Protein AF-A0A3C0QB95-F1 (afdb_monomer)

pLDDT: mean 88.05, std 13.38, range [35.41, 98.81]

Radius of gyration: 25.63 Å; Cα contacts (8 Å, |Δi|>4): 565; chains: 1; bounding box: 64×53×78 Å

Structure (mmCIF, N/CA/C/O backbone):
data_AF-A0A3C0QB95-F1
#
_entry.id   AF-A0A3C0QB95-F1
#
loop_
_atom_site.group_PDB
_atom_site.id
_atom_site.type_symbol
_atom_site.label_atom_id
_atom_site.label_alt_id
_atom_site.label_comp_id
_atom_site.label_asym_id
_atom_site.label_entity_id
_atom_site.label_seq_id
_atom_site.pdbx_PDB_ins_code
_atom_site.Cartn_x
_atom_site.Cartn_y
_atom_site.Cartn_z
_atom_site.occupancy
_atom_site.B_iso_or_equiv
_atom_site.auth_seq_id
_atom_site.auth_comp_id
_atom_site.auth_asym_id
_atom_site.auth_atom_id
_atom_site.pdbx_PDB_model_num
ATOM 1 N N . MET A 1 1 ? -36.293 4.441 -44.245 1.00 37.25 1 MET A N 1
ATOM 2 C CA . MET A 1 1 ? -36.005 4.898 -42.870 1.00 37.25 1 MET A CA 1
ATOM 3 C C . MET A 1 1 ? -34.840 4.049 -42.373 1.00 37.25 1 MET A C 1
ATOM 5 O O . MET A 1 1 ? -35.043 2.875 -42.108 1.00 37.25 1 MET A O 1
ATOM 9 N N . ILE A 1 2 ? -33.609 4.566 -42.420 1.00 35.78 2 ILE A N 1
ATOM 10 C CA . ILE A 1 2 ? -32.405 3.834 -41.989 1.00 35.78 2 ILE A CA 1
ATOM 11 C C . ILE A 1 2 ? -32.135 4.264 -40.549 1.00 35.78 2 ILE A C 1
ATOM 13 O O . ILE A 1 2 ? -31.883 5.440 -40.299 1.00 35.78 2 ILE A O 1
ATOM 17 N N . ALA A 1 3 ? -32.267 3.336 -39.604 1.00 35.78 3 ALA A N 1
ATOM 18 C CA . ALA A 1 3 ? -31.944 3.579 -38.206 1.00 35.78 3 ALA A CA 1
ATOM 19 C 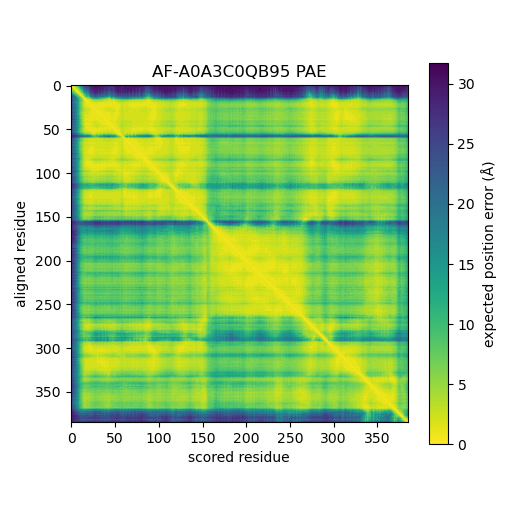C . ALA A 1 3 ? -30.422 3.502 -38.030 1.00 35.78 3 ALA A C 1
ATOM 21 O O . ALA A 1 3 ? -29.835 2.423 -38.089 1.00 35.78 3 ALA A O 1
ATOM 22 N N . SER A 1 4 ? -29.782 4.654 -37.836 1.00 35.41 4 SER A N 1
ATOM 23 C CA . SER A 1 4 ? -28.379 4.727 -37.435 1.00 35.41 4 SER A CA 1
ATOM 24 C C . SER A 1 4 ? -28.249 4.268 -35.984 1.00 35.41 4 SER A C 1
ATOM 26 O O . SER A 1 4 ? -28.658 4.972 -35.062 1.00 35.41 4 SER A O 1
ATOM 28 N N . VAL A 1 5 ? -27.681 3.081 -35.775 1.00 44.28 5 VAL A N 1
ATOM 29 C CA . VAL A 1 5 ? -27.242 2.627 -34.452 1.00 44.28 5 VAL A CA 1
ATOM 30 C C . VAL A 1 5 ? -25.997 3.433 -34.084 1.00 44.28 5 VAL A C 1
ATOM 32 O O . VAL A 1 5 ? -24.921 3.221 -34.638 1.00 44.28 5 VAL A O 1
ATOM 35 N N . ALA A 1 6 ? -26.147 4.390 -33.170 1.00 40.56 6 ALA A N 1
ATOM 36 C CA . ALA A 1 6 ? -25.020 5.084 -32.566 1.00 40.56 6 ALA A CA 1
ATOM 37 C C . ALA A 1 6 ? -24.286 4.111 -31.629 1.00 40.56 6 ALA A C 1
ATOM 39 O O . ALA A 1 6 ? -24.692 3.893 -30.488 1.00 40.56 6 ALA A O 1
ATOM 40 N N . LEU A 1 7 ? -23.211 3.499 -32.125 1.00 39.62 7 LEU A N 1
ATOM 41 C CA . LEU A 1 7 ? -22.226 2.824 -31.286 1.00 39.62 7 LEU A CA 1
ATOM 42 C C . LEU A 1 7 ? -21.495 3.904 -30.483 1.00 39.62 7 LEU A C 1
ATOM 44 O O . LEU A 1 7 ? -20.595 4.568 -30.993 1.00 39.62 7 LEU A O 1
ATOM 48 N N . PHE A 1 8 ? -21.898 4.113 -29.230 1.00 37.94 8 PHE A N 1
ATOM 49 C CA . PHE A 1 8 ? -21.076 4.872 -28.295 1.00 37.94 8 PHE A CA 1
ATOM 50 C C . PHE A 1 8 ? -19.758 4.107 -28.110 1.00 37.94 8 PHE A C 1
ATOM 52 O O . PHE A 1 8 ? -19.807 2.932 -27.734 1.00 37.94 8 PHE A O 1
ATOM 59 N N . PRO A 1 9 ? -18.585 4.714 -28.371 1.00 41.44 9 PRO A N 1
ATOM 60 C CA . PRO A 1 9 ? -17.320 4.057 -28.102 1.00 41.44 9 PRO A CA 1
ATOM 61 C C . PRO A 1 9 ? -17.244 3.808 -26.597 1.00 41.44 9 PRO A C 1
ATOM 63 O O . PRO A 1 9 ? -17.138 4.742 -25.798 1.00 41.44 9 PRO A O 1
ATOM 66 N N . GLY A 1 10 ? -17.332 2.540 -26.198 1.00 41.69 10 GLY A N 1
ATOM 67 C CA . GLY A 1 10 ? -16.962 2.147 -24.849 1.00 41.69 10 GLY A CA 1
ATOM 68 C C . GLY A 1 10 ? -15.533 2.622 -24.616 1.00 41.69 10 GLY A C 1
ATOM 69 O O . GLY A 1 10 ? -14.640 2.306 -25.402 1.00 41.69 10 GLY A O 1
ATOM 70 N N . ARG A 1 11 ? -15.306 3.426 -23.574 1.00 44.25 11 ARG A N 1
ATOM 71 C CA . ARG A 1 11 ? -13.943 3.766 -23.163 1.00 44.25 11 ARG A CA 1
ATOM 72 C C . ARG A 1 11 ? -13.271 2.472 -22.720 1.00 44.25 11 ARG A C 1
ATOM 74 O O . ARG A 1 11 ? -13.553 1.968 -21.636 1.00 44.25 11 ARG A O 1
ATOM 81 N N . ILE A 1 12 ? -12.407 1.925 -23.567 1.00 46.06 12 ILE A N 1
ATOM 82 C CA . ILE A 1 12 ? -11.531 0.820 -23.195 1.00 46.06 12 ILE A CA 1
ATOM 83 C C . ILE A 1 12 ? -10.469 1.422 -22.273 1.00 46.06 12 ILE A C 1
ATOM 85 O O . ILE A 1 12 ? -9.507 2.033 -22.723 1.00 46.06 12 ILE A O 1
ATOM 89 N N . LEU A 1 13 ? -10.689 1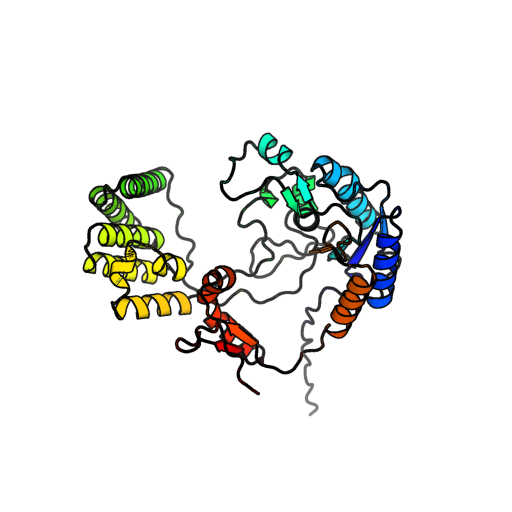.312 -20.965 1.00 51.22 13 LEU A N 1
ATOM 90 C CA . LEU A 1 13 ? -9.733 1.702 -19.925 1.00 51.22 13 LEU A CA 1
ATOM 91 C C . LEU A 1 13 ? -8.779 0.530 -19.640 1.00 51.22 13 LEU A C 1
ATOM 93 O O . LEU A 1 13 ? -8.649 0.090 -18.499 1.00 51.22 13 LEU A O 1
ATOM 97 N N . ALA A 1 14 ? -8.168 -0.020 -20.689 1.00 54.91 14 ALA A N 1
ATOM 98 C CA . ALA A 1 14 ? -7.094 -0.995 -20.550 1.00 54.91 14 ALA A CA 1
ATOM 99 C C . ALA A 1 14 ? -5.769 -0.227 -20.443 1.00 54.91 14 ALA A C 1
ATOM 101 O O . ALA A 1 14 ? -5.415 0.515 -21.354 1.00 54.91 14 ALA A O 1
ATOM 102 N N . GLY A 1 15 ? -5.081 -0.360 -19.310 1.00 64.19 15 GLY A N 1
ATOM 103 C CA . GLY A 1 15 ? -3.724 0.153 -19.102 1.00 64.19 15 GLY A CA 1
ATOM 104 C C . GLY A 1 15 ? -2.732 -1.001 -18.961 1.00 64.19 15 GLY A C 1
ATOM 105 O O . GLY A 1 15 ? -3.141 -2.129 -18.686 1.00 64.19 15 GLY A O 1
ATOM 106 N N . GLY A 1 16 ? -1.438 -0.720 -19.127 1.00 75.44 16 GLY A N 1
ATOM 107 C CA . GLY A 1 16 ? -0.372 -1.708 -18.915 1.00 75.44 16 GLY A CA 1
ATOM 108 C C . GLY A 1 16 ? -0.013 -2.580 -20.124 1.00 75.44 16 GLY A C 1
ATOM 109 O O . GLY A 1 16 ? 0.484 -3.688 -19.932 1.00 75.44 16 GLY A O 1
ATOM 110 N N . GLY A 1 17 ? -0.255 -2.106 -21.352 1.00 87.12 17 GLY A N 1
ATOM 111 C CA . GLY A 1 17 ? 0.304 -2.718 -22.563 1.00 87.12 17 GLY A CA 1
ATOM 112 C C . GLY A 1 17 ? 1.843 -2.672 -22.592 1.00 87.12 17 GLY A C 1
ATOM 113 O O . GLY A 1 17 ? 2.453 -1.993 -21.762 1.00 87.12 17 GLY A O 1
ATOM 114 N N . PRO A 1 18 ? 2.503 -3.388 -23.519 1.00 91.88 18 PRO A N 1
ATOM 115 C CA . PRO A 1 18 ? 3.967 -3.394 -23.628 1.00 91.88 18 PRO A CA 1
ATOM 116 C C . PRO A 1 18 ? 4.591 -2.001 -23.784 1.00 91.88 18 PRO A C 1
ATOM 118 O O . PRO A 1 18 ? 5.660 -1.733 -23.240 1.00 91.88 18 PRO A O 1
ATOM 121 N N . GLU A 1 19 ? 3.902 -1.092 -24.467 1.00 93.69 19 GLU A N 1
ATOM 122 C CA . GLU A 1 19 ? 4.290 0.308 -24.647 1.00 93.69 19 GLU A CA 1
ATOM 123 C C . GLU A 1 19 ? 4.236 1.129 -23.348 1.00 93.69 19 GLU A C 1
ATOM 125 O O . GLU A 1 19 ? 4.727 2.248 -23.291 1.00 93.69 19 GLU A O 1
ATOM 130 N N . LYS A 1 20 ? 3.643 0.582 -22.284 1.00 95.50 20 LYS A N 1
ATOM 131 C CA . LYS A 1 20 ? 3.516 1.234 -20.977 1.00 95.50 20 LYS A CA 1
ATOM 132 C C . LYS A 1 20 ? 4.585 0.808 -19.977 1.00 95.50 20 LYS A C 1
ATOM 134 O O . LYS A 1 20 ? 4.557 1.276 -18.838 1.00 95.50 20 LYS A O 1
ATOM 139 N N . VAL A 1 21 ? 5.497 -0.087 -20.358 1.00 97.50 21 VAL A N 1
ATOM 140 C CA . VAL A 1 21 ? 6.461 -0.707 -19.440 1.00 97.50 21 VAL A CA 1
ATOM 141 C C . VAL A 1 21 ? 7.885 -0.344 -19.830 1.00 97.50 21 VAL A C 1
ATOM 143 O O . VAL A 1 21 ? 8.308 -0.661 -20.933 1.00 97.50 21 VAL A O 1
ATOM 146 N N . LEU A 1 22 ? 8.633 0.234 -18.890 1.00 98.69 22 LEU A N 1
ATOM 147 C CA . LEU A 1 22 ? 10.088 0.358 -18.941 1.00 98.69 22 LEU A CA 1
ATOM 148 C C . LEU A 1 22 ? 10.712 -0.810 -18.176 1.00 98.69 22 LEU A C 1
ATOM 150 O O . LEU A 1 22 ? 10.470 -0.961 -16.975 1.00 98.69 22 LEU A O 1
ATOM 154 N N . VAL A 1 23 ? 11.538 -1.616 -18.838 1.00 98.81 23 VAL A N 1
ATOM 155 C CA . VAL A 1 23 ? 12.308 -2.686 -18.191 1.00 98.81 23 VAL A CA 1
ATOM 156 C C . VAL A 1 23 ? 13.683 -2.153 -17.804 1.00 98.81 23 VAL A C 1
ATOM 158 O O . VAL A 1 23 ? 14.442 -1.692 -18.652 1.00 98.81 23 VAL A O 1
ATOM 161 N N . VAL A 1 24 ? 14.012 -2.232 -16.517 1.00 98.69 24 VAL A N 1
ATOM 162 C CA . VAL A 1 24 ? 15.300 -1.802 -15.964 1.00 98.69 24 VAL A CA 1
ATOM 163 C C . VAL A 1 24 ? 16.130 -3.038 -15.635 1.00 98.69 24 VAL A C 1
ATOM 165 O O . VAL A 1 24 ? 15.727 -3.886 -14.835 1.00 98.69 24 VAL A O 1
ATOM 168 N N . VAL A 1 25 ? 17.290 -3.147 -16.268 1.00 98.69 25 VAL A N 1
ATOM 169 C CA . VAL A 1 25 ? 18.154 -4.329 -16.254 1.00 98.69 25 VAL A CA 1
ATOM 170 C C . VAL A 1 25 ? 19.449 -3.996 -15.531 1.00 98.69 25 VAL A C 1
ATOM 172 O O . VAL A 1 25 ? 20.050 -2.957 -15.791 1.00 98.69 25 VAL A O 1
ATOM 175 N N . ASN A 1 26 ? 19.895 -4.877 -14.637 1.00 97.56 26 ASN A N 1
ATOM 176 C CA . ASN A 1 26 ? 21.243 -4.791 -14.093 1.00 97.56 26 ASN A CA 1
ATOM 177 C C . ASN A 1 26 ? 22.191 -5.382 -15.146 1.00 97.56 26 ASN A C 1
ATOM 179 O O . ASN A 1 26 ? 22.228 -6.597 -15.342 1.00 97.56 26 ASN A O 1
ATOM 183 N N . GLY A 1 27 ? 22.907 -4.514 -15.857 1.00 97.56 27 GLY A N 1
ATOM 184 C CA . GLY A 1 27 ? 23.778 -4.874 -16.974 1.00 97.56 27 GLY A CA 1
ATOM 185 C C . GLY A 1 27 ? 24.978 -5.730 -16.572 1.00 97.56 27 GLY A C 1
ATOM 186 O O . GLY A 1 27 ? 25.537 -6.415 -17.424 1.00 97.56 27 GLY A O 1
ATOM 187 N N . ASP A 1 28 ? 25.325 -5.753 -15.284 1.00 96.44 28 ASP A N 1
ATOM 188 C CA . ASP A 1 28 ? 26.452 -6.529 -14.755 1.00 96.44 28 ASP A CA 1
ATOM 189 C C . ASP A 1 28 ? 26.026 -7.900 -14.210 1.00 96.44 28 ASP A C 1
ATOM 191 O O . ASP A 1 28 ? 26.863 -8.685 -13.765 1.00 96.44 28 ASP A O 1
ATOM 195 N N . SER A 1 29 ? 24.724 -8.211 -14.248 1.00 96.31 29 SER A N 1
ATOM 196 C CA . SER A 1 29 ? 24.182 -9.485 -13.784 1.00 96.31 29 SER A CA 1
ATOM 197 C C . SER A 1 29 ? 23.706 -10.357 -14.954 1.00 96.31 29 SER A C 1
ATOM 199 O O . SER A 1 29 ? 22.691 -10.049 -15.590 1.00 96.31 29 SER A O 1
ATOM 201 N N . PRO A 1 30 ? 24.347 -11.520 -15.191 1.00 96.50 30 PRO A N 1
ATOM 202 C CA . PRO A 1 30 ? 23.859 -12.511 -16.150 1.00 96.50 30 PRO A CA 1
ATOM 203 C C . PRO A 1 30 ? 22.429 -12.982 -15.855 1.00 96.50 30 PRO A C 1
ATOM 205 O O . PRO A 1 30 ? 21.651 -13.223 -16.779 1.00 96.50 30 PRO A O 1
ATOM 208 N N . VAL A 1 31 ? 22.061 -13.080 -14.573 1.00 96.62 31 VAL A N 1
ATOM 209 C CA . VAL A 1 31 ? 20.715 -13.481 -14.143 1.00 96.62 31 VAL A CA 1
ATOM 210 C C . VAL A 1 31 ? 19.696 -12.400 -14.503 1.00 96.62 31 VAL A C 1
ATOM 212 O O . VAL A 1 31 ? 18.646 -12.702 -15.070 1.00 96.62 31 VAL A O 1
ATOM 215 N N . SER A 1 32 ? 20.024 -11.135 -14.237 1.00 97.75 32 SER A N 1
ATOM 216 C CA . SER A 1 32 ? 19.192 -9.988 -14.601 1.00 97.75 32 SER A CA 1
ATOM 217 C C . SER A 1 32 ? 18.992 -9.891 -16.111 1.00 97.75 32 SER A C 1
ATOM 219 O O . SER A 1 32 ? 17.861 -9.702 -16.562 1.00 97.75 32 SER A O 1
ATOM 221 N N . LEU A 1 33 ? 20.052 -10.102 -16.898 1.00 98.19 33 LEU A N 1
ATOM 222 C CA . LEU A 1 33 ? 19.983 -10.146 -18.361 1.00 98.19 33 LEU A CA 1
ATOM 223 C C . LEU A 1 33 ? 19.064 -11.273 -18.850 1.00 98.19 33 LEU A C 1
ATOM 225 O O . LEU A 1 33 ? 18.194 -11.040 -19.688 1.00 98.19 33 LEU A O 1
ATOM 229 N N . GLN A 1 34 ? 19.205 -12.483 -18.303 1.00 98.31 34 GLN A N 1
ATOM 230 C CA . GLN A 1 34 ? 18.387 -13.631 -18.701 1.00 98.31 34 GLN A CA 1
ATOM 231 C C . GLN A 1 34 ? 16.898 -13.421 -18.388 1.00 98.31 34 GLN A C 1
ATOM 233 O O . GLN A 1 34 ? 16.047 -13.666 -19.246 1.00 98.31 34 GLN A O 1
ATOM 238 N N . VAL A 1 35 ? 16.579 -12.942 -17.180 1.00 98.44 35 VAL A N 1
ATOM 239 C CA . VAL A 1 35 ? 15.196 -12.658 -16.763 1.00 98.44 35 VAL A CA 1
ATOM 240 C C . VAL A 1 35 ? 14.592 -11.527 -17.598 1.00 98.44 35 VAL A C 1
ATOM 242 O O . VAL A 1 35 ? 13.457 -11.653 -18.063 1.00 98.44 35 VAL A O 1
ATOM 245 N N . ALA A 1 36 ? 15.348 -10.451 -17.836 1.00 98.56 36 ALA A N 1
ATOM 246 C CA . ALA A 1 36 ? 14.891 -9.318 -18.633 1.00 98.56 36 ALA A CA 1
ATOM 247 C C . ALA A 1 36 ? 14.603 -9.723 -20.080 1.00 98.56 36 ALA A C 1
ATOM 249 O O . ALA A 1 36 ? 13.523 -9.423 -20.580 1.00 98.56 36 ALA A O 1
ATOM 250 N N . ASN A 1 37 ? 15.517 -10.453 -20.728 1.00 98.31 37 ASN A N 1
ATOM 251 C CA . ASN A 1 37 ? 15.343 -10.901 -22.112 1.00 98.31 37 ASN A CA 1
ATOM 252 C C . ASN A 1 37 ? 14.081 -11.757 -22.273 1.00 98.31 37 ASN A C 1
ATOM 254 O O . ASN A 1 37 ? 13.275 -11.500 -23.166 1.00 98.31 37 ASN A O 1
ATOM 258 N N . ALA A 1 38 ? 13.865 -12.716 -21.367 1.00 98.25 38 ALA A N 1
ATOM 259 C CA . ALA A 1 38 ? 12.666 -13.546 -21.389 1.00 98.25 38 ALA A CA 1
ATOM 260 C C . ALA A 1 38 ? 11.388 -12.718 -21.184 1.00 98.25 38 ALA A C 1
ATOM 262 O O . ALA A 1 38 ? 10.403 -12.909 -21.895 1.00 98.25 38 ALA A O 1
ATOM 263 N N . TYR A 1 39 ? 11.394 -11.773 -20.237 1.00 98.25 39 TYR A N 1
ATOM 264 C CA . TYR A 1 39 ? 10.242 -10.906 -19.997 1.00 98.25 39 TYR A CA 1
ATOM 265 C C . TYR A 1 39 ? 9.940 -9.997 -21.195 1.00 98.25 39 TYR A C 1
ATOM 267 O O . TYR A 1 39 ? 8.782 -9.902 -21.602 1.00 98.25 39 TYR A O 1
ATOM 275 N N . VAL A 1 40 ? 10.968 -9.371 -21.777 1.00 98.44 40 VAL A N 1
ATOM 276 C CA . VAL A 1 40 ? 10.870 -8.505 -22.962 1.00 98.44 40 VAL A CA 1
ATOM 277 C C . VAL A 1 40 ? 10.299 -9.277 -24.146 1.00 98.44 40 VAL A C 1
ATOM 279 O O . VAL A 1 40 ? 9.328 -8.821 -24.750 1.00 98.44 40 VAL A O 1
ATOM 282 N N . GLU A 1 41 ? 10.826 -10.470 -24.431 1.00 97.81 41 GLU A N 1
ATOM 283 C CA . GLU A 1 41 ? 10.343 -11.330 -25.515 1.00 97.81 41 GLU A CA 1
ATOM 284 C C . GLU A 1 41 ? 8.887 -11.750 -25.288 1.00 97.81 41 GLU A C 1
ATOM 286 O O . GLU A 1 41 ? 8.032 -11.567 -26.160 1.00 97.81 41 GLU A O 1
ATOM 291 N N . MET A 1 42 ? 8.577 -12.264 -24.093 1.00 96.00 42 MET A N 1
ATOM 292 C CA . MET A 1 42 ? 7.225 -12.686 -23.748 1.00 96.00 42 MET A CA 1
ATOM 293 C C . MET A 1 42 ? 6.264 -11.510 -23.887 1.00 96.00 42 MET A C 1
ATOM 295 O O . MET A 1 42 ? 5.282 -11.592 -24.622 1.00 96.00 42 MET A O 1
ATOM 299 N N . ARG A 1 43 ? 6.525 -10.390 -23.217 1.00 95.31 43 ARG A N 1
ATOM 300 C CA . ARG A 1 43 ? 5.600 -9.255 -23.176 1.00 95.31 43 ARG A CA 1
ATOM 301 C C . ARG A 1 43 ? 5.624 -8.395 -24.436 1.00 95.31 43 ARG A C 1
ATOM 303 O O . ARG A 1 43 ? 4.708 -7.600 -24.587 1.00 95.31 43 ARG A O 1
ATOM 310 N N . LYS A 1 44 ? 6.559 -8.629 -25.367 1.00 96.56 44 LYS A N 1
ATOM 311 C CA . LYS A 1 44 ? 6.792 -7.812 -26.569 1.00 96.56 44 LYS A CA 1
ATOM 312 C C . LYS A 1 44 ? 7.102 -6.358 -26.210 1.00 96.56 44 LYS A C 1
ATOM 314 O O . LYS A 1 44 ? 6.554 -5.442 -26.816 1.00 96.56 44 LYS A O 1
ATOM 319 N N . ILE A 1 45 ? 7.935 -6.166 -25.187 1.00 97.50 45 ILE A N 1
ATOM 320 C CA . ILE A 1 45 ? 8.355 -4.825 -24.769 1.00 97.50 45 ILE A CA 1
ATOM 321 C C . ILE A 1 45 ? 9.196 -4.203 -25.896 1.00 97.50 45 ILE A C 1
ATOM 323 O O . ILE A 1 45 ? 10.086 -4.888 -26.411 1.00 97.50 45 ILE A O 1
ATOM 327 N N . PRO A 1 46 ? 8.930 -2.948 -26.300 1.00 97.38 46 PRO A N 1
ATOM 328 C CA . PRO A 1 46 ? 9.750 -2.258 -27.289 1.00 97.38 46 PRO A CA 1
ATOM 329 C C . PRO A 1 46 ? 11.208 -2.147 -26.829 1.00 97.38 46 PRO A C 1
ATOM 331 O O . PRO A 1 46 ? 11.482 -1.999 -25.638 1.00 97.38 46 PRO A O 1
ATOM 334 N N . GLN A 1 47 ? 12.162 -2.218 -27.759 1.00 95.56 47 GLN A N 1
ATOM 335 C CA . GLN A 1 47 ? 13.589 -2.175 -27.406 1.00 95.56 47 GLN A CA 1
ATOM 336 C C . GLN A 1 47 ? 13.987 -0.817 -26.819 1.00 95.56 47 GLN A C 1
ATOM 338 O O . GLN A 1 47 ? 14.822 -0.747 -25.921 1.00 95.56 47 GLN A O 1
ATOM 343 N N . GLU A 1 48 ? 13.336 0.247 -27.278 1.00 96.38 48 GLU A N 1
ATOM 344 C CA . GLU A 1 48 ? 13.433 1.605 -26.753 1.00 96.38 48 GLU A CA 1
ATOM 345 C C . GLU A 1 48 ? 12.956 1.730 -25.295 1.00 96.38 48 GLU A C 1
ATOM 347 O O . GLU A 1 48 ? 13.251 2.725 -24.639 1.00 96.38 48 GLU A O 1
ATOM 352 N N . HIS A 1 49 ? 12.261 0.721 -24.758 1.00 98.06 49 HIS A N 1
ATOM 353 C CA . HIS A 1 49 ? 11.795 0.671 -23.370 1.00 98.06 49 HIS A CA 1
ATOM 354 C C . HIS A 1 49 ? 12.641 -0.268 -22.499 1.00 98.06 49 HIS A C 1
ATOM 356 O O . HIS A 1 49 ? 12.158 -0.818 -21.504 1.00 98.06 49 HIS A O 1
ATOM 362 N N . VAL A 1 50 ? 13.911 -0.467 -22.853 1.00 98.56 50 VAL A N 1
ATOM 363 C CA . VAL A 1 50 ? 14.861 -1.248 -22.057 1.00 98.56 50 VAL A CA 1
ATOM 364 C C . VAL A 1 50 ? 16.035 -0.363 -21.651 1.00 98.56 50 VAL A C 1
ATOM 366 O O . VAL A 1 50 ? 16.747 0.180 -22.492 1.00 98.56 50 VAL A O 1
ATOM 369 N N . LEU A 1 51 ? 16.242 -0.232 -20.342 1.00 98.75 51 LEU A N 1
ATOM 370 C CA . LEU A 1 51 ? 17.334 0.529 -19.744 1.00 98.75 51 LEU A CA 1
ATOM 371 C C . LEU A 1 51 ? 18.294 -0.413 -19.020 1.00 98.75 51 LEU A C 1
ATOM 373 O O . LEU A 1 51 ? 17.896 -1.103 -18.081 1.00 98.75 51 LEU A O 1
ATOM 377 N N . TRP A 1 52 ? 19.571 -0.381 -19.393 1.00 98.25 52 TRP A N 1
ATOM 378 C CA . TRP A 1 52 ? 20.642 -1.056 -18.660 1.00 98.25 52 TRP A CA 1
ATOM 379 C C . TRP A 1 52 ? 21.300 -0.101 -17.668 1.00 98.25 52 TRP A C 1
ATOM 381 O O . TRP A 1 52 ? 21.777 0.972 -18.039 1.00 98.25 52 TRP A O 1
ATOM 391 N N . LEU A 1 53 ? 21.328 -0.501 -16.401 1.00 98.19 53 LEU A N 1
ATOM 392 C CA . LEU A 1 53 ? 22.075 0.165 -15.344 1.00 98.19 53 LEU A CA 1
ATOM 393 C C . LEU A 1 53 ? 23.276 -0.688 -14.955 1.00 98.19 53 LEU A C 1
ATOM 395 O O . LEU A 1 53 ? 23.166 -1.909 -14.881 1.00 98.19 53 LEU A O 1
ATOM 399 N N . HIS A 1 54 ? 24.391 -0.030 -14.664 1.00 96.81 54 HIS A N 1
ATOM 400 C CA . HIS A 1 54 ? 25.635 -0.667 -14.243 1.00 96.81 54 HIS A CA 1
ATOM 401 C C . HIS A 1 54 ? 26.021 -0.223 -12.833 1.00 96.81 54 HIS A C 1
ATOM 403 O O . HIS A 1 54 ? 25.529 0.792 -12.325 1.00 96.81 54 HIS A O 1
ATOM 409 N N . ASP A 1 55 ? 26.915 -0.988 -12.214 1.00 93.25 55 ASP A N 1
ATOM 410 C CA . ASP A 1 55 ? 27.447 -0.791 -10.874 1.00 93.25 55 ASP A CA 1
ATOM 411 C C . ASP A 1 55 ? 26.317 -0.647 -9.836 1.00 93.25 55 ASP A C 1
ATOM 413 O O . ASP A 1 55 ? 26.276 0.305 -9.037 1.00 93.25 55 ASP A O 1
ATOM 417 N N . ILE A 1 56 ? 25.351 -1.569 -9.905 1.00 90.94 56 ILE A N 1
ATOM 418 C CA . ILE A 1 56 ? 24.195 -1.616 -9.012 1.00 90.94 56 ILE A CA 1
ATOM 419 C C . ILE A 1 56 ? 24.544 -2.428 -7.756 1.00 90.94 56 ILE A C 1
ATOM 421 O O . ILE A 1 56 ? 24.888 -3.605 -7.864 1.00 90.94 56 ILE A O 1
ATOM 425 N N . PRO A 1 57 ? 24.430 -1.848 -6.548 1.00 82.50 57 PRO A N 1
ATOM 426 C CA . PRO A 1 57 ? 24.625 -2.594 -5.305 1.00 82.50 57 PRO A CA 1
ATOM 427 C C . PRO A 1 57 ? 23.531 -3.663 -5.112 1.00 82.50 57 PRO A C 1
ATOM 429 O O . PRO A 1 57 ? 22.342 -3.347 -5.149 1.00 82.50 57 PRO A O 1
ATOM 432 N N . TYR A 1 58 ? 23.929 -4.917 -4.877 1.00 73.88 58 TYR A N 1
ATOM 433 C CA . TYR A 1 58 ? 23.048 -6.086 -4.709 1.00 73.88 58 TYR A CA 1
ATOM 434 C C . TYR A 1 58 ? 23.708 -7.142 -3.792 1.00 73.88 58 TYR A C 1
ATOM 436 O O . TYR A 1 58 ? 24.935 -7.247 -3.849 1.00 73.88 58 TYR A O 1
ATOM 444 N N . PRO A 1 59 ? 22.970 -7.953 -2.987 1.00 65.06 59 PRO A N 1
ATOM 445 C CA . PRO A 1 59 ? 21.519 -7.990 -2.713 1.00 65.06 59 PRO A CA 1
ATOM 446 C C . PRO A 1 59 ? 21.051 -7.151 -1.518 1.00 65.06 59 PRO A C 1
ATOM 448 O O . PRO A 1 59 ? 19.978 -7.398 -0.966 1.00 65.06 59 PRO A O 1
ATOM 451 N N . ASP A 1 60 ? 21.847 -6.174 -1.105 1.00 81.62 60 ASP A N 1
ATOM 452 C CA . ASP A 1 60 ? 21.696 -5.540 0.200 1.00 81.62 60 ASP A CA 1
ATOM 453 C C . ASP A 1 60 ? 20.694 -4.378 0.238 1.00 81.62 60 ASP A C 1
ATOM 455 O O . ASP A 1 60 ? 20.243 -3.848 -0.781 1.00 81.62 60 ASP A O 1
ATOM 459 N N . THR A 1 61 ? 20.373 -3.947 1.459 1.00 93.69 61 THR A N 1
ATOM 460 C CA . THR A 1 61 ? 19.724 -2.658 1.695 1.00 93.69 61 THR A CA 1
ATOM 461 C C . THR A 1 61 ? 20.662 -1.530 1.275 1.00 93.69 61 THR A C 1
ATOM 463 O O . THR A 1 61 ? 21.786 -1.426 1.768 1.00 93.69 61 THR A O 1
ATOM 466 N N . ILE A 1 62 ? 20.174 -0.618 0.437 1.00 96.00 62 ILE A N 1
ATOM 467 C CA . ILE A 1 62 ? 20.935 0.563 0.011 1.00 96.00 62 ILE A CA 1
ATOM 468 C C . ILE A 1 62 ? 20.510 1.814 0.776 1.00 96.00 62 ILE A C 1
ATOM 470 O O . ILE A 1 62 ? 19.428 1.880 1.363 1.00 96.00 62 ILE A O 1
ATOM 474 N N . SER A 1 63 ? 21.357 2.843 0.765 1.00 95.75 63 SER A N 1
ATOM 475 C CA . SER A 1 63 ? 20.970 4.146 1.306 1.00 95.75 63 SER A CA 1
ATOM 476 C C . SER A 1 63 ? 19.964 4.848 0.386 1.00 95.75 63 SER A C 1
ATOM 478 O O . SER A 1 63 ? 19.946 4.626 -0.827 1.00 95.75 63 SER A O 1
ATOM 480 N N . LEU A 1 64 ? 19.150 5.743 0.949 1.00 95.44 64 LEU A N 1
ATOM 481 C CA . LEU A 1 64 ? 18.234 6.566 0.157 1.00 95.44 64 LEU A CA 1
ATOM 482 C C . LEU A 1 64 ? 18.955 7.455 -0.870 1.00 95.44 64 LEU A C 1
ATOM 484 O O . LEU A 1 64 ? 18.434 7.685 -1.957 1.00 95.44 64 LEU A O 1
ATOM 488 N N . ASP A 1 65 ? 20.160 7.929 -0.548 1.00 95.56 65 ASP A N 1
ATOM 489 C CA . ASP A 1 65 ? 20.989 8.705 -1.475 1.00 95.56 65 ASP A CA 1
ATOM 490 C C . ASP A 1 65 ? 21.466 7.852 -2.658 1.00 95.56 65 ASP A C 1
ATOM 492 O O . ASP A 1 65 ? 21.357 8.256 -3.815 1.00 95.56 65 ASP A O 1
ATOM 496 N N . THR A 1 66 ? 21.882 6.615 -2.384 1.00 96.19 66 THR A N 1
ATOM 497 C CA . THR A 1 66 ? 22.226 5.631 -3.417 1.00 96.19 66 THR A CA 1
ATOM 498 C C . THR A 1 66 ? 21.028 5.337 -4.320 1.00 96.19 66 THR A C 1
ATOM 500 O O . THR A 1 66 ? 21.183 5.303 -5.536 1.00 96.19 66 THR A O 1
ATOM 503 N N . PHE A 1 67 ? 19.820 5.187 -3.762 1.00 96.88 67 PHE A N 1
ATOM 504 C CA . PHE A 1 67 ? 18.604 5.026 -4.567 1.00 96.88 67 PHE A CA 1
ATOM 505 C C . PHE A 1 67 ? 18.377 6.233 -5.488 1.00 96.88 67 PHE A C 1
ATOM 507 O O . PHE A 1 67 ? 18.187 6.056 -6.692 1.00 96.88 67 PHE A O 1
ATOM 514 N N . ARG A 1 68 ? 18.451 7.459 -4.949 1.00 96.56 68 ARG A N 1
ATOM 515 C CA . ARG A 1 68 ? 18.267 8.702 -5.720 1.00 96.56 68 ARG A CA 1
ATOM 516 C C . ARG A 1 68 ? 19.263 8.803 -6.875 1.00 96.56 68 ARG A C 1
ATOM 518 O O . ARG A 1 68 ? 18.868 9.093 -8.000 1.00 96.56 68 ARG A O 1
ATOM 525 N N . THR A 1 69 ? 20.540 8.555 -6.602 1.00 96.00 69 THR A N 1
ATOM 526 C CA . THR A 1 69 ? 21.636 8.845 -7.537 1.00 96.00 69 THR A CA 1
ATOM 527 C C . THR A 1 69 ? 21.935 7.710 -8.513 1.00 96.00 69 THR A C 1
ATOM 529 O O . THR A 1 69 ? 22.233 7.985 -9.672 1.00 96.00 69 THR A O 1
ATOM 532 N N . ARG A 1 70 ? 21.855 6.449 -8.072 1.00 96.00 70 ARG A N 1
ATOM 533 C CA . ARG A 1 70 ? 22.275 5.270 -8.855 1.00 96.00 70 ARG A CA 1
ATOM 534 C C . ARG A 1 70 ? 21.123 4.521 -9.513 1.00 96.00 70 ARG A C 1
ATOM 536 O O . ARG A 1 70 ? 21.366 3.787 -10.460 1.00 96.00 70 ARG A O 1
ATOM 543 N N . ILE A 1 71 ? 19.892 4.697 -9.025 1.00 97.06 71 ILE A N 1
ATOM 544 C CA . ILE A 1 71 ? 18.708 4.010 -9.558 1.00 97.06 71 ILE A CA 1
ATOM 545 C C . ILE A 1 71 ? 17.744 5.013 -10.181 1.00 97.06 71 ILE A C 1
ATOM 547 O O . ILE A 1 71 ? 17.520 4.986 -11.388 1.00 97.06 71 ILE A O 1
ATOM 551 N N . TRP A 1 72 ? 17.173 5.909 -9.372 1.00 97.50 72 TRP A N 1
ATOM 552 C CA . TRP A 1 72 ? 16.083 6.766 -9.828 1.00 97.50 72 TRP A CA 1
ATOM 553 C C . TRP A 1 72 ? 16.535 7.786 -10.870 1.00 97.50 72 TRP A C 1
ATOM 555 O O . TRP A 1 72 ? 15.915 7.880 -11.926 1.00 97.50 72 TRP A O 1
ATOM 565 N N . LYS A 1 73 ? 17.622 8.521 -10.612 1.00 97.62 73 LYS A N 1
ATOM 566 C CA . LYS A 1 73 ? 18.106 9.539 -11.548 1.00 97.62 73 LYS A CA 1
ATOM 567 C C . LYS A 1 73 ? 18.365 8.969 -12.956 1.00 97.62 73 LYS A C 1
ATOM 569 O O . LYS A 1 73 ? 17.818 9.542 -13.893 1.00 97.62 73 LYS A O 1
ATOM 574 N N . PRO A 1 74 ? 19.101 7.854 -13.139 1.00 98.25 74 PRO A N 1
ATOM 575 C CA . PRO A 1 74 ? 19.259 7.230 -14.454 1.00 98.25 74 PRO A CA 1
ATOM 576 C C . PRO A 1 74 ? 17.938 6.806 -15.110 1.00 98.25 74 PRO A C 1
ATOM 578 O O . PRO A 1 74 ? 17.761 7.021 -16.305 1.00 98.25 74 PRO A O 1
ATOM 581 N N . VAL A 1 75 ? 16.996 6.251 -14.337 1.00 98.19 75 VAL A N 1
ATOM 582 C CA . VAL A 1 75 ? 15.664 5.868 -14.841 1.00 98.19 75 VAL A CA 1
ATOM 583 C C . VAL A 1 75 ? 14.898 7.086 -15.353 1.00 98.19 75 VAL A C 1
ATOM 585 O O . VAL A 1 75 ? 14.418 7.080 -16.484 1.00 98.19 75 VAL A O 1
ATOM 588 N N . ARG A 1 76 ? 14.815 8.148 -14.550 1.00 96.94 76 ARG A N 1
ATOM 589 C CA . ARG A 1 76 ? 14.143 9.393 -14.931 1.00 96.94 76 ARG A CA 1
ATOM 590 C C . ARG A 1 76 ? 14.812 10.036 -16.144 1.00 96.94 76 ARG A C 1
ATOM 592 O O . ARG A 1 76 ? 14.127 10.410 -17.087 1.00 96.94 76 ARG A O 1
ATOM 599 N N . ASP A 1 77 ? 16.141 10.142 -16.129 1.00 97.81 77 ASP A N 1
ATOM 600 C CA . ASP A 1 77 ? 16.898 10.736 -17.230 1.00 97.81 77 ASP A CA 1
ATOM 601 C C . ASP A 1 77 ? 16.662 9.959 -18.539 1.00 97.81 77 ASP A C 1
ATOM 603 O O . ASP A 1 77 ? 16.465 10.585 -19.577 1.00 97.81 77 ASP A O 1
ATOM 607 N N . PHE A 1 78 ? 16.600 8.622 -18.493 1.00 98.38 78 PHE A N 1
ATOM 608 C CA . PHE A 1 78 ? 16.268 7.791 -19.654 1.00 98.38 78 PHE A CA 1
ATOM 609 C C . PHE A 1 78 ? 14.850 8.052 -20.177 1.00 98.38 78 PHE A C 1
ATOM 611 O O . PHE A 1 78 ? 14.680 8.242 -21.383 1.00 98.38 78 PHE A O 1
ATOM 618 N N . ILE A 1 79 ? 13.847 8.093 -19.290 1.00 96.12 79 ILE A N 1
ATOM 619 C CA . ILE A 1 79 ? 12.452 8.386 -19.658 1.00 96.12 79 ILE A CA 1
ATOM 620 C C . ILE A 1 79 ? 12.376 9.737 -20.380 1.00 96.12 79 ILE A C 1
ATOM 622 O O . ILE A 1 79 ? 11.863 9.809 -21.495 1.00 96.12 79 ILE A O 1
ATOM 626 N N . THR A 1 80 ? 12.964 10.785 -19.801 1.00 94.56 80 THR A N 1
ATOM 627 C CA . THR A 1 80 ? 12.909 12.137 -20.367 1.00 94.56 80 THR A CA 1
ATOM 628 C C . THR A 1 80 ? 13.705 12.265 -21.670 1.00 94.56 80 THR A C 1
ATOM 630 O O . THR A 1 80 ? 13.228 12.872 -22.632 1.00 94.56 80 THR A O 1
ATOM 633 N N . GLN A 1 81 ? 14.908 11.686 -21.752 1.00 96.25 81 GLN A N 1
ATOM 634 C CA . GLN A 1 81 ? 15.745 11.752 -22.962 1.00 96.25 81 GLN A CA 1
ATOM 635 C C . GLN A 1 81 ? 15.085 11.064 -24.160 1.00 96.25 81 GLN A C 1
ATOM 637 O O . GLN A 1 81 ? 15.179 11.567 -25.281 1.00 96.25 81 GLN A O 1
ATOM 642 N N . ASN A 1 82 ? 14.372 9.963 -23.915 1.00 95.94 82 ASN A N 1
ATOM 643 C CA . ASN A 1 82 ? 13.651 9.217 -24.944 1.00 95.94 82 ASN A CA 1
ATOM 644 C C . ASN A 1 82 ? 12.196 9.688 -25.123 1.00 95.94 82 ASN A C 1
ATOM 646 O O . ASN A 1 82 ? 11.483 9.138 -25.955 1.00 95.94 82 ASN A O 1
ATOM 650 N N . ARG A 1 83 ? 11.770 10.743 -24.406 1.00 93.50 83 ARG A N 1
ATOM 651 C CA . ARG A 1 83 ? 10.416 11.332 -24.457 1.00 93.50 83 ARG A CA 1
ATOM 652 C C . ARG A 1 83 ? 9.300 10.353 -24.087 1.00 93.50 83 ARG A C 1
ATOM 654 O O . ARG A 1 83 ? 8.194 10.445 -24.614 1.00 93.50 83 ARG A O 1
ATOM 661 N N . LEU A 1 84 ? 9.587 9.452 -23.156 1.00 93.94 84 LEU A N 1
ATOM 662 C CA . LEU A 1 84 ? 8.676 8.401 -22.715 1.00 93.94 84 LEU A CA 1
ATOM 663 C C . LEU A 1 84 ? 7.826 8.812 -21.497 1.00 93.94 84 LEU A C 1
ATOM 665 O O . LEU A 1 84 ? 7.114 7.979 -20.942 1.00 93.94 84 LEU A O 1
ATOM 669 N N . ASP A 1 85 ? 7.882 10.078 -21.059 1.00 90.44 85 ASP A N 1
ATOM 670 C CA . ASP A 1 85 ? 7.199 10.581 -19.849 1.00 90.44 85 ASP A CA 1
ATOM 671 C C . ASP A 1 85 ? 5.673 10.378 -19.895 1.00 90.44 85 ASP A C 1
ATOM 673 O O . ASP A 1 85 ? 5.013 10.181 -18.879 1.00 90.44 85 ASP A O 1
ATOM 677 N N . ASP A 1 86 ? 5.119 10.423 -21.105 1.00 88.12 86 ASP A N 1
ATOM 678 C CA . ASP A 1 86 ? 3.701 10.236 -21.400 1.00 88.12 86 ASP A CA 1
ATOM 679 C C . ASP A 1 86 ? 3.360 8.775 -21.771 1.00 88.12 86 ASP A C 1
ATOM 681 O O . ASP A 1 86 ? 2.191 8.402 -21.925 1.00 88.12 86 ASP A O 1
ATOM 685 N N . GLU A 1 87 ? 4.378 7.935 -21.930 1.00 90.62 87 GLU A N 1
ATOM 686 C CA . GLU A 1 87 ? 4.244 6.563 -22.404 1.00 90.62 87 GLU A CA 1
ATOM 687 C C . GLU A 1 87 ? 4.372 5.568 -21.262 1.00 90.62 87 GLU A C 1
ATOM 689 O O . GLU A 1 87 ? 3.503 4.715 -21.134 1.00 90.62 87 GLU A O 1
ATOM 694 N N . ILE A 1 88 ? 5.363 5.708 -20.384 1.00 95.00 88 ILE A N 1
ATOM 695 C CA . ILE A 1 88 ? 5.630 4.726 -19.329 1.00 95.00 88 ILE A CA 1
ATOM 696 C C . ILE A 1 88 ? 4.691 4.913 -18.142 1.00 95.00 88 ILE A C 1
ATOM 698 O O . ILE A 1 88 ? 4.733 5.919 -17.443 1.00 95.00 88 ILE A O 1
ATOM 702 N N . ASP A 1 89 ? 3.914 3.874 -17.847 1.00 94.94 89 ASP A N 1
ATOM 703 C CA . ASP A 1 89 ? 3.121 3.774 -16.624 1.00 94.94 89 ASP A CA 1
ATOM 704 C C . ASP A 1 89 ? 3.796 2.867 -15.577 1.00 94.94 89 ASP A C 1
ATOM 706 O O . ASP A 1 89 ? 3.540 3.014 -14.380 1.00 94.94 89 ASP A O 1
ATOM 710 N N . ILE A 1 90 ? 4.631 1.913 -16.011 1.00 97.00 90 ILE A N 1
ATOM 711 C CA . ILE A 1 90 ? 5.191 0.836 -15.184 1.00 97.00 90 ILE A CA 1
ATOM 712 C C . ILE A 1 90 ? 6.715 0.766 -15.342 1.00 97.00 90 ILE A C 1
ATOM 714 O O . ILE A 1 90 ? 7.227 0.671 -16.452 1.00 97.00 90 ILE A O 1
ATOM 718 N N . ILE A 1 91 ? 7.435 0.705 -14.225 1.00 98.44 91 ILE A N 1
ATOM 719 C CA . ILE A 1 91 ? 8.870 0.411 -14.164 1.00 98.44 91 ILE A CA 1
ATOM 720 C C . ILE A 1 91 ? 9.053 -1.023 -13.647 1.00 98.44 91 ILE A C 1
ATOM 722 O O . ILE A 1 91 ? 8.738 -1.333 -12.495 1.00 98.44 91 ILE A O 1
ATOM 726 N N . ALA A 1 92 ? 9.557 -1.912 -14.496 1.00 98.38 92 ALA A N 1
ATOM 727 C CA . ALA A 1 92 ? 9.824 -3.307 -14.169 1.00 98.38 92 ALA A CA 1
ATOM 728 C C . ALA A 1 92 ? 11.326 -3.525 -13.961 1.00 98.38 92 ALA A C 1
ATOM 730 O O . ALA A 1 92 ? 12.097 -3.566 -14.917 1.00 98.38 92 ALA A O 1
ATOM 731 N N . TYR A 1 93 ? 11.747 -3.687 -12.709 1.00 98.31 93 TYR A N 1
ATOM 732 C CA . TYR A 1 93 ? 13.123 -4.051 -12.383 1.00 98.31 93 TYR A CA 1
ATOM 733 C C . TYR A 1 93 ? 13.320 -5.550 -12.594 1.00 98.31 93 TYR A C 1
ATOM 735 O O . TYR A 1 93 ? 12.526 -6.354 -12.102 1.00 98.31 93 TYR A O 1
ATOM 743 N N . SER A 1 94 ? 14.372 -5.933 -13.312 1.00 97.94 94 SER A N 1
ATOM 744 C CA . SER A 1 94 ? 14.763 -7.335 -13.459 1.00 97.94 94 SER A CA 1
ATOM 745 C C . SER A 1 94 ? 15.343 -7.902 -12.144 1.00 97.94 94 SER A C 1
ATOM 747 O O . SER A 1 94 ? 15.174 -7.323 -11.069 1.00 97.94 94 SER A O 1
ATOM 749 N N . ALA A 1 95 ? 15.995 -9.062 -12.205 1.00 95.75 95 ALA A N 1
ATOM 750 C CA . ALA A 1 95 ? 16.714 -9.637 -11.074 1.00 95.75 95 ALA A CA 1
ATOM 751 C C . ALA A 1 95 ? 17.919 -8.774 -10.663 1.00 95.75 95 ALA A C 1
ATOM 753 O O . ALA A 1 95 ? 18.338 -7.863 -11.383 1.00 95.75 95 ALA A O 1
ATOM 754 N N . ASP A 1 96 ? 18.505 -9.115 -9.522 1.00 94.75 96 ASP A N 1
ATOM 755 C CA . ASP A 1 96 ? 19.744 -8.535 -9.010 1.00 94.75 96 ASP A CA 1
ATOM 756 C C . ASP A 1 96 ? 19.722 -7.008 -8.796 1.00 94.75 96 ASP A C 1
ATOM 758 O O . ASP A 1 96 ? 20.724 -6.316 -8.966 1.00 94.75 96 ASP A O 1
ATOM 762 N N . PHE A 1 97 ? 18.564 -6.487 -8.374 1.00 95.81 97 PHE A N 1
ATOM 763 C CA . PHE A 1 97 ? 18.392 -5.144 -7.808 1.00 95.81 97 PHE A CA 1
ATOM 764 C C . PHE A 1 97 ? 18.198 -5.201 -6.284 1.00 95.81 97 PHE A C 1
ATOM 766 O O . PHE A 1 97 ? 17.673 -6.193 -5.766 1.00 95.81 97 PHE A O 1
ATOM 773 N N . PRO A 1 98 ? 18.594 -4.154 -5.537 1.00 94.56 98 PRO A N 1
ATOM 774 C CA . PRO A 1 98 ? 18.403 -4.116 -4.092 1.00 94.56 98 PRO A CA 1
ATOM 775 C C . PRO A 1 98 ? 16.908 -4.132 -3.753 1.00 94.56 98 PRO A C 1
ATOM 777 O O . PRO A 1 98 ? 16.104 -3.432 -4.370 1.00 94.56 98 PRO A O 1
ATOM 780 N N . TYR A 1 99 ? 16.512 -4.929 -2.760 1.00 91.12 99 TYR A N 1
ATOM 781 C CA . TYR A 1 99 ? 15.096 -5.080 -2.402 1.00 91.12 99 TYR A CA 1
ATOM 782 C C . TYR A 1 99 ? 14.613 -3.997 -1.430 1.00 91.12 99 TYR A C 1
ATOM 784 O O . TYR A 1 99 ? 13.428 -3.648 -1.433 1.00 91.12 99 TYR A O 1
ATOM 792 N N . ALA A 1 100 ? 15.525 -3.455 -0.621 1.00 94.56 100 ALA A N 1
ATOM 793 C CA . ALA A 1 100 ? 15.237 -2.504 0.440 1.00 94.56 100 ALA A CA 1
ATOM 794 C C . ALA A 1 100 ? 16.083 -1.234 0.320 1.00 94.56 100 ALA A C 1
ATOM 796 O O . ALA A 1 100 ? 17.247 -1.249 -0.082 1.00 94.56 100 ALA A O 1
ATOM 797 N N . VAL A 1 101 ? 15.487 -0.117 0.725 1.00 96.81 101 VAL A N 1
ATOM 798 C CA . VAL A 1 101 ? 16.130 1.192 0.779 1.00 96.81 101 VAL A CA 1
ATOM 799 C C . VAL A 1 101 ? 15.927 1.786 2.164 1.00 96.81 101 VAL A C 1
ATOM 801 O O . VAL A 1 101 ? 14.796 1.937 2.635 1.00 96.81 101 VAL A O 1
ATOM 804 N N . ASN A 1 102 ? 17.025 2.146 2.824 1.00 95.88 102 ASN A N 1
ATOM 805 C CA . ASN A 1 102 ? 17.003 2.744 4.149 1.00 95.88 102 ASN A CA 1
ATOM 806 C C . ASN A 1 102 ? 16.677 4.243 4.076 1.00 95.88 102 ASN A C 1
ATOM 808 O O . ASN A 1 102 ? 17.495 5.043 3.620 1.00 95.88 102 ASN A O 1
ATOM 812 N N . PHE A 1 103 ? 15.515 4.636 4.599 1.00 94.62 103 PHE A N 1
ATOM 813 C CA . PHE A 1 103 ? 15.025 6.020 4.585 1.00 94.62 103 PHE A CA 1
ATOM 814 C C . PHE A 1 103 ? 15.291 6.789 5.894 1.00 94.62 103 PHE A C 1
ATOM 816 O O . PHE A 1 103 ? 14.737 7.867 6.118 1.00 94.62 103 PHE A O 1
ATOM 823 N N . SER A 1 104 ? 16.156 6.284 6.783 1.00 92.75 104 SER A N 1
ATOM 824 C CA . SER A 1 104 ? 16.432 6.935 8.081 1.00 92.75 104 SER A CA 1
ATOM 825 C C . SER A 1 104 ? 16.950 8.370 7.945 1.00 92.75 104 SER A C 1
ATOM 827 O O . SER A 1 104 ? 16.723 9.188 8.839 1.00 92.75 104 SER A O 1
ATOM 829 N N . ALA A 1 105 ? 17.643 8.676 6.844 1.00 91.44 105 ALA A N 1
ATOM 830 C CA . ALA A 1 105 ? 18.140 10.016 6.552 1.00 91.44 105 ALA A CA 1
ATOM 831 C C . ALA A 1 105 ? 16.994 11.039 6.454 1.00 91.44 105 ALA A C 1
ATOM 833 O O . ALA A 1 105 ? 17.060 12.085 7.099 1.00 91.44 105 ALA A O 1
ATOM 834 N N . ASP A 1 106 ? 15.910 10.700 5.751 1.00 91.44 106 ASP A N 1
ATOM 835 C CA . ASP A 1 106 ? 14.751 11.581 5.584 1.00 91.44 106 ASP A CA 1
ATOM 836 C C . ASP A 1 106 ? 13.952 11.740 6.884 1.00 91.44 106 ASP A C 1
ATOM 838 O O . ASP A 1 106 ? 13.487 12.844 7.172 1.00 91.44 106 ASP A O 1
ATOM 842 N N . LEU A 1 107 ? 13.845 10.689 7.714 1.00 91.19 107 LEU A N 1
ATOM 843 C CA . LEU A 1 107 ? 13.237 10.804 9.051 1.00 91.19 107 LEU A CA 1
ATOM 844 C C . LEU A 1 107 ? 13.962 11.855 9.899 1.00 91.19 107 LEU A C 1
ATOM 846 O O . LEU A 1 107 ? 13.323 12.687 10.547 1.00 91.19 107 LEU A O 1
ATOM 850 N N . LYS A 1 108 ? 15.301 11.817 9.885 1.00 90.81 108 LYS A N 1
ATOM 851 C C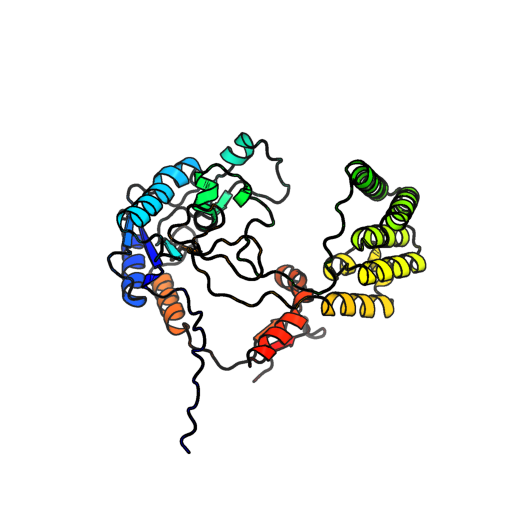A . LYS A 1 108 ? 16.148 12.755 10.629 1.00 90.81 108 LYS A CA 1
ATOM 852 C C . LYS A 1 108 ? 16.041 14.167 10.054 1.00 90.81 108 LYS A C 1
ATOM 854 O O . LYS A 1 108 ? 15.837 15.105 10.822 1.00 90.81 108 LYS A O 1
ATOM 859 N N . ALA A 1 109 ? 16.156 14.313 8.734 1.00 91.88 109 ALA A N 1
ATOM 860 C CA . ALA A 1 109 ? 16.103 15.607 8.053 1.00 91.88 109 ALA A CA 1
ATOM 861 C C . ALA A 1 109 ? 14.767 16.331 8.291 1.00 91.88 109 ALA A C 1
ATOM 863 O O . ALA A 1 109 ? 14.755 17.529 8.567 1.00 91.88 109 ALA A O 1
ATOM 864 N N . ASN A 1 110 ? 13.657 15.587 8.288 1.00 90.88 110 ASN A N 1
ATOM 865 C CA . ASN A 1 110 ? 12.307 16.125 8.471 1.00 90.88 110 ASN A CA 1
ATOM 866 C C . ASN A 1 110 ? 11.824 16.127 9.933 1.00 90.88 110 ASN A C 1
ATOM 868 O O . ASN A 1 110 ? 10.666 16.447 10.193 1.00 90.88 110 ASN A O 1
ATOM 872 N N . LYS A 1 111 ? 12.687 15.771 10.899 1.00 92.56 111 LYS A N 1
ATOM 873 C CA . LYS A 1 111 ? 12.362 15.711 12.341 1.00 92.56 111 LYS A CA 1
ATOM 874 C C . LYS A 1 111 ? 11.102 14.882 12.640 1.00 92.56 111 LYS A C 1
ATOM 876 O O . LYS A 1 111 ? 10.328 15.212 13.540 1.00 92.56 111 LYS A O 1
ATOM 881 N N . LEU A 1 112 ? 10.890 13.805 11.885 1.00 87.75 112 LEU A N 1
ATOM 882 C CA . LEU A 1 112 ? 9.706 12.967 12.035 1.00 87.75 112 LEU A CA 1
ATOM 883 C C . LEU A 1 112 ? 9.843 12.047 13.254 1.00 87.75 112 LEU A C 1
ATOM 885 O O . LEU A 1 112 ? 10.918 11.482 13.489 1.00 87.75 112 LEU A O 1
ATOM 889 N N . PRO A 1 113 ? 8.768 11.864 14.041 1.00 83.56 113 PRO A N 1
ATOM 890 C CA . PRO A 1 113 ? 8.807 10.969 15.183 1.00 83.56 113 PRO A CA 1
ATOM 891 C C . PRO A 1 113 ? 8.978 9.523 14.716 1.00 83.56 113 PRO A C 1
ATOM 893 O O . PRO A 1 113 ? 8.452 9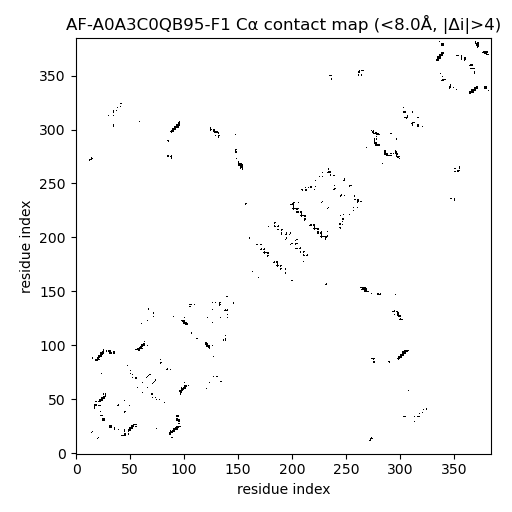.109 13.682 1.00 83.56 113 PRO A O 1
ATOM 896 N N . LYS A 1 114 ? 9.660 8.710 15.527 1.00 77.94 114 LYS A N 1
ATOM 897 C CA . LYS A 1 114 ? 9.689 7.264 15.303 1.00 77.94 114 LYS A CA 1
ATOM 898 C C . LYS A 1 114 ? 8.283 6.706 15.517 1.00 77.94 114 LYS A C 1
ATOM 900 O O . LYS A 1 114 ? 7.778 6.691 16.639 1.00 77.94 114 LYS A O 1
ATOM 905 N N . LEU A 1 115 ? 7.661 6.220 14.450 1.00 79.62 115 LEU A N 1
ATOM 906 C CA . LEU A 1 115 ? 6.374 5.546 14.540 1.00 79.62 115 LEU A CA 1
ATOM 907 C C . LEU A 1 115 ? 6.599 4.106 15.010 1.00 79.62 115 LEU A C 1
ATOM 909 O O . LEU A 1 115 ? 7.442 3.390 14.478 1.00 79.62 115 LEU A O 1
ATOM 913 N N . LYS A 1 116 ? 5.846 3.682 16.032 1.00 80.38 116 LYS A N 1
ATOM 914 C CA . LYS A 1 116 ? 6.015 2.381 16.707 1.00 80.38 116 LYS A CA 1
ATOM 915 C C . LYS A 1 116 ? 6.020 1.189 15.740 1.00 80.38 116 LYS A C 1
ATOM 917 O O . LYS A 1 116 ? 6.714 0.212 15.996 1.00 80.38 116 LYS A O 1
ATOM 922 N N . TYR A 1 117 ? 5.242 1.282 14.665 1.00 80.56 117 TYR A N 1
ATOM 923 C CA . TYR A 1 117 ? 5.037 0.207 13.694 1.00 80.56 117 TYR A CA 1
ATOM 924 C C . TYR A 1 117 ? 5.677 0.486 12.329 1.00 80.56 117 TYR A C 1
ATOM 926 O O . TYR A 1 117 ? 5.409 -0.244 11.383 1.00 80.56 117 TYR A O 1
ATOM 934 N N . HIS A 1 118 ? 6.501 1.533 12.207 1.00 80.38 118 HIS A N 1
ATOM 935 C CA . HIS A 1 118 ? 7.235 1.804 10.973 1.00 80.38 118 HIS A CA 1
ATOM 936 C C . HIS A 1 118 ? 8.680 1.340 11.141 1.00 80.38 118 HIS A C 1
ATOM 938 O O . HIS A 1 118 ? 9.342 1.654 12.136 1.00 80.38 118 HIS A O 1
ATOM 944 N N . GLY A 1 119 ? 9.160 0.586 10.153 1.00 88.19 119 GLY A N 1
ATOM 945 C CA . GLY A 1 119 ? 10.573 0.263 10.017 1.00 88.19 119 GLY A CA 1
ATOM 946 C C . GLY A 1 119 ? 11.401 1.482 9.601 1.00 88.19 119 GLY A C 1
ATOM 947 O O . GLY A 1 119 ? 10.955 2.628 9.661 1.00 88.19 119 GLY A O 1
ATOM 948 N N . LYS A 1 120 ? 12.632 1.217 9.172 1.00 92.31 120 LYS A N 1
ATOM 949 C CA . LYS A 1 120 ? 13.549 2.215 8.594 1.00 92.31 120 LYS A CA 1
ATOM 950 C C . LYS A 1 120 ? 13.829 1.961 7.113 1.00 92.31 120 LYS A C 1
ATOM 952 O O . LYS A 1 120 ? 14.675 2.629 6.528 1.00 92.31 120 LYS A O 1
ATOM 957 N N . GLU A 1 121 ? 13.155 0.969 6.550 1.00 94.75 121 GLU A N 1
ATOM 958 C CA . GLU A 1 121 ? 13.384 0.448 5.214 1.00 94.75 121 GLU A CA 1
ATOM 959 C C . GLU A 1 121 ? 12.059 0.403 4.463 1.00 94.75 121 GLU A C 1
ATOM 961 O O . GLU A 1 121 ? 11.027 0.033 5.029 1.00 94.75 121 GLU A O 1
ATOM 966 N N . ALA A 1 122 ? 12.095 0.822 3.205 1.00 94.62 122 ALA A N 1
ATOM 967 C CA . ALA A 1 122 ? 11.004 0.697 2.252 1.00 94.62 122 ALA A CA 1
ATOM 968 C C . ALA A 1 122 ? 11.469 -0.196 1.100 1.00 94.62 122 ALA A C 1
ATOM 970 O O . ALA A 1 122 ? 12.671 -0.308 0.856 1.00 94.62 122 ALA A O 1
ATOM 971 N N . SER A 1 123 ? 10.537 -0.821 0.383 1.00 95.56 123 SER A N 1
ATOM 972 C CA . SER A 1 123 ? 10.904 -1.549 -0.830 1.00 95.56 123 SER A CA 1
ATOM 973 C C . SER A 1 123 ? 11.388 -0.584 -1.912 1.00 95.56 123 SER A C 1
ATOM 975 O O . SER A 1 123 ? 10.873 0.533 -2.027 1.00 95.56 123 SER A O 1
ATOM 977 N N . LEU A 1 124 ? 12.331 -1.033 -2.747 1.00 96.62 124 LEU A N 1
ATOM 978 C CA . LEU A 1 124 ? 12.779 -0.273 -3.921 1.00 96.62 124 LEU A CA 1
ATOM 979 C C . LEU A 1 124 ? 11.591 0.129 -4.809 1.00 96.62 124 LEU A C 1
ATOM 981 O O . LEU A 1 124 ? 11.453 1.295 -5.158 1.00 96.62 124 LEU A O 1
ATOM 985 N N . THR A 1 125 ? 10.666 -0.796 -5.069 1.00 97.44 125 THR A N 1
ATOM 986 C CA . THR A 1 125 ? 9.451 -0.527 -5.855 1.00 97.44 125 THR A CA 1
ATOM 987 C C . THR A 1 125 ? 8.509 0.480 -5.190 1.00 97.44 125 THR A C 1
ATOM 989 O O . THR A 1 125 ? 7.907 1.300 -5.877 1.00 97.44 125 THR A O 1
ATOM 992 N N . GLY A 1 126 ? 8.398 0.478 -3.859 1.00 96.50 126 GLY A N 1
ATOM 993 C CA . GLY A 1 126 ? 7.585 1.452 -3.130 1.00 96.50 126 GLY A CA 1
ATOM 994 C C . GLY A 1 126 ? 8.148 2.867 -3.243 1.00 96.50 126 GLY A C 1
ATOM 995 O O . GLY A 1 126 ? 7.393 3.820 -3.427 1.00 96.50 126 GLY A O 1
ATOM 996 N N . LEU A 1 127 ? 9.476 3.009 -3.197 1.00 97.19 127 LEU A N 1
ATOM 997 C CA . LEU A 1 127 ? 10.121 4.299 -3.436 1.00 97.19 127 LEU A CA 1
ATOM 998 C C . LEU A 1 127 ? 10.063 4.721 -4.905 1.00 97.19 127 LEU A C 1
ATOM 1000 O O . LEU A 1 127 ? 9.871 5.905 -5.157 1.00 97.19 127 LEU A O 1
ATOM 1004 N N . SER A 1 128 ? 10.152 3.790 -5.859 1.00 97.56 128 SER A N 1
ATOM 1005 C CA . SER A 1 128 ? 9.949 4.088 -7.284 1.00 97.56 128 SER A CA 1
ATOM 1006 C C . SER A 1 128 ? 8.522 4.562 -7.578 1.00 97.56 128 SER A C 1
ATOM 1008 O O . SER A 1 128 ? 8.332 5.467 -8.386 1.00 97.56 128 SER A O 1
ATOM 1010 N N . TYR A 1 129 ? 7.518 4.036 -6.868 1.00 96.88 129 TYR A N 1
ATOM 1011 C CA . TYR A 1 129 ? 6.146 4.535 -6.976 1.00 96.88 129 TYR A CA 1
ATOM 1012 C C . TYR A 1 129 ? 6.023 6.006 -6.567 1.00 96.88 129 TYR A C 1
ATOM 1014 O O . TYR A 1 129 ? 5.387 6.809 -7.251 1.00 96.88 129 TYR A O 1
ATOM 1022 N N . PHE A 1 130 ? 6.709 6.383 -5.489 1.00 96.25 130 PHE A N 1
ATOM 1023 C CA . PHE A 1 130 ? 6.764 7.756 -4.994 1.00 96.25 130 PHE A CA 1
ATOM 1024 C C . PHE A 1 130 ? 8.019 8.519 -5.445 1.00 96.25 130 PHE A C 1
ATOM 1026 O O . PHE A 1 130 ? 8.440 9.455 -4.760 1.00 96.25 130 PHE A O 1
ATOM 1033 N N . ALA A 1 131 ? 8.630 8.149 -6.574 1.00 95.31 131 ALA A N 1
ATOM 1034 C CA . ALA A 1 131 ? 9.988 8.583 -6.894 1.00 95.31 131 ALA A CA 1
ATOM 1035 C C . ALA A 1 131 ? 10.163 10.105 -6.932 1.00 95.31 131 ALA A C 1
ATOM 1037 O O . ALA A 1 131 ? 11.171 10.616 -6.454 1.00 95.31 131 ALA A O 1
ATOM 1038 N N . ARG A 1 132 ? 9.145 10.840 -7.390 1.00 93.69 132 ARG A N 1
ATOM 1039 C CA . ARG A 1 132 ? 9.147 12.311 -7.410 1.00 93.69 132 ARG A CA 1
ATOM 1040 C C . ARG A 1 132 ? 9.175 12.926 -6.012 1.00 93.69 132 ARG A C 1
ATOM 1042 O O . ARG A 1 132 ? 9.924 13.866 -5.767 1.00 93.69 132 ARG A O 1
ATOM 1049 N N . HIS A 1 133 ? 8.416 12.372 -5.064 1.00 94.94 133 HIS A N 1
ATOM 1050 C CA . HIS A 1 133 ? 8.495 12.793 -3.662 1.00 94.94 133 HIS A CA 1
ATOM 1051 C C . HIS A 1 133 ? 9.862 12.463 -3.058 1.00 94.94 133 HIS A C 1
ATOM 1053 O O . HIS A 1 133 ? 10.440 13.299 -2.363 1.00 94.94 133 HIS A O 1
ATOM 1059 N N . VAL A 1 134 ? 10.383 11.265 -3.340 1.00 95.19 134 VAL A N 1
ATOM 1060 C CA . VAL A 1 134 ? 11.696 10.825 -2.849 1.00 95.19 134 VAL A CA 1
ATOM 1061 C C . VAL A 1 134 ? 12.802 11.733 -3.379 1.00 95.19 134 VAL A C 1
ATOM 1063 O O . VAL A 1 134 ? 13.663 12.158 -2.608 1.00 95.19 134 VAL A O 1
ATOM 1066 N N . GLU A 1 135 ? 12.767 12.061 -4.666 1.00 94.75 135 GLU A N 1
ATOM 1067 C CA . GLU A 1 135 ? 13.694 12.976 -5.324 1.00 94.75 135 GLU A CA 1
ATOM 1068 C C . GLU A 1 135 ? 13.618 14.392 -4.751 1.00 94.75 135 GLU A C 1
ATOM 1070 O O . GLU A 1 135 ? 14.650 14.968 -4.416 1.00 94.75 135 GLU A O 1
ATOM 1075 N N . ALA A 1 136 ? 12.410 14.918 -4.541 1.00 93.19 136 ALA A N 1
ATOM 1076 C CA . ALA A 1 136 ? 12.199 16.238 -3.951 1.00 93.19 136 ALA A CA 1
ATOM 1077 C C . ALA A 1 136 ? 12.559 16.322 -2.451 1.00 93.19 136 ALA A C 1
ATOM 1079 O O . ALA A 1 136 ? 12.409 17.381 -1.843 1.00 93.19 136 ALA A O 1
ATOM 1080 N N . GLY A 1 137 ? 12.974 15.217 -1.815 1.00 91.50 137 GLY A N 1
ATOM 1081 C CA . GLY A 1 137 ? 13.225 15.160 -0.368 1.00 91.50 137 GLY A CA 1
ATOM 1082 C C . GLY A 1 137 ? 11.956 15.295 0.485 1.00 91.50 137 GLY A C 1
ATOM 1083 O O . GLY A 1 137 ? 12.032 15.539 1.690 1.00 91.50 137 GLY A O 1
ATOM 1084 N N . SER A 1 138 ? 10.784 15.144 -0.135 1.00 92.38 138 SER A N 1
ATOM 1085 C CA . SER A 1 138 ? 9.485 15.245 0.519 1.00 92.38 138 SER A CA 1
ATOM 1086 C C . SER A 1 138 ? 9.183 13.946 1.268 1.00 92.38 138 SER A C 1
ATOM 1088 O O . SER A 1 138 ? 9.067 12.902 0.628 1.00 92.38 138 SER A O 1
ATOM 1090 N N . PRO A 1 139 ? 8.957 13.960 2.596 1.00 90.94 139 PRO A N 1
ATOM 1091 C CA . PRO A 1 139 ? 8.654 12.742 3.346 1.00 90.94 139 PRO A CA 1
ATOM 1092 C C . PRO A 1 139 ? 7.213 12.243 3.142 1.00 90.94 139 PRO A C 1
ATOM 1094 O O . PRO A 1 139 ? 6.769 11.341 3.851 1.00 90.94 139 PRO A O 1
ATOM 1097 N N . TYR A 1 140 ? 6.452 12.829 2.210 1.00 91.62 140 TYR A N 1
ATOM 1098 C CA . TYR A 1 140 ? 5.048 12.489 1.973 1.00 91.62 140 TYR A CA 1
ATOM 1099 C C . TYR A 1 140 ? 4.846 11.009 1.622 1.00 91.62 140 TYR A C 1
ATOM 1101 O O . TYR A 1 140 ? 3.835 10.434 2.008 1.00 91.62 140 TYR A O 1
ATOM 1109 N N . TYR A 1 141 ? 5.835 10.354 1.002 1.00 91.88 141 TYR A N 1
ATOM 1110 C CA . TYR A 1 141 ? 5.805 8.911 0.724 1.00 91.88 141 TYR A CA 1
ATOM 1111 C C . TYR A 1 141 ? 5.721 8.027 1.986 1.00 91.88 141 TYR A C 1
ATOM 1113 O O . TYR A 1 141 ? 5.433 6.837 1.886 1.00 91.88 141 TYR A O 1
ATOM 1121 N N . LEU A 1 142 ? 5.956 8.591 3.178 1.00 90.62 142 LEU A N 1
ATOM 1122 C CA . LEU A 1 142 ? 5.805 7.919 4.474 1.00 90.62 142 LEU A CA 1
ATOM 1123 C C . LEU A 1 142 ? 4.428 8.147 5.120 1.00 90.62 142 LEU A C 1
ATOM 1125 O O . LEU A 1 142 ? 4.156 7.582 6.185 1.00 90.62 142 LEU A O 1
ATOM 1129 N N . ALA A 1 143 ? 3.569 8.983 4.529 1.00 88.00 143 ALA A N 1
ATOM 1130 C CA . ALA A 1 143 ? 2.243 9.261 5.066 1.00 88.00 143 ALA A CA 1
ATOM 1131 C C . ALA A 1 143 ? 1.323 8.037 4.927 1.00 88.00 143 ALA A C 1
ATOM 1133 O O . ALA A 1 143 ? 1.326 7.333 3.918 1.00 88.00 143 ALA A O 1
ATOM 1134 N N . SER A 1 144 ? 0.476 7.800 5.930 1.00 83.12 144 SER A N 1
ATOM 1135 C CA . SER A 1 144 ? -0.458 6.662 5.948 1.00 83.12 144 SER A CA 1
ATOM 1136 C C . SER A 1 144 ? -1.519 6.711 4.842 1.00 83.12 144 SER A C 1
ATOM 1138 O O . SER A 1 144 ? -2.142 5.696 4.544 1.00 83.12 144 SER A O 1
ATOM 1140 N N . ASN A 1 145 ? -1.724 7.879 4.236 1.00 84.31 145 ASN A N 1
ATOM 1141 C CA . ASN A 1 145 ? -2.663 8.141 3.150 1.00 84.31 145 ASN A CA 1
ATOM 1142 C C . ASN A 1 145 ? -1.965 8.624 1.863 1.00 84.31 145 ASN A C 1
ATOM 1144 O O . ASN A 1 145 ? -2.616 9.245 1.029 1.00 84.31 145 ASN A O 1
ATOM 1148 N N . ALA A 1 146 ? -0.663 8.355 1.699 1.00 89.19 146 ALA A N 1
ATOM 1149 C CA . ALA A 1 146 ? 0.119 8.838 0.556 1.00 89.19 146 ALA A CA 1
ATOM 1150 C C . ALA A 1 146 ? -0.358 8.285 -0.797 1.00 89.19 146 ALA A C 1
ATOM 1152 O O . ALA A 1 146 ? -0.202 8.932 -1.829 1.00 89.19 146 ALA A O 1
ATOM 1153 N N . ASN A 1 147 ? -0.924 7.073 -0.811 1.00 90.06 147 ASN A N 1
ATOM 1154 C CA . ASN A 1 147 ? -1.372 6.429 -2.040 1.00 90.06 147 ASN A CA 1
ATOM 1155 C C . ASN A 1 147 ? -2.770 6.920 -2.453 1.00 90.06 147 ASN A C 1
ATOM 1157 O O . ASN A 1 147 ? -3.781 6.316 -2.094 1.00 90.06 147 ASN A O 1
ATOM 1161 N N . LEU A 1 148 ? -2.806 7.986 -3.249 1.00 86.88 148 LEU A N 1
ATOM 1162 C CA . LEU A 1 148 ? -4.042 8.582 -3.762 1.00 86.88 148 LEU A CA 1
ATOM 1163 C C . LEU A 1 148 ? -4.609 7.873 -5.009 1.00 86.88 148 LEU A C 1
ATOM 1165 O O . LEU A 1 148 ? -5.725 8.183 -5.420 1.00 86.88 148 LEU A O 1
ATOM 1169 N N . TYR A 1 149 ? -3.891 6.891 -5.573 1.00 87.19 149 TYR A N 1
ATOM 1170 C CA . TYR A 1 149 ? -4.430 5.955 -6.574 1.00 87.19 149 TYR A CA 1
ATOM 1171 C C . TYR A 1 149 ? -5.359 4.910 -5.932 1.00 87.19 149 TYR A C 1
ATOM 1173 O O . TYR A 1 149 ? -6.221 4.331 -6.595 1.00 87.19 149 TYR A O 1
ATOM 1181 N N . PHE A 1 150 ? -5.201 4.644 -4.629 1.00 86.56 150 PHE A N 1
ATOM 1182 C CA . PHE A 1 150 ? -6.019 3.666 -3.923 1.00 86.56 150 PHE A CA 1
ATOM 1183 C C . PHE A 1 150 ? -7.496 4.089 -3.874 1.00 86.56 150 PHE A C 1
ATOM 1185 O O . PHE A 1 150 ? -7.841 5.210 -3.495 1.00 86.56 150 PHE A O 1
ATOM 1192 N N . ARG A 1 151 ? -8.386 3.149 -4.220 1.00 83.69 151 ARG A N 1
ATOM 1193 C CA . ARG A 1 151 ? -9.834 3.384 -4.292 1.00 83.69 151 ARG A CA 1
ATOM 1194 C C . ARG A 1 151 ? -10.392 3.796 -2.934 1.00 83.69 151 ARG A C 1
ATOM 1196 O O . ARG A 1 151 ? -10.204 3.114 -1.928 1.00 83.69 151 ARG A O 1
ATOM 1203 N N . ARG A 1 152 ? -11.164 4.879 -2.926 1.00 80.44 152 ARG A N 1
ATOM 1204 C CA . ARG A 1 152 ? -11.772 5.420 -1.706 1.00 80.44 152 ARG A CA 1
ATOM 1205 C C . ARG A 1 152 ? -13.132 4.800 -1.423 1.00 80.44 152 ARG A C 1
ATOM 1207 O O . ARG A 1 152 ? -13.845 4.388 -2.336 1.00 80.44 152 ARG A O 1
ATOM 1214 N N . ASN A 1 153 ? -13.502 4.766 -0.149 1.00 80.69 153 ASN A N 1
ATOM 1215 C CA . ASN A 1 153 ? -14.866 4.471 0.270 1.00 80.69 153 ASN A CA 1
ATOM 1216 C C . ASN A 1 153 ? -15.728 5.731 0.058 1.00 80.69 153 ASN A C 1
ATOM 1218 O O . ASN A 1 153 ? -15.414 6.773 0.627 1.00 80.69 153 ASN A O 1
ATOM 1222 N N . LEU A 1 154 ? -16.769 5.643 -0.775 1.00 78.88 154 LEU A N 1
ATOM 1223 C CA . LEU A 1 154 ? -17.697 6.741 -1.084 1.00 78.88 154 LEU A CA 1
ATOM 1224 C C . LEU A 1 154 ? -19.006 6.648 -0.289 1.00 78.88 154 LEU A C 1
ATOM 1226 O O . LEU A 1 154 ? -19.988 7.282 -0.673 1.00 78.88 154 LEU A O 1
ATOM 1230 N N . ALA A 1 155 ? -19.049 5.843 0.777 1.00 73.06 155 ALA A N 1
ATOM 1231 C CA . ALA A 1 155 ? -20.216 5.723 1.639 1.00 73.06 155 ALA A CA 1
ATOM 1232 C C . ALA A 1 155 ? -20.813 7.095 1.990 1.00 73.06 155 ALA A C 1
ATOM 1234 O O . ALA A 1 155 ? -20.168 7.952 2.603 1.00 73.06 155 ALA A O 1
ATOM 1235 N N . THR A 1 156 ? -22.066 7.298 1.577 1.00 53.88 156 THR A N 1
ATOM 1236 C CA . THR A 1 156 ? -22.833 8.519 1.828 1.00 53.88 156 THR A CA 1
ATOM 1237 C C . THR A 1 156 ? -23.053 8.688 3.328 1.00 53.88 156 THR A C 1
ATOM 1239 O O . THR A 1 156 ? -23.550 7.779 3.990 1.00 53.88 156 THR A O 1
ATOM 1242 N N . GLY A 1 157 ? -22.677 9.850 3.865 1.00 50.50 157 GLY A N 1
ATOM 1243 C CA . GLY A 1 157 ? -22.673 10.131 5.307 1.00 50.50 157 GLY A CA 1
ATOM 1244 C C . GLY A 1 157 ? -21.364 10.754 5.794 1.00 50.50 157 GLY A C 1
ATOM 1245 O O . GLY A 1 157 ? -21.346 11.384 6.846 1.00 50.50 157 GLY A O 1
ATOM 1246 N N . TRP A 1 158 ? -20.297 10.674 4.991 1.00 49.59 158 TRP A N 1
ATOM 1247 C CA . TRP A 1 158 ? -19.149 11.572 5.111 1.00 49.59 158 TRP A CA 1
ATOM 1248 C C . TRP A 1 158 ? -19.531 12.962 4.593 1.00 49.59 158 TRP A C 1
ATOM 1250 O O . TRP A 1 158 ? -19.208 13.352 3.474 1.00 49.59 158 TRP A O 1
ATOM 1260 N N . GLN A 1 159 ? -20.252 13.723 5.410 1.00 52.91 159 GLN A N 1
ATOM 1261 C CA . GLN A 1 159 ? -20.094 15.169 5.335 1.00 52.91 159 GLN A CA 1
ATOM 1262 C C . GLN A 1 159 ? -18.704 15.473 5.901 1.00 52.91 159 GLN A C 1
ATOM 1264 O O . GLN A 1 159 ? -18.358 14.888 6.933 1.00 52.91 159 GLN A O 1
ATOM 1269 N N . PRO A 1 160 ? -17.874 16.310 5.254 1.00 55.97 160 PRO A N 1
ATOM 1270 C CA . PRO A 1 160 ? -16.656 16.786 5.886 1.00 55.97 160 PRO A CA 1
ATOM 1271 C C . PRO A 1 160 ? -17.066 17.531 7.157 1.00 55.97 160 PRO A C 1
ATOM 1273 O O . PRO A 1 160 ? -17.516 18.674 7.110 1.00 55.97 160 PRO A O 1
ATOM 1276 N N . LEU A 1 161 ? -16.985 16.833 8.290 1.00 68.75 161 LEU A N 1
ATOM 1277 C CA . LEU A 1 161 ? -17.242 17.418 9.592 1.00 68.75 161 LEU A CA 1
ATOM 1278 C C . LEU A 1 161 ? -16.204 18.508 9.817 1.00 68.75 161 LEU A C 1
ATOM 1280 O O . LEU A 1 161 ? -15.045 18.372 9.406 1.00 68.75 161 LEU A O 1
ATOM 1284 N N . ARG A 1 162 ? -16.609 19.592 10.477 1.00 80.94 162 ARG A N 1
ATOM 1285 C CA . ARG A 1 162 ? -15.656 20.618 10.882 1.00 80.94 162 ARG A CA 1
ATOM 1286 C C . ARG A 1 162 ? -14.586 19.947 11.742 1.00 80.94 162 ARG A C 1
ATOM 1288 O O . ARG A 1 162 ? -14.894 19.284 12.728 1.00 80.94 162 ARG A O 1
ATOM 1295 N N . SER A 1 163 ? -13.321 20.123 11.381 1.00 75.88 163 SER A N 1
ATOM 1296 C CA . SER A 1 163 ? -12.226 19.680 12.239 1.00 75.88 163 SER A CA 1
ATOM 1297 C C . SER A 1 163 ? -12.333 20.354 13.608 1.00 75.88 163 SER A C 1
ATOM 1299 O O . SER A 1 163 ? -12.611 21.554 13.693 1.00 75.88 163 SER A O 1
ATOM 1301 N N . LEU A 1 164 ? -12.078 19.589 14.670 1.00 79.94 164 LEU A N 1
ATOM 1302 C CA . LEU A 1 164 ? -11.985 20.131 16.023 1.00 79.94 164 LEU A CA 1
ATOM 1303 C C . LEU A 1 164 ? -10.901 21.219 16.074 1.00 79.94 164 LEU A C 1
ATOM 1305 O O . LEU A 1 164 ? -9.828 21.063 15.486 1.00 79.94 164 LEU A O 1
ATOM 1309 N N . THR A 1 165 ? -11.164 22.309 16.793 1.00 84.50 165 THR A N 1
ATOM 1310 C CA . THR A 1 165 ? -10.146 23.312 17.125 1.00 84.50 165 THR A CA 1
ATOM 1311 C C . THR A 1 165 ? -9.075 22.703 18.029 1.00 84.50 165 THR A C 1
ATOM 1313 O O . THR A 1 165 ? -9.282 21.661 18.655 1.00 84.50 165 THR A O 1
ATOM 1316 N N . ASP A 1 166 ? -7.930 23.370 18.178 1.00 82.50 166 ASP A N 1
ATOM 1317 C CA . ASP A 1 166 ? -6.864 22.896 19.070 1.00 82.50 166 ASP A CA 1
ATOM 1318 C C . ASP A 1 166 ? -7.326 22.719 20.523 1.00 82.50 166 ASP A C 1
ATOM 1320 O O . ASP A 1 166 ? -6.885 21.785 21.207 1.00 82.50 166 ASP A O 1
ATOM 1324 N N . ALA A 1 167 ? -8.235 23.587 20.982 1.00 84.00 167 ALA A N 1
ATOM 1325 C CA . ALA A 1 167 ? -8.835 23.519 22.309 1.00 84.00 167 ALA A CA 1
ATOM 1326 C C . ALA A 1 167 ? -9.736 22.281 22.457 1.00 84.00 167 ALA A C 1
ATOM 1328 O O . ALA A 1 167 ? -9.597 21.520 23.418 1.00 84.00 167 ALA A O 1
ATOM 1329 N N . GLU A 1 168 ? -10.601 22.029 21.475 1.00 86.81 168 GLU A N 1
ATOM 1330 C CA . GLU A 1 168 ? -11.511 20.875 21.443 1.00 86.81 168 GLU A CA 1
ATOM 1331 C C . GLU A 1 168 ? -10.744 19.555 21.302 1.00 86.81 168 GLU A C 1
ATOM 1333 O O . GLU A 1 168 ? -10.964 18.607 22.058 1.00 86.81 168 GLU A O 1
ATOM 1338 N N . ALA A 1 169 ? -9.747 19.513 20.416 1.00 86.94 169 ALA A N 1
ATOM 1339 C CA . ALA A 1 169 ? -8.824 18.390 20.308 1.00 86.94 169 ALA A CA 1
ATOM 1340 C C . ALA A 1 169 ? -8.036 18.190 21.618 1.00 86.94 169 ALA A C 1
ATOM 1342 O O . ALA A 1 169 ? -7.721 17.062 22.003 1.00 86.94 169 ALA A O 1
ATOM 1343 N N . GLY A 1 170 ? -7.740 19.271 22.347 1.00 89.31 170 GLY A N 1
ATOM 1344 C CA . GLY A 1 170 ? -7.180 19.231 23.699 1.00 89.31 170 GLY A CA 1
ATOM 1345 C C . GLY A 1 170 ? -8.098 18.533 24.701 1.00 89.31 170 GLY A C 1
ATOM 1346 O O . GLY A 1 170 ? -7.628 17.713 25.497 1.00 89.31 170 GLY A O 1
ATOM 1347 N N . MET A 1 171 ? -9.402 18.794 24.625 1.00 88.56 171 MET A N 1
ATOM 1348 C CA . MET A 1 171 ? -10.411 18.135 25.452 1.00 88.56 171 MET A CA 1
ATOM 1349 C C . MET A 1 171 ? -10.554 16.650 25.100 1.00 88.56 171 MET A C 1
ATOM 1351 O O . MET A 1 171 ? -10.552 15.815 26.006 1.00 88.56 171 MET A O 1
ATOM 1355 N N . GLN A 1 172 ? -10.547 16.290 23.814 1.00 92.62 172 GLN A N 1
ATOM 1356 C CA . GLN A 1 172 ? -10.518 14.885 23.396 1.00 92.62 172 GLN A CA 1
ATOM 1357 C C . GLN A 1 172 ? -9.273 14.167 23.938 1.00 92.62 172 GLN A C 1
ATOM 1359 O O . GLN A 1 172 ? -9.379 13.107 24.558 1.00 92.62 172 GLN A O 1
ATOM 1364 N N . ARG A 1 173 ? -8.083 14.771 23.808 1.00 93.25 173 ARG A N 1
ATOM 1365 C CA . ARG A 1 173 ? -6.842 14.219 24.386 1.00 93.25 173 ARG A CA 1
ATOM 1366 C C . ARG A 1 173 ? -6.944 14.042 25.904 1.00 93.25 173 ARG A C 1
ATOM 1368 O O . ARG A 1 173 ? -6.407 13.071 26.444 1.00 93.25 173 ARG A O 1
ATOM 1375 N N . LYS A 1 174 ? -7.629 14.950 26.609 1.00 93.44 174 LYS A N 1
ATOM 1376 C CA . LYS A 1 174 ? -7.896 14.836 28.052 1.00 93.44 174 LYS A CA 1
ATOM 1377 C C . LYS A 1 174 ? -8.817 13.651 28.357 1.00 93.44 174 LYS A C 1
ATOM 1379 O O . LYS A 1 174 ? -8.481 12.875 29.255 1.00 93.44 174 LYS A O 1
ATOM 1384 N N . ALA A 1 175 ? -9.900 13.474 27.599 1.00 95.12 175 ALA A N 1
ATOM 1385 C CA . ALA A 1 175 ? -10.816 12.338 27.728 1.00 95.12 175 ALA A CA 1
ATOM 1386 C C . ALA A 1 175 ? -10.080 11.004 27.517 1.00 95.12 175 ALA A C 1
ATOM 1388 O O . ALA A 1 175 ? -10.118 10.114 28.368 1.00 95.12 175 ALA A O 1
ATOM 1389 N N . GLU A 1 176 ? -9.296 10.898 26.441 1.00 95.56 176 GLU A N 1
ATOM 1390 C CA . GLU A 1 176 ? -8.474 9.720 26.156 1.00 95.56 176 GLU A CA 1
ATOM 1391 C C . GLU A 1 176 ? -7.443 9.444 27.257 1.00 95.56 176 GLU A C 1
ATOM 1393 O O . GLU A 1 176 ? -7.216 8.290 27.632 1.00 95.56 176 GLU A O 1
ATOM 1398 N N . LYS A 1 177 ? -6.813 10.490 27.804 1.00 96.81 177 LYS A N 1
ATOM 1399 C CA . LYS A 1 177 ? -5.862 10.364 28.916 1.00 96.81 177 LYS A CA 1
ATOM 1400 C C . LYS A 1 177 ? -6.550 9.868 30.188 1.00 96.81 177 LYS A C 1
ATOM 1402 O O . LYS A 1 177 ? -5.985 9.007 30.864 1.00 96.81 177 LYS A O 1
ATOM 1407 N N . ALA A 1 178 ? -7.738 10.380 30.513 1.00 97.31 178 ALA A N 1
ATOM 1408 C CA . ALA A 1 178 ? -8.531 9.922 31.654 1.00 97.31 178 ALA A CA 1
ATOM 1409 C C . ALA A 1 178 ? -8.913 8.443 31.501 1.00 97.31 178 ALA A C 1
ATOM 1411 O O . ALA A 1 178 ? -8.656 7.645 32.406 1.00 97.31 178 ALA A O 1
ATOM 1412 N N . PHE A 1 179 ? -9.386 8.058 30.313 1.00 97.19 179 PHE A N 1
ATOM 1413 C CA . PHE A 1 179 ? -9.720 6.677 29.976 1.00 97.19 179 PHE A CA 1
ATOM 1414 C C . PHE A 1 179 ? -8.516 5.735 30.134 1.00 97.19 179 PHE A C 1
ATOM 1416 O O . PHE A 1 179 ? -8.606 4.705 30.801 1.00 97.19 179 PHE A O 1
ATOM 1423 N N . ARG A 1 180 ? -7.341 6.104 29.596 1.00 96.00 180 ARG A N 1
ATOM 1424 C CA . ARG A 1 180 ? -6.099 5.312 29.741 1.00 96.00 180 ARG A CA 1
ATOM 1425 C C . ARG A 1 180 ? -5.664 5.159 31.201 1.00 96.00 180 ARG A C 1
ATOM 1427 O O . ARG A 1 180 ? -5.106 4.126 31.560 1.00 96.00 180 ARG A O 1
ATOM 1434 N N . LYS A 1 181 ? -5.940 6.160 32.043 1.00 97.25 181 LYS A N 1
ATOM 1435 C CA . LYS A 1 181 ? -5.700 6.125 33.495 1.00 97.25 181 LYS A CA 1
ATOM 1436 C C . LYS A 1 181 ? -6.777 5.365 34.281 1.00 97.25 181 LYS A C 1
ATOM 1438 O O . LYS A 1 181 ? -6.722 5.370 35.505 1.00 97.25 181 LYS A O 1
ATOM 1443 N N . LYS A 1 182 ? -7.738 4.725 33.602 1.00 96.69 182 LYS A N 1
ATOM 1444 C CA . LYS A 1 182 ? -8.903 4.052 34.199 1.00 96.69 182 LYS A CA 1
ATOM 1445 C C . LYS A 1 182 ? -9.809 4.975 35.024 1.00 96.69 182 LYS A C 1
ATOM 1447 O O . LYS A 1 182 ? -10.626 4.497 35.800 1.00 96.69 182 LYS A O 1
ATOM 1452 N N . ASN A 1 183 ? -9.698 6.293 34.848 1.00 97.38 183 ASN A N 1
ATOM 1453 C CA . ASN A 1 183 ? -10.656 7.239 35.412 1.00 97.38 183 ASN A CA 1
ATOM 1454 C C . ASN A 1 183 ? -11.826 7.380 34.429 1.00 97.38 183 ASN A C 1
ATOM 1456 O O . ASN A 1 183 ? -11.910 8.355 33.678 1.00 97.38 183 ASN A O 1
ATOM 1460 N N . PHE A 1 184 ? -12.668 6.345 34.377 1.00 97.62 184 PHE A N 1
ATOM 1461 C CA . PHE A 1 184 ? -13.746 6.243 33.393 1.00 97.62 184 PHE A CA 1
ATOM 1462 C C . PHE A 1 184 ? -14.809 7.317 33.598 1.00 97.62 184 PHE A C 1
ATOM 1464 O O . PHE A 1 184 ? -15.235 7.905 32.614 1.00 97.62 184 PHE A O 1
ATOM 1471 N N . GLN A 1 185 ? -15.136 7.676 34.843 1.00 97.88 185 GLN A N 1
ATOM 1472 C CA . GLN A 1 185 ? -16.094 8.750 35.114 1.00 97.88 185 GLN A CA 1
ATOM 1473 C C . GLN A 1 185 ? -15.627 10.095 34.541 1.00 97.88 185 GLN A C 1
ATOM 1475 O O . GLN A 1 185 ? -16.385 10.775 33.858 1.00 97.88 185 GLN A O 1
ATOM 1480 N N . ALA A 1 186 ? -14.356 10.463 34.738 1.00 97.25 186 ALA A N 1
ATOM 1481 C CA . ALA A 1 186 ? -13.826 11.694 34.151 1.00 97.25 186 ALA A CA 1
ATOM 1482 C C . ALA A 1 186 ? -13.754 11.636 32.614 1.00 97.25 186 ALA A C 1
ATOM 1484 O O . ALA A 1 186 ? -13.864 12.674 31.953 1.00 97.25 186 ALA A O 1
ATOM 1485 N N . ALA A 1 187 ? -13.552 10.444 32.039 1.00 97.81 187 ALA A N 1
ATOM 1486 C CA . ALA A 1 187 ? -13.618 10.245 30.595 1.00 97.81 187 ALA A CA 1
ATOM 1487 C C . ALA A 1 187 ? -15.048 10.436 30.072 1.00 97.81 187 ALA A C 1
ATOM 1489 O O . ALA A 1 187 ? -15.212 11.185 29.115 1.00 97.81 187 ALA A O 1
ATOM 1490 N N . ILE A 1 188 ? -16.052 9.844 30.733 1.00 98.06 188 ILE A N 1
ATOM 1491 C CA . ILE A 1 188 ? -17.484 10.019 30.438 1.00 98.06 188 ILE A CA 1
ATOM 1492 C C . ILE A 1 188 ? -17.830 11.505 30.448 1.00 98.06 188 ILE A C 1
ATOM 1494 O O . ILE A 1 188 ? -18.189 12.025 29.403 1.00 98.06 188 ILE A O 1
ATOM 1498 N N . THR A 1 189 ? -17.570 12.225 31.545 1.00 96.75 189 THR A N 1
ATOM 1499 C CA . THR A 1 189 ? -17.871 13.666 31.638 1.00 96.75 189 THR A CA 1
ATOM 1500 C C . THR A 1 189 ? -17.213 14.485 30.523 1.00 96.75 189 THR A C 1
ATOM 1502 O O . THR A 1 189 ? -17.803 15.425 29.993 1.00 96.75 189 THR A O 1
ATOM 1505 N N . SER A 1 190 ? -15.983 14.133 30.134 1.00 95.62 190 SER A N 1
ATOM 1506 C CA . SER A 1 190 ? -15.299 14.827 29.036 1.00 95.62 190 SER A CA 1
ATOM 1507 C C . SER A 1 190 ? -15.927 14.502 27.677 1.00 95.62 190 SER A C 1
ATOM 1509 O O . SER A 1 190 ? -16.081 15.397 26.852 1.00 95.62 190 SER A O 1
ATOM 1511 N N . TYR A 1 191 ? -16.290 13.239 27.434 1.00 97.25 191 TYR A N 1
ATOM 1512 C CA . TYR A 1 191 ? -16.947 12.833 26.194 1.00 97.25 191 TYR A CA 1
ATOM 1513 C C . TYR A 1 191 ? -18.388 13.339 26.097 1.00 97.25 191 TYR A C 1
ATOM 1515 O O . TYR A 1 191 ? -18.775 13.742 25.012 1.00 97.25 191 TYR A O 1
ATOM 1523 N N . GLU A 1 192 ? -19.145 13.394 27.193 1.00 96.69 192 GLU A N 1
ATOM 1524 C CA . GLU A 1 192 ? -20.484 13.999 27.259 1.00 96.69 192 GLU A CA 1
ATOM 1525 C C . GLU A 1 192 ? -20.441 15.472 26.849 1.00 96.69 192 GLU A C 1
ATOM 1527 O O . GLU A 1 192 ? -21.189 15.897 25.972 1.00 96.69 192 GLU A O 1
ATOM 1532 N N . SER A 1 193 ? -19.501 16.240 27.411 1.00 94.31 193 SER A N 1
ATOM 1533 C CA . SER A 1 193 ? -19.298 17.640 27.022 1.00 94.31 193 SER A CA 1
ATOM 1534 C C . SER A 1 193 ? -18.922 17.776 25.542 1.00 94.31 193 SER A C 1
ATOM 1536 O O . SER A 1 193 ? -19.394 18.689 24.866 1.00 94.31 193 SER A O 1
ATOM 1538 N N . LEU A 1 194 ? -18.106 16.854 25.022 1.00 94.38 194 LEU A N 1
ATOM 1539 C CA . LEU A 1 194 ? -17.717 16.834 23.615 1.00 94.38 194 LEU A CA 1
ATOM 1540 C C . LEU A 1 194 ? -18.897 16.509 22.692 1.00 94.38 194 LEU A C 1
ATOM 1542 O O . LEU A 1 194 ? -19.102 17.232 21.725 1.00 94.38 194 LEU A O 1
ATOM 1546 N N . VAL A 1 195 ? -19.690 15.471 22.974 1.00 95.31 195 VAL A N 1
ATOM 1547 C CA . VAL A 1 195 ? -20.835 15.105 22.118 1.00 95.31 195 VAL A CA 1
ATOM 1548 C C . VAL A 1 195 ? -21.988 16.105 22.219 1.00 95.31 195 VAL A C 1
ATOM 1550 O O . VAL A 1 195 ? -22.780 16.194 21.292 1.00 95.31 195 VAL A O 1
ATOM 1553 N N . GLN A 1 196 ? -22.075 16.899 23.291 1.00 94.06 196 GLN A N 1
ATOM 1554 C CA . GLN A 1 196 ? -23.005 18.032 23.356 1.00 94.06 196 GLN A CA 1
ATOM 1555 C C . GLN A 1 196 ? -22.621 19.154 22.384 1.00 94.06 196 GLN A C 1
ATOM 1557 O O . GLN A 1 196 ? -23.498 19.746 21.761 1.00 94.06 196 GLN A O 1
ATOM 1562 N N . GLY A 1 197 ? -21.323 19.451 22.250 1.00 90.44 197 GLY A N 1
ATOM 1563 C CA . GLY A 1 197 ? -20.827 20.456 21.303 1.00 90.44 197 GLY A CA 1
ATOM 1564 C C . GLY A 1 197 ? -20.701 19.946 19.865 1.00 90.44 197 GLY A C 1
ATOM 1565 O O . GLY A 1 197 ? -20.762 20.743 18.934 1.00 90.44 197 GLY A O 1
ATOM 1566 N N . PHE A 1 198 ? -20.532 18.631 19.703 1.00 89.50 198 PHE A N 1
ATOM 1567 C CA . PHE A 1 198 ? -20.222 17.949 18.441 1.00 89.50 198 PHE A CA 1
ATOM 1568 C C . PHE A 1 198 ? -21.054 16.667 18.263 1.00 89.50 198 PHE A C 1
ATOM 1570 O O . PHE A 1 198 ? -20.483 15.579 18.098 1.00 89.50 198 PHE A O 1
ATOM 1577 N N . PRO A 1 199 ? -22.396 16.744 18.335 1.00 91.31 199 PRO A N 1
ATOM 1578 C CA . PRO A 1 199 ? -23.259 15.565 18.266 1.00 91.31 199 PRO A CA 1
ATOM 1579 C C . PRO A 1 199 ? -23.111 14.799 16.947 1.00 91.31 199 PRO A C 1
ATOM 1581 O O . PRO A 1 199 ? -23.340 13.597 16.901 1.00 91.31 199 PRO A O 1
ATOM 1584 N N . GLU A 1 200 ? -22.669 15.448 15.878 1.00 88.50 200 GLU A N 1
ATOM 1585 C CA . GLU A 1 200 ? -22.441 14.851 14.567 1.00 88.50 200 GLU A CA 1
ATOM 1586 C C . GLU A 1 200 ? -21.165 13.996 14.464 1.00 88.50 200 GLU A C 1
ATOM 1588 O O . GLU A 1 200 ? -20.970 13.302 13.465 1.00 88.50 200 GLU A O 1
ATOM 1593 N N . HIS A 1 201 ? -20.295 14.002 15.479 1.00 88.44 201 HIS A N 1
ATOM 1594 C CA . HIS A 1 201 ? -19.024 13.275 15.449 1.00 88.44 201 HIS A CA 1
ATOM 1595 C C . HIS A 1 201 ? -19.146 11.853 16.023 1.00 88.44 201 HIS A C 1
ATOM 1597 O O . HIS A 1 201 ? -18.924 11.613 17.214 1.00 88.44 201 HIS A O 1
ATOM 1603 N N . GLY A 1 202 ? -19.383 10.858 15.159 1.00 90.81 202 GLY A N 1
ATOM 1604 C CA . GLY A 1 202 ? -19.521 9.450 15.567 1.00 90.81 202 GLY A CA 1
ATOM 1605 C C . GLY A 1 202 ? -18.329 8.869 16.346 1.00 90.81 202 GLY A C 1
ATOM 1606 O O . GLY A 1 202 ? -18.511 8.021 17.218 1.00 90.81 202 GLY A O 1
ATOM 1607 N N . ALA A 1 203 ? -17.104 9.352 16.107 1.00 91.31 203 ALA A N 1
ATOM 1608 C CA . ALA A 1 203 ? -15.923 8.916 16.862 1.00 91.31 203 ALA A CA 1
ATOM 1609 C C . ALA A 1 203 ? -15.964 9.330 18.349 1.00 91.31 203 ALA A C 1
ATOM 1611 O O . ALA A 1 203 ? -15.456 8.597 19.201 1.00 91.31 203 ALA A O 1
ATOM 1612 N N . LEU A 1 204 ? -16.582 10.474 18.670 1.00 94.62 204 LEU A N 1
ATOM 1613 C CA . LEU A 1 204 ? -16.735 10.954 20.049 1.00 94.62 204 LEU A CA 1
ATOM 1614 C C . LEU A 1 204 ? -17.773 10.110 20.791 1.00 94.62 204 LEU A C 1
ATOM 1616 O O . LEU A 1 204 ? -17.498 9.637 21.893 1.00 94.62 204 LEU A O 1
ATOM 1620 N N . TRP A 1 205 ? -18.899 9.811 20.137 1.00 97.12 205 TRP A N 1
ATOM 1621 C CA . TRP A 1 205 ? -19.896 8.858 20.630 1.00 97.12 205 TRP A CA 1
ATOM 1622 C C . TRP A 1 205 ? -19.312 7.463 20.868 1.00 97.12 205 TRP A C 1
ATOM 1624 O O . TRP A 1 205 ? -19.585 6.844 21.892 1.00 97.12 205 TRP A O 1
ATOM 1634 N N . HIS A 1 206 ? -18.442 6.979 19.978 1.00 96.94 206 HIS A N 1
ATOM 1635 C CA . HIS A 1 206 ? -17.736 5.714 20.190 1.00 96.94 206 HIS A CA 1
ATOM 1636 C C . HIS A 1 206 ? -16.806 5.779 21.418 1.00 96.94 206 HIS A C 1
ATOM 1638 O O . HIS A 1 206 ? -16.734 4.830 22.200 1.00 96.94 206 HIS A O 1
ATOM 1644 N N . GLY A 1 207 ? -16.115 6.903 21.633 1.00 97.00 207 GLY A N 1
ATOM 1645 C CA . GLY A 1 207 ? -15.336 7.151 22.852 1.00 97.00 207 GLY A CA 1
ATOM 1646 C C . GLY A 1 207 ? -16.188 7.130 24.128 1.00 97.00 207 GLY A C 1
ATOM 1647 O O . GLY A 1 207 ? -15.784 6.516 25.124 1.00 97.00 207 GLY A O 1
ATOM 1648 N N . LEU A 1 208 ? -17.379 7.732 24.076 1.00 98.25 208 LEU A N 1
ATOM 1649 C CA . LEU A 1 208 ? -18.359 7.733 25.163 1.00 98.25 208 LEU A CA 1
ATOM 1650 C C . LEU A 1 208 ? -18.867 6.317 25.465 1.00 98.25 208 LEU A C 1
ATOM 1652 O O . LEU A 1 208 ? -18.782 5.869 26.608 1.00 98.25 208 LEU A O 1
ATOM 1656 N N . ALA A 1 209 ? -19.277 5.572 24.434 1.00 98.38 209 ALA A N 1
ATOM 1657 C CA . ALA A 1 209 ? -19.760 4.195 24.547 1.00 98.38 209 ALA A CA 1
ATOM 1658 C C . ALA A 1 209 ? -18.755 3.284 25.257 1.00 98.38 209 ALA A C 1
ATOM 1660 O O . ALA A 1 209 ? -19.092 2.572 26.202 1.00 98.38 209 ALA A O 1
ATOM 1661 N N . ARG A 1 210 ? -17.480 3.361 24.857 1.00 98.12 210 ARG A N 1
ATOM 1662 C CA . ARG A 1 210 ? -16.394 2.613 25.506 1.00 98.12 210 ARG A CA 1
ATOM 1663 C C . ARG A 1 210 ? -16.227 2.986 26.973 1.00 98.12 210 ARG A C 1
ATOM 1665 O O . ARG A 1 210 ? -15.872 2.130 27.776 1.00 98.12 210 ARG A O 1
ATOM 1672 N N . SER A 1 211 ? -16.432 4.257 27.310 1.00 98.25 211 SER A N 1
ATOM 1673 C CA . SER A 1 211 ? -16.277 4.764 28.675 1.00 98.25 211 SER A CA 1
ATOM 1674 C C . SER A 1 211 ? -17.405 4.274 29.588 1.00 98.25 211 SER A C 1
ATOM 1676 O O . SER A 1 211 ? -17.100 3.808 30.684 1.00 98.25 211 SER A O 1
ATOM 1678 N N . HIS A 1 212 ? -18.660 4.265 29.117 1.00 98.44 212 HIS A N 1
ATOM 1679 C CA . HIS A 1 212 ? -19.782 3.634 29.830 1.00 98.44 212 HIS A CA 1
ATOM 1680 C C . HIS A 1 212 ? -19.580 2.127 29.998 1.00 98.44 212 HIS A C 1
ATOM 1682 O O . HIS A 1 212 ? -19.673 1.612 31.112 1.00 98.44 212 HIS A O 1
ATOM 1688 N N . ALA A 1 213 ? -19.191 1.430 28.925 1.00 97.88 213 ALA A N 1
ATOM 1689 C CA . ALA A 1 213 ? -18.955 -0.011 28.973 1.00 97.88 213 ALA A CA 1
ATOM 1690 C C . ALA A 1 213 ? -17.847 -0.372 29.974 1.00 97.88 213 ALA A C 1
ATOM 1692 O O . ALA A 1 213 ? -17.970 -1.325 30.738 1.00 97.88 213 ALA A O 1
ATOM 1693 N N . ALA A 1 214 ? -16.779 0.432 30.028 1.00 97.19 214 ALA A N 1
ATOM 1694 C CA . ALA A 1 214 ? -15.692 0.258 30.987 1.00 97.19 214 ALA A CA 1
ATOM 1695 C C . ALA A 1 214 ? -16.108 0.474 32.452 1.00 97.19 214 ALA A C 1
ATOM 1697 O O . ALA A 1 214 ? -15.448 -0.058 33.346 1.00 97.19 214 ALA A O 1
ATOM 1698 N N . LEU A 1 215 ? -17.176 1.239 32.695 1.00 96.12 215 LEU A N 1
ATOM 1699 C CA . LEU A 1 215 ? -17.776 1.448 34.014 1.00 96.12 215 LEU A CA 1
ATOM 1700 C C . LEU A 1 215 ? -18.813 0.361 34.370 1.00 96.12 215 LEU A C 1
ATOM 1702 O O . LEU A 1 215 ? -19.274 0.309 35.505 1.00 96.12 215 LEU A O 1
ATOM 1706 N N . GLY A 1 216 ? -19.150 -0.525 33.425 1.00 95.31 216 GLY A N 1
ATOM 1707 C CA . GLY A 1 216 ? -20.158 -1.577 33.586 1.00 95.31 216 GLY A CA 1
ATOM 1708 C C . GLY A 1 216 ? -21.574 -1.165 33.173 1.00 95.31 216 GLY A C 1
ATOM 1709 O O . GLY A 1 216 ? -22.494 -1.974 33.274 1.00 95.31 216 GLY A O 1
ATOM 1710 N N . ASP A 1 217 ? -21.761 0.057 32.670 1.00 97.12 217 ASP A N 1
ATOM 1711 C CA . ASP A 1 217 ? -23.058 0.543 32.201 1.00 97.12 217 ASP A CA 1
ATOM 1712 C C . ASP A 1 217 ? -23.298 0.115 30.748 1.00 97.12 217 ASP A C 1
ATOM 1714 O O . ASP A 1 217 ? -22.980 0.823 29.789 1.00 97.12 217 ASP A O 1
ATOM 1718 N N . SER A 1 218 ? -23.822 -1.100 30.591 1.00 96.88 218 SER A N 1
ATOM 1719 C CA . SER A 1 218 ? -24.070 -1.699 29.273 1.00 96.88 218 SER A CA 1
ATOM 1720 C C . SER A 1 218 ? -25.196 -0.994 28.509 1.00 96.88 218 SER A C 1
ATOM 1722 O O . SER A 1 218 ? -25.142 -0.920 27.282 1.00 96.88 218 SER A O 1
ATOM 1724 N N . GLY A 1 219 ? -26.184 -0.434 29.218 1.00 97.50 219 GLY A N 1
ATOM 1725 C CA . GLY A 1 219 ? -27.302 0.291 28.611 1.00 97.50 219 GLY A CA 1
ATOM 1726 C C . GLY A 1 219 ? -26.829 1.586 27.956 1.00 97.50 219 GLY A C 1
ATOM 1727 O O . GLY A 1 219 ? -26.959 1.746 26.741 1.00 97.50 219 GLY A O 1
ATOM 1728 N N . ALA A 1 220 ? -26.170 2.454 28.731 1.00 98.00 220 ALA A N 1
ATOM 1729 C CA . ALA A 1 220 ? -25.629 3.708 28.208 1.00 98.00 220 ALA A CA 1
ATOM 1730 C C . ALA A 1 220 ? -24.536 3.471 27.152 1.00 98.00 220 ALA A C 1
ATOM 1732 O O . ALA A 1 220 ? -24.421 4.220 26.179 1.00 98.00 220 ALA A O 1
ATOM 1733 N N . ALA A 1 221 ? -23.751 2.394 27.292 1.00 98.38 221 ALA A N 1
ATOM 1734 C CA . ALA A 1 221 ? -22.786 2.001 26.271 1.00 98.38 221 ALA A CA 1
ATOM 1735 C C . ALA A 1 221 ? -23.456 1.685 24.930 1.00 98.38 221 ALA A C 1
ATOM 1737 O O . ALA A 1 221 ? -22.995 2.163 23.890 1.00 98.38 221 ALA A O 1
ATOM 1738 N N . MET A 1 222 ? -24.537 0.899 24.944 1.00 98.12 222 MET A N 1
ATOM 1739 C CA . MET A 1 222 ? -25.256 0.526 23.729 1.00 98.12 222 MET A CA 1
ATOM 1740 C C . MET A 1 222 ? -25.944 1.738 23.083 1.00 98.12 222 MET A C 1
ATOM 1742 O O . MET A 1 222 ? -25.871 1.903 21.863 1.00 98.12 222 MET A O 1
ATOM 1746 N N . GLU A 1 223 ? -26.536 2.631 23.880 1.00 98.06 223 GLU A N 1
ATOM 1747 C CA . GLU A 1 223 ? -27.135 3.883 23.396 1.00 98.06 223 GLU A CA 1
ATOM 1748 C C . GLU A 1 223 ? -26.101 4.794 22.721 1.00 98.06 223 GLU A C 1
ATOM 1750 O O . GLU A 1 223 ? -26.290 5.221 21.578 1.00 98.06 223 GLU A O 1
ATOM 1755 N N . ALA A 1 224 ? -24.965 5.040 23.378 1.00 98.25 224 ALA A N 1
ATOM 1756 C CA . ALA A 1 224 ? -23.893 5.850 22.810 1.00 98.25 224 ALA A CA 1
ATOM 1757 C C . ALA A 1 224 ? -23.300 5.208 21.542 1.00 98.25 224 ALA A C 1
ATOM 1759 O O . ALA A 1 224 ? -22.967 5.908 20.585 1.00 98.25 224 ALA A O 1
ATOM 1760 N N . LEU A 1 225 ? -23.205 3.877 21.478 1.00 97.88 225 LEU A N 1
ATOM 1761 C CA . LEU A 1 225 ? -22.703 3.183 20.291 1.00 97.88 225 LEU A CA 1
ATOM 1762 C C . LEU A 1 225 ? -23.698 3.239 19.121 1.00 97.88 225 LEU A C 1
ATOM 1764 O O . LEU A 1 225 ? -23.304 3.358 17.957 1.00 97.88 225 LEU A O 1
ATOM 1768 N N . GLN A 1 226 ? -24.994 3.207 19.424 1.00 97.00 226 GLN A N 1
ATOM 1769 C CA . GLN A 1 226 ? -26.059 3.429 18.455 1.00 97.00 226 GLN A CA 1
ATOM 1770 C C . GLN A 1 226 ? -25.985 4.857 17.884 1.00 97.00 226 GLN A C 1
ATOM 1772 O O . GLN A 1 226 ? -26.104 5.017 16.665 1.00 97.00 226 GLN A O 1
ATOM 1777 N N . GLN A 1 227 ? -25.686 5.869 18.710 1.00 96.56 227 GLN A N 1
ATOM 1778 C CA . GLN A 1 227 ? -25.402 7.228 18.226 1.00 96.56 227 GLN A CA 1
ATOM 1779 C C . GLN A 1 227 ? -24.132 7.290 17.377 1.00 96.56 227 GLN A C 1
ATOM 1781 O O . GLN A 1 227 ? -24.145 7.889 16.303 1.00 96.56 227 GLN A O 1
ATOM 1786 N N . ALA A 1 228 ? -23.062 6.598 17.777 1.00 95.12 228 ALA A N 1
ATOM 1787 C CA . ALA A 1 228 ? -21.835 6.537 16.985 1.00 95.12 228 ALA A CA 1
ATOM 1788 C C . ALA A 1 228 ? -22.114 6.067 15.551 1.00 95.12 228 ALA A C 1
ATOM 1790 O O . ALA A 1 228 ? -21.695 6.713 14.590 1.00 95.12 228 ALA A O 1
ATOM 1791 N N . ALA A 1 229 ? -22.874 4.978 15.399 1.00 92.19 229 ALA A N 1
ATOM 1792 C CA . ALA A 1 229 ? -23.248 4.449 14.090 1.00 92.19 229 ALA A CA 1
ATOM 1793 C C . ALA A 1 229 ? -24.183 5.384 13.305 1.00 92.19 229 ALA A C 1
ATOM 1795 O O . ALA A 1 229 ? -24.034 5.516 12.087 1.00 92.19 229 ALA A O 1
ATOM 1796 N N . ASN A 1 230 ? -25.134 6.041 13.980 1.00 91.06 230 ASN A N 1
ATOM 1797 C CA . ASN A 1 230 ? -26.000 7.047 13.355 1.00 91.06 230 ASN A CA 1
ATOM 1798 C C . ASN A 1 230 ? -25.167 8.192 12.761 1.00 91.06 230 ASN A C 1
ATOM 1800 O O . ASN A 1 230 ? -25.434 8.620 11.638 1.00 91.06 230 ASN A O 1
ATOM 1804 N N . HIS A 1 231 ? -24.103 8.584 13.464 1.00 89.38 231 HIS A N 1
ATOM 1805 C CA . HIS A 1 231 ? -23.175 9.657 13.111 1.00 89.38 231 HIS A CA 1
ATOM 1806 C C . HIS A 1 231 ? -21.905 9.171 12.388 1.00 89.38 231 HIS A C 1
ATOM 1808 O O . HIS A 1 231 ? -20.827 9.751 12.518 1.00 89.38 231 HIS A O 1
ATOM 1814 N N . GLY A 1 232 ? -22.023 8.098 11.600 1.00 84.62 232 GLY A N 1
ATOM 1815 C CA . GLY A 1 232 ? -21.014 7.724 10.602 1.00 84.62 232 GLY A CA 1
ATOM 1816 C C . GLY A 1 232 ? -19.872 6.832 11.096 1.00 84.62 232 GLY A C 1
ATOM 1817 O O . GLY A 1 232 ? -18.953 6.556 10.327 1.00 84.62 232 GLY A O 1
ATOM 1818 N N . TRP A 1 233 ? -19.912 6.329 12.333 1.00 89.69 233 TRP A N 1
ATOM 1819 C CA . TRP A 1 233 ? -18.970 5.298 12.772 1.00 89.69 233 TRP A CA 1
ATOM 1820 C C . TRP A 1 233 ? -19.283 3.950 12.105 1.00 89.69 233 TRP A C 1
ATOM 1822 O O . TRP A 1 233 ? -20.273 3.300 12.438 1.00 89.69 233 TRP A O 1
ATOM 1832 N N . THR A 1 234 ? -18.426 3.514 11.179 1.00 88.25 234 THR A N 1
ATOM 1833 C CA . THR A 1 234 ? -18.589 2.258 10.417 1.00 88.25 234 THR A CA 1
ATOM 1834 C C . THR A 1 234 ? -17.536 1.196 10.738 1.00 88.25 234 THR A C 1
ATOM 1836 O O . THR A 1 234 ? -17.548 0.114 10.153 1.00 88.25 234 THR A O 1
ATOM 1839 N N . ASN A 1 235 ? -16.614 1.462 11.672 1.00 89.19 235 ASN A N 1
ATOM 1840 C CA . ASN A 1 235 ? -15.521 0.542 11.995 1.00 89.19 235 ASN A CA 1
ATOM 1841 C C . ASN A 1 235 ? -15.995 -0.613 12.899 1.00 89.19 235 ASN A C 1
ATOM 1843 O O . ASN A 1 235 ? -15.650 -0.680 14.083 1.00 89.19 235 ASN A O 1
ATOM 1847 N N . SER A 1 236 ? -16.790 -1.523 12.323 1.00 92.50 236 SER A N 1
ATOM 1848 C CA . SER A 1 236 ? -17.359 -2.685 13.014 1.00 92.50 236 SER A CA 1
ATOM 1849 C C . SER A 1 236 ? -16.281 -3.567 13.638 1.00 92.50 236 SER A C 1
ATOM 1851 O O . SER A 1 236 ? -16.481 -4.089 14.728 1.00 92.50 236 SER A O 1
ATOM 1853 N N . LEU A 1 237 ? -15.114 -3.688 12.999 1.00 90.44 237 LEU A N 1
ATOM 1854 C CA . LEU A 1 237 ? -13.997 -4.475 13.511 1.00 90.44 237 LEU A CA 1
ATOM 1855 C C . LEU A 1 237 ? -13.431 -3.883 14.800 1.00 90.44 237 LEU A C 1
ATOM 1857 O O . LEU A 1 237 ? -13.245 -4.602 15.778 1.00 90.44 237 LEU A O 1
ATOM 1861 N N . GLN A 1 238 ? -13.175 -2.572 14.822 1.00 91.25 238 GLN A N 1
ATOM 1862 C CA . GLN A 1 238 ? -12.704 -1.910 16.036 1.00 91.25 238 GLN A CA 1
ATOM 1863 C C . GLN A 1 238 ? -13.735 -2.022 17.159 1.00 91.25 238 GLN A C 1
ATOM 1865 O O . GLN A 1 238 ? -13.357 -2.281 18.297 1.00 91.25 238 GLN A O 1
ATOM 1870 N N . THR A 1 239 ? -15.019 -1.859 16.844 1.00 95.00 239 THR A N 1
ATOM 1871 C CA . THR A 1 239 ? -16.109 -1.996 17.814 1.00 95.00 239 THR A CA 1
ATOM 1872 C C . THR A 1 239 ? -16.219 -3.426 18.345 1.00 95.00 239 THR A C 1
ATOM 1874 O O . THR A 1 239 ? -16.275 -3.623 19.556 1.00 95.00 239 THR A O 1
ATOM 1877 N N . ARG A 1 240 ? -16.173 -4.426 17.458 1.00 92.94 240 ARG A N 1
ATOM 1878 C CA . ARG A 1 240 ? -16.221 -5.851 17.802 1.00 92.94 240 ARG A CA 1
ATOM 1879 C C . ARG A 1 240 ? -15.013 -6.298 18.609 1.00 92.94 240 ARG A C 1
ATOM 1881 O O . ARG A 1 240 ? -15.183 -7.185 19.423 1.00 92.94 240 ARG A O 1
ATOM 1888 N N . ASN A 1 241 ? -13.828 -5.729 18.396 1.00 91.06 241 ASN A N 1
ATOM 1889 C CA . ASN A 1 241 ? -12.597 -6.165 19.067 1.00 91.06 241 ASN A CA 1
ATOM 1890 C C . ASN A 1 241 ? -12.217 -5.288 20.266 1.00 91.06 241 ASN A C 1
ATOM 1892 O O . ASN A 1 241 ? -11.204 -5.539 20.926 1.00 91.06 241 ASN A O 1
ATOM 1896 N N . ASP A 1 242 ? -13.007 -4.258 20.581 1.00 95.06 242 ASP A N 1
ATOM 1897 C CA . ASP A 1 242 ? -12.763 -3.471 21.779 1.00 95.06 242 ASP A CA 1
ATOM 1898 C C . ASP A 1 242 ? -13.096 -4.301 23.024 1.00 95.06 242 ASP A C 1
ATOM 1900 O O . ASP A 1 242 ? -14.220 -4.771 23.214 1.00 95.06 242 ASP A O 1
ATOM 1904 N N . ARG A 1 243 ? -12.093 -4.473 23.891 1.00 95.88 243 ARG A N 1
ATOM 1905 C CA . ARG A 1 243 ? -12.211 -5.283 25.110 1.00 95.88 243 ARG A CA 1
ATOM 1906 C C . ARG A 1 243 ? -13.303 -4.802 26.068 1.00 95.88 243 ARG A C 1
ATOM 1908 O O . ARG A 1 243 ? -13.814 -5.609 26.830 1.00 95.88 243 ARG A O 1
ATOM 1915 N N . TYR A 1 244 ? -13.614 -3.505 26.073 1.00 97.00 244 TYR A N 1
ATOM 1916 C CA . TYR A 1 244 ? -14.631 -2.934 26.955 1.00 97.00 244 TYR A CA 1
ATOM 1917 C C . TYR A 1 244 ? -16.028 -3.137 26.379 1.00 97.00 244 TYR A C 1
ATOM 1919 O O . TYR A 1 244 ? -16.956 -3.407 27.127 1.00 97.00 244 TYR A O 1
ATOM 1927 N N . LEU A 1 245 ? -16.163 -3.089 25.051 1.00 97.62 245 LEU A N 1
ATOM 1928 C CA . LEU A 1 245 ? -17.436 -3.333 24.371 1.00 97.62 245 LEU A CA 1
ATOM 1929 C C . LEU A 1 245 ? -17.810 -4.823 24.305 1.00 97.62 245 LEU A C 1
ATOM 1931 O O . LEU A 1 245 ? -18.949 -5.131 23.977 1.00 97.62 245 LEU A O 1
ATOM 1935 N N . GLN A 1 246 ? -16.914 -5.749 24.682 1.00 95.81 246 GLN A N 1
ATOM 1936 C CA . GLN A 1 246 ? -17.242 -7.184 24.778 1.00 95.81 246 GLN A CA 1
ATOM 1937 C C . GLN A 1 246 ? -18.398 -7.484 25.728 1.00 95.81 246 GLN A C 1
ATOM 1939 O O . GLN A 1 246 ? -19.072 -8.496 25.553 1.00 95.81 246 GLN A O 1
ATOM 1944 N N . VAL A 1 247 ? -18.658 -6.605 26.700 1.00 95.25 247 VAL A N 1
ATOM 1945 C CA . VAL A 1 247 ? -19.820 -6.726 27.589 1.00 95.25 247 VAL A CA 1
ATOM 1946 C C . VAL A 1 247 ? -21.148 -6.735 26.814 1.00 95.25 247 VAL A C 1
ATOM 1948 O O . VAL A 1 247 ? -22.127 -7.293 27.289 1.00 95.25 247 VAL A O 1
ATOM 1951 N N . LEU A 1 248 ? -21.166 -6.184 25.594 1.00 96.25 248 LEU A N 1
ATOM 1952 C CA . LEU A 1 248 ? -22.328 -6.144 24.704 1.00 96.25 248 LEU A CA 1
ATOM 1953 C C . LEU A 1 248 ? -22.397 -7.342 23.739 1.00 96.25 248 LEU A C 1
ATOM 1955 O O . LEU A 1 248 ? -23.331 -7.431 22.950 1.00 96.25 248 LEU A O 1
ATOM 1959 N N . SER A 1 249 ? -21.411 -8.246 23.741 1.00 92.75 249 SER A N 1
ATOM 1960 C CA . SER A 1 249 ? -21.268 -9.269 22.689 1.00 92.75 249 SER A CA 1
ATOM 1961 C C . SER A 1 249 ? -22.445 -10.249 22.600 1.00 92.75 249 SER A C 1
ATOM 1963 O O . SER A 1 249 ? -22.804 -10.650 21.488 1.00 92.75 249 SER A O 1
ATOM 1965 N N . ASP A 1 250 ? -23.070 -10.562 23.737 1.00 92.81 250 ASP A N 1
ATOM 1966 C CA . ASP A 1 250 ? -24.241 -11.441 23.835 1.00 92.81 250 ASP A CA 1
ATOM 1967 C C . ASP A 1 250 ? -25.571 -10.725 23.526 1.00 92.81 250 ASP A C 1
ATOM 1969 O O . ASP A 1 250 ? -26.599 -11.385 23.370 1.00 92.81 250 ASP A O 1
ATOM 1973 N N . ASP A 1 251 ? -25.578 -9.391 23.398 1.00 94.81 251 ASP A N 1
ATOM 1974 C CA . ASP A 1 251 ? -26.776 -8.623 23.050 1.00 94.81 251 ASP A CA 1
ATOM 1975 C C . ASP A 1 251 ? -27.080 -8.741 21.539 1.00 94.81 251 ASP A C 1
ATOM 1977 O O . ASP A 1 251 ? -26.289 -8.294 20.694 1.00 94.81 251 ASP A O 1
ATOM 1981 N N . PRO A 1 252 ? -28.253 -9.271 21.138 1.00 96.31 252 PRO A N 1
ATOM 1982 C CA . PRO A 1 252 ? -28.657 -9.310 19.735 1.00 96.31 252 PRO A CA 1
ATOM 1983 C C . PRO A 1 252 ? -28.683 -7.930 19.055 1.00 96.31 252 PRO A C 1
ATOM 1985 O O . PRO A 1 252 ? -28.504 -7.837 17.837 1.00 96.31 252 PRO A O 1
ATOM 1988 N N . ALA A 1 253 ? -28.923 -6.850 19.805 1.00 96.00 253 ALA A N 1
ATOM 1989 C CA . ALA A 1 253 ? -28.898 -5.486 19.291 1.00 96.00 253 ALA A CA 1
ATOM 1990 C C . ALA A 1 253 ? -27.483 -5.052 18.888 1.00 96.00 253 ALA A C 1
ATOM 1992 O O . ALA A 1 253 ? -27.331 -4.395 17.856 1.00 96.00 253 ALA A O 1
ATOM 1993 N N . PHE A 1 254 ? -26.453 -5.478 19.624 1.00 97.00 254 PHE A N 1
ATOM 1994 C CA . PHE A 1 254 ? -25.056 -5.229 19.271 1.00 97.00 254 PHE A CA 1
ATOM 1995 C C . PHE A 1 254 ? -24.680 -5.927 17.958 1.00 97.00 254 PHE A C 1
ATOM 1997 O O . PHE A 1 254 ? -24.082 -5.312 17.076 1.00 97.00 254 PHE A O 1
ATOM 2004 N N . GLN A 1 255 ? -25.122 -7.172 17.756 1.00 94.75 255 GLN A N 1
ATOM 2005 C CA . GLN A 1 255 ? -24.876 -7.894 16.499 1.00 94.75 255 GLN A CA 1
ATOM 2006 C C . GLN A 1 255 ? -25.563 -7.224 15.298 1.00 94.75 255 GLN A C 1
ATOM 2008 O O . GLN A 1 255 ? -24.942 -7.040 14.249 1.00 94.75 255 GLN A O 1
ATOM 2013 N N . ARG A 1 256 ? -26.819 -6.782 15.458 1.00 95.44 256 ARG A N 1
ATOM 2014 C CA . ARG A 1 256 ? -27.527 -6.002 14.423 1.00 95.44 256 ARG A CA 1
ATOM 2015 C C . ARG A 1 256 ? -26.835 -4.671 14.128 1.00 95.44 256 ARG A C 1
ATOM 2017 O O . ARG A 1 256 ? -26.776 -4.248 12.977 1.00 95.44 256 ARG A O 1
ATOM 2024 N N . LEU A 1 257 ? -26.301 -4.017 15.157 1.00 95.88 257 LEU A N 1
ATOM 2025 C CA . LEU A 1 257 ? -25.566 -2.766 15.025 1.00 95.88 257 LEU A CA 1
ATOM 2026 C C . LEU A 1 257 ? -24.274 -2.948 14.215 1.00 95.88 257 LEU A C 1
ATOM 2028 O O . LEU A 1 257 ? -24.023 -2.160 13.305 1.00 95.88 257 LEU A O 1
ATOM 2032 N N . LEU A 1 258 ? -23.495 -3.998 14.498 1.00 94.31 258 LEU A N 1
ATOM 2033 C CA . LEU A 1 258 ? -22.289 -4.335 13.735 1.00 94.31 258 LEU A CA 1
ATOM 2034 C C . LEU A 1 258 ? -22.607 -4.625 12.263 1.00 94.31 258 LEU A C 1
ATOM 2036 O O . LEU A 1 258 ? -21.925 -4.095 11.389 1.00 94.31 258 LEU A O 1
ATOM 2040 N N . ALA A 1 259 ? -23.662 -5.397 11.983 1.00 91.44 259 ALA A N 1
ATOM 2041 C CA . ALA A 1 259 ? -24.103 -5.660 10.612 1.00 91.44 259 ALA A CA 1
ATOM 2042 C C . ALA A 1 259 ? -24.452 -4.355 9.874 1.00 91.44 259 ALA A C 1
ATOM 2044 O O . ALA A 1 259 ? -23.970 -4.112 8.771 1.00 91.44 259 ALA A O 1
ATOM 2045 N N . ARG A 1 260 ? -25.186 -3.446 10.529 1.00 91.31 260 ARG A N 1
ATOM 2046 C CA . ARG A 1 260 ? -25.527 -2.134 9.960 1.00 91.31 260 ARG A CA 1
ATOM 2047 C C . ARG A 1 260 ? -24.301 -1.244 9.716 1.00 91.31 260 ARG A C 1
ATOM 2049 O O . ARG A 1 260 ? -24.304 -0.444 8.783 1.00 91.31 260 ARG A O 1
ATOM 2056 N N . MET A 1 261 ? -23.262 -1.339 10.551 1.00 90.81 261 MET A N 1
ATOM 2057 C CA . MET A 1 261 ? -21.987 -0.646 10.310 1.00 90.81 261 MET A CA 1
ATOM 2058 C C . MET A 1 261 ? -21.299 -1.173 9.041 1.00 90.81 261 MET A C 1
ATOM 2060 O O . MET A 1 261 ? -20.756 -0.381 8.275 1.00 90.81 261 MET A O 1
ATOM 2064 N N . GLU A 1 262 ? -21.351 -2.487 8.803 1.00 89.62 262 GLU A N 1
ATOM 2065 C CA . GLU A 1 262 ? -20.745 -3.148 7.639 1.00 89.62 262 GLU A CA 1
ATOM 2066 C C . GLU A 1 262 ? -21.515 -2.885 6.341 1.00 89.62 262 GLU A C 1
ATOM 2068 O O . GLU A 1 262 ? -20.899 -2.650 5.306 1.00 89.62 262 GLU A O 1
ATOM 2073 N N . GLU A 1 263 ? -22.847 -2.835 6.396 1.00 86.88 263 GLU A N 1
ATOM 2074 C CA . GLU A 1 263 ? -23.707 -2.461 5.260 1.00 86.88 263 GLU A CA 1
ATOM 2075 C C . GLU A 1 263 ? -23.451 -1.033 4.757 1.00 86.88 263 GLU A C 1
ATOM 2077 O O . GLU A 1 263 ? -23.721 -0.721 3.599 1.00 86.88 263 GLU A O 1
ATOM 2082 N N . ARG A 1 264 ? -22.906 -0.161 5.614 1.00 84.62 264 ARG A N 1
ATOM 2083 C CA . ARG A 1 264 ? -22.487 1.197 5.246 1.00 84.62 264 ARG A CA 1
ATOM 2084 C C . ARG A 1 264 ? -21.086 1.256 4.633 1.00 84.62 264 ARG A C 1
ATOM 2086 O O . ARG A 1 264 ? -20.632 2.347 4.300 1.00 84.62 264 ARG A O 1
ATOM 2093 N N . ASN A 1 265 ? -20.372 0.138 4.490 1.00 83.94 265 ASN A N 1
ATOM 2094 C CA . ASN A 1 265 ? -19.119 0.131 3.741 1.00 83.94 265 ASN A CA 1
ATOM 2095 C C . ASN A 1 265 ? -19.411 0.188 2.239 1.00 83.94 265 ASN A C 1
ATOM 2097 O O . ASN A 1 265 ? -20.030 -0.709 1.679 1.00 83.94 265 ASN A O 1
ATOM 2101 N N . GLY A 1 266 ? -18.899 1.222 1.577 1.00 80.88 266 GLY A N 1
ATOM 2102 C CA . GLY A 1 266 ? -19.118 1.457 0.160 1.00 80.88 266 GLY A CA 1
ATOM 2103 C C . GLY A 1 266 ? -20.326 2.360 -0.145 1.00 80.88 266 GLY A C 1
ATOM 2104 O O . GLY A 1 266 ? -21.016 2.814 0.763 1.00 80.88 266 GLY A O 1
ATOM 2105 N N . PRO A 1 267 ? -20.575 2.654 -1.434 1.00 82.56 267 PRO A N 1
ATOM 2106 C CA . PRO A 1 267 ? -19.867 2.091 -2.579 1.00 82.56 267 PRO A CA 1
ATOM 2107 C C . PRO A 1 267 ? -18.417 2.573 -2.631 1.00 82.56 267 PRO A C 1
ATOM 2109 O O . PRO A 1 267 ? -18.103 3.696 -2.256 1.00 82.56 267 PRO A O 1
ATOM 2112 N N . PHE A 1 268 ? -17.498 1.726 -3.078 1.00 82.62 268 PHE A N 1
ATOM 2113 C CA . PHE A 1 268 ? -16.133 2.183 -3.344 1.00 82.62 268 PHE A CA 1
ATOM 2114 C C . PHE A 1 268 ? -16.074 2.926 -4.678 1.00 82.62 268 PHE A C 1
ATOM 2116 O O . PHE A 1 268 ? -16.759 2.533 -5.627 1.00 82.62 268 PHE A O 1
ATOM 2123 N N . GLN A 1 269 ? -15.193 3.926 -4.776 1.00 82.25 269 GLN A N 1
ATOM 2124 C CA . GLN A 1 269 ? -14.843 4.611 -6.026 1.00 82.25 269 GLN A CA 1
ATOM 2125 C C . GLN A 1 269 ? -14.653 3.583 -7.137 1.00 82.25 269 GLN A C 1
ATOM 2127 O O . GLN A 1 269 ? -14.100 2.515 -6.877 1.00 82.25 269 GLN A O 1
ATOM 2132 N N . ALA A 1 270 ? -15.149 3.840 -8.348 1.00 79.88 270 ALA A N 1
ATOM 2133 C CA . ALA A 1 270 ? -15.004 2.892 -9.450 1.00 79.88 270 ALA A CA 1
ATOM 2134 C C . ALA A 1 270 ? -13.522 2.549 -9.684 1.00 79.88 270 ALA A C 1
ATOM 2136 O O . ALA A 1 270 ? -12.634 3.350 -9.401 1.00 79.88 270 ALA A O 1
ATOM 2137 N N . ALA A 1 271 ? -13.249 1.329 -10.148 1.00 80.00 271 ALA A N 1
ATOM 2138 C CA . ALA A 1 271 ? -11.890 0.981 -10.545 1.00 80.00 271 ALA A CA 1
ATOM 2139 C C . ALA A 1 271 ? -11.546 1.745 -11.828 1.00 80.00 271 ALA A C 1
ATOM 2141 O O . ALA A 1 271 ? -12.366 1.796 -12.744 1.00 80.00 271 ALA A O 1
ATOM 2142 N N . HIS A 1 272 ? -10.346 2.309 -11.885 1.00 79.19 272 HIS A N 1
ATOM 2143 C CA . HIS A 1 272 ? -9.823 3.016 -13.046 1.00 79.19 272 HIS A CA 1
ATOM 2144 C C . HIS A 1 272 ? -8.441 2.460 -13.393 1.00 79.19 272 HIS A C 1
ATOM 2146 O O . HIS A 1 272 ? -7.663 2.083 -12.507 1.00 79.19 272 HIS A O 1
ATOM 2152 N N . GLY A 1 273 ? -8.141 2.413 -14.692 1.00 82.12 273 GLY A N 1
ATOM 2153 C CA . GLY A 1 273 ? -6.797 2.106 -15.167 1.00 82.12 273 GLY A CA 1
ATOM 2154 C C . GLY A 1 273 ? -5.787 3.072 -14.549 1.00 82.12 273 GLY A C 1
ATOM 2155 O O . GLY A 1 273 ? -6.092 4.243 -14.309 1.00 82.12 273 GLY A O 1
ATOM 2156 N N . PHE A 1 274 ? -4.603 2.563 -14.230 1.00 88.25 274 PHE A N 1
ATOM 2157 C CA . PHE A 1 274 ? -3.495 3.419 -13.833 1.00 88.25 274 PHE A CA 1
ATOM 2158 C C . PHE A 1 274 ? -2.926 4.126 -15.068 1.00 88.25 274 PHE A C 1
ATOM 2160 O O . PHE A 1 274 ? -2.848 3.515 -16.131 1.00 88.25 274 PHE A O 1
ATOM 2167 N N . SER A 1 275 ? -2.505 5.381 -14.910 1.00 89.00 275 SER A N 1
ATOM 2168 C CA . SER A 1 275 ? -1.567 6.018 -15.829 1.00 89.00 275 SER A CA 1
ATOM 2169 C C . SER A 1 275 ? -0.676 6.999 -15.075 1.00 89.00 275 SER A C 1
ATOM 2171 O O . SER A 1 275 ? -1.155 7.712 -14.188 1.00 89.00 275 SER A O 1
ATOM 2173 N N . ALA A 1 276 ? 0.601 7.058 -15.449 1.00 89.62 276 ALA A N 1
ATOM 2174 C CA . ALA A 1 276 ? 1.543 8.056 -14.955 1.00 89.62 276 ALA A CA 1
ATOM 2175 C C . ALA A 1 276 ? 1.212 9.474 -15.456 1.00 89.62 276 ALA A C 1
ATOM 2177 O O . ALA A 1 276 ? 1.627 10.454 -14.847 1.00 89.62 276 ALA A O 1
ATOM 2178 N N . GLN A 1 277 ? 0.383 9.602 -16.501 1.00 87.31 277 GLN A N 1
ATOM 2179 C CA . GLN A 1 277 ? -0.137 10.889 -16.987 1.00 87.31 277 GLN A CA 1
ATOM 2180 C C . GLN A 1 277 ? -1.201 11.501 -16.069 1.00 87.31 277 GLN A C 1
ATOM 2182 O O . GLN A 1 277 ? -1.697 12.601 -16.328 1.00 87.31 277 GLN A O 1
ATOM 2187 N N . TYR A 1 278 ? -1.644 10.763 -15.054 1.00 87.56 278 TYR A N 1
ATOM 2188 C CA . TYR A 1 278 ? -2.657 11.226 -14.124 1.00 87.56 278 TYR A CA 1
ATOM 2189 C C . TYR A 1 278 ? -2.031 11.839 -12.879 1.00 87.56 278 TYR A C 1
ATOM 2191 O O . TYR A 1 278 ? -1.054 11.339 -12.323 1.00 87.56 278 TYR A O 1
ATOM 2199 N N . GLU A 1 279 ? -2.645 12.921 -12.418 1.00 88.94 279 GLU A N 1
ATOM 2200 C CA . GLU A 1 279 ? -2.431 13.470 -11.091 1.00 88.94 279 GLU A CA 1
ATOM 2201 C C . GLU A 1 279 ? -3.482 12.902 -10.145 1.00 88.94 279 GLU A C 1
ATOM 2203 O O . GLU A 1 279 ? -4.687 13.166 -10.258 1.00 88.94 279 GLU A O 1
ATOM 2208 N N . TRP A 1 280 ? -3.011 12.109 -9.190 1.00 86.56 280 TRP A N 1
ATOM 2209 C CA . TRP A 1 280 ? -3.842 11.488 -8.174 1.00 86.56 280 TRP A CA 1
ATOM 2210 C C . TRP A 1 280 ? -4.039 12.471 -7.023 1.00 86.56 280 TRP A C 1
ATOM 2212 O O . TRP A 1 280 ? -3.366 12.401 -6.006 1.00 86.56 280 TRP A O 1
ATOM 2222 N N . ASN A 1 281 ? -4.959 13.419 -7.181 1.00 80.88 281 ASN A N 1
ATOM 2223 C CA . ASN A 1 281 ? -5.230 14.477 -6.192 1.00 80.88 281 ASN A CA 1
ATOM 2224 C C . ASN A 1 281 ? -6.344 14.120 -5.185 1.00 80.88 281 ASN A C 1
ATOM 2226 O O . ASN A 1 281 ? -6.802 14.968 -4.421 1.00 80.88 281 ASN A O 1
ATOM 2230 N N . GLY A 1 282 ? -6.825 12.874 -5.203 1.00 76.62 282 GLY A N 1
ATOM 2231 C CA . GLY A 1 282 ? -7.958 12.447 -4.386 1.00 76.62 282 GLY A CA 1
ATOM 2232 C C . GLY A 1 282 ? -9.319 12.934 -4.896 1.00 76.62 282 GLY A C 1
ATOM 2233 O O . GLY A 1 282 ? -10.300 12.828 -4.166 1.00 76.62 282 GLY A O 1
ATOM 2234 N N . ALA A 1 283 ? -9.439 13.441 -6.123 1.00 76.75 283 ALA A N 1
ATOM 2235 C CA . ALA A 1 283 ? -10.732 13.601 -6.788 1.00 76.75 283 ALA A CA 1
ATOM 2236 C C . ALA A 1 283 ? -11.282 12.242 -7.266 1.00 76.75 283 ALA A C 1
ATOM 2238 O O . ALA A 1 283 ? -10.583 11.226 -7.294 1.00 76.75 283 ALA A O 1
ATOM 2239 N N . THR A 1 284 ? -12.588 12.172 -7.552 1.00 73.38 284 THR A N 1
ATOM 2240 C CA . THR A 1 284 ? -13.223 10.939 -8.066 1.00 73.38 284 THR A CA 1
ATOM 2241 C C . THR A 1 284 ? -12.745 10.591 -9.467 1.00 73.38 284 THR A C 1
ATOM 2243 O O . THR A 1 284 ? -12.615 9.411 -9.781 1.00 73.38 284 THR A O 1
ATOM 2246 N N . GLU A 1 285 ? -12.432 11.615 -10.254 1.00 76.25 285 GLU A N 1
ATOM 2247 C CA . GLU A 1 285 ? -11.824 11.506 -11.571 1.00 76.25 285 GLU A CA 1
ATOM 2248 C C . GLU A 1 285 ? -10.410 12.096 -11.503 1.00 76.25 285 GLU A C 1
ATOM 2250 O O . GLU A 1 285 ? -10.263 13.230 -11.035 1.00 76.25 285 GLU A O 1
ATOM 2255 N N . PRO A 1 286 ? -9.368 11.360 -11.925 1.00 75.88 286 PRO A N 1
ATOM 2256 C CA . PRO A 1 286 ? -8.019 11.904 -11.971 1.00 75.88 286 PRO A CA 1
ATOM 2257 C C . PRO A 1 286 ? -7.901 13.018 -13.017 1.00 75.88 286 PRO A C 1
ATOM 2259 O O . PRO A 1 286 ? -8.565 12.998 -14.057 1.00 75.88 286 PRO A O 1
ATOM 2262 N N . VAL A 1 287 ? -7.007 13.976 -12.768 1.00 80.75 287 VAL A N 1
ATOM 2263 C CA . VAL A 1 287 ? -6.691 15.033 -13.737 1.00 80.75 287 VAL A CA 1
ATOM 2264 C C . VAL A 1 287 ? -5.569 14.540 -14.639 1.00 80.75 287 VAL A C 1
ATOM 2266 O O . VAL A 1 287 ? -4.523 14.121 -14.154 1.00 80.75 287 VAL A O 1
ATOM 2269 N N . LYS A 1 288 ? -5.779 14.580 -15.957 1.00 81.69 288 LYS A N 1
ATOM 2270 C CA . LYS A 1 288 ? -4.723 14.268 -16.922 1.00 81.69 288 LYS A CA 1
ATOM 2271 C C . LYS A 1 288 ? -3.804 15.473 -17.094 1.00 81.69 288 LYS A C 1
ATOM 2273 O O . LYS A 1 288 ? -4.273 16.541 -17.481 1.00 81.69 288 LYS A O 1
ATOM 2278 N N . ALA A 1 289 ? -2.515 15.273 -16.866 1.00 76.31 289 ALA A N 1
ATOM 2279 C CA . ALA A 1 289 ? -1.480 16.272 -17.062 1.00 76.31 289 ALA A CA 1
ATOM 2280 C C . ALA A 1 289 ? -0.328 15.649 -17.863 1.00 76.31 289 ALA A C 1
ATOM 2282 O O . ALA A 1 289 ? 0.367 14.747 -17.400 1.00 76.31 289 ALA A O 1
ATOM 2283 N N . PHE A 1 290 ? -0.164 16.113 -19.101 1.00 72.88 290 PHE A N 1
ATOM 2284 C CA . PHE A 1 290 ? 0.902 15.655 -19.993 1.00 72.88 290 PHE A CA 1
ATOM 2285 C C . PHE A 1 290 ? 2.255 16.139 -19.492 1.00 72.88 290 PHE A C 1
ATOM 2287 O O . PHE A 1 290 ? 2.367 17.307 -19.107 1.00 72.88 290 PHE A O 1
ATOM 2294 N N . ARG A 1 291 ? 3.261 15.256 -19.501 1.00 69.06 291 ARG A N 1
ATOM 2295 C CA . ARG A 1 291 ? 4.605 15.521 -18.951 1.00 69.06 291 ARG A CA 1
ATOM 2296 C C . ARG A 1 291 ? 4.548 16.204 -17.586 1.00 69.06 291 ARG A C 1
ATOM 2298 O O . ARG A 1 291 ? 5.279 17.156 -17.323 1.00 69.06 291 ARG A O 1
ATOM 2305 N N . SER A 1 292 ? 3.592 15.791 -16.754 1.00 71.62 292 SER A N 1
ATOM 2306 C CA . SER A 1 292 ? 3.408 16.417 -15.452 1.00 71.62 292 SER A CA 1
ATOM 2307 C C . SER A 1 292 ? 4.690 16.265 -14.648 1.00 71.62 292 SER A C 1
ATOM 2309 O O . SER A 1 292 ? 5.246 15.175 -14.627 1.00 71.62 292 SER A O 1
ATOM 2311 N N . GLU A 1 293 ? 5.108 17.310 -13.942 1.00 80.50 293 GLU A N 1
ATOM 2312 C CA . GLU A 1 293 ? 6.131 17.262 -12.884 1.00 80.50 293 GLU A CA 1
ATOM 2313 C C . GLU A 1 293 ? 5.479 17.155 -11.491 1.00 80.50 293 GLU A C 1
ATOM 2315 O O . GLU A 1 293 ? 6.129 17.301 -10.455 1.00 80.50 293 GLU A O 1
ATOM 2320 N N . SER A 1 294 ? 4.164 16.913 -11.441 1.00 88.38 294 SER A N 1
ATOM 2321 C CA . SER A 1 294 ? 3.412 16.805 -10.196 1.00 88.38 294 SER A CA 1
ATOM 2322 C C . SER A 1 294 ? 3.954 15.681 -9.327 1.00 88.38 294 SER A C 1
ATOM 2324 O O . SER A 1 294 ? 4.165 14.553 -9.781 1.00 88.38 294 SER A O 1
ATOM 2326 N N . LEU A 1 295 ? 4.115 15.965 -8.036 1.00 90.38 295 LEU A N 1
ATOM 2327 C CA . LEU A 1 295 ? 4.493 14.951 -7.053 1.00 90.38 295 LEU A CA 1
ATOM 2328 C C . LEU A 1 295 ? 3.400 13.875 -6.881 1.00 90.38 295 LEU A C 1
ATOM 2330 O O . LEU A 1 295 ? 3.683 12.779 -6.399 1.00 90.38 295 LEU A O 1
ATOM 2334 N N . HIS A 1 296 ? 2.171 14.172 -7.318 1.00 89.12 296 HIS A N 1
ATOM 2335 C CA . HIS A 1 296 ? 1.016 13.274 -7.270 1.00 89.12 296 HIS A CA 1
ATOM 2336 C C . HIS A 1 296 ? 0.818 12.444 -8.543 1.00 89.12 296 HIS A C 1
ATOM 2338 O O . HIS A 1 296 ? -0.168 11.711 -8.638 1.00 89.12 296 HIS A O 1
ATOM 2344 N N . SER A 1 297 ? 1.731 12.530 -9.510 1.00 90.44 297 SER A N 1
ATOM 2345 C CA . SER A 1 297 ? 1.839 11.508 -10.549 1.00 90.44 297 SER A CA 1
ATOM 2346 C C . SER A 1 297 ? 2.870 10.468 -10.133 1.00 90.44 297 SER A C 1
ATOM 2348 O O . SER A 1 297 ? 3.923 10.781 -9.570 1.00 90.44 297 SER A O 1
ATOM 2350 N N . HIS A 1 298 ? 2.544 9.209 -10.390 1.00 91.38 298 HIS A N 1
ATOM 2351 C CA . HIS A 1 298 ? 3.293 8.055 -9.910 1.00 91.38 298 HIS A CA 1
ATOM 2352 C C . HIS A 1 298 ? 3.658 7.151 -11.085 1.00 91.38 298 HIS A C 1
ATOM 2354 O O . HIS A 1 298 ? 3.009 7.202 -12.126 1.00 91.38 298 HIS A O 1
ATOM 2360 N N . TYR A 1 299 ? 4.631 6.269 -10.880 1.00 93.81 299 TYR A N 1
ATOM 2361 C CA . TYR A 1 299 ? 4.853 5.112 -11.745 1.00 93.81 299 TYR A CA 1
ATOM 2362 C C . TYR A 1 299 ? 4.467 3.862 -10.967 1.00 93.81 299 TYR A C 1
ATOM 2364 O O . TYR A 1 299 ? 4.835 3.724 -9.804 1.00 93.81 299 TYR A O 1
ATOM 2372 N N . LEU A 1 300 ? 3.755 2.912 -11.563 1.00 95.38 300 LEU A N 1
ATOM 2373 C CA . LEU A 1 300 ? 3.728 1.578 -10.973 1.00 95.38 300 LEU A CA 1
ATOM 2374 C C . LEU A 1 300 ? 5.139 0.998 -11.032 1.00 95.38 300 LEU A C 1
ATOM 2376 O O . LEU A 1 300 ? 5.892 1.261 -11.965 1.00 95.38 300 LEU A O 1
ATOM 2380 N N . ALA A 1 301 ? 5.511 0.207 -10.036 1.00 97.06 301 ALA A N 1
ATOM 2381 C CA . ALA A 1 301 ? 6.817 -0.424 -10.013 1.00 97.06 301 ALA A CA 1
ATOM 2382 C C . ALA A 1 301 ? 6.703 -1.870 -9.554 1.00 97.06 301 ALA A C 1
ATOM 2384 O O . ALA A 1 301 ? 5.973 -2.185 -8.611 1.00 97.06 301 ALA A O 1
ATOM 2385 N N . THR A 1 302 ? 7.449 -2.745 -10.215 1.00 96.69 302 THR A N 1
ATOM 2386 C CA . THR A 1 302 ? 7.490 -4.171 -9.897 1.00 96.69 302 THR A CA 1
ATOM 2387 C C . THR A 1 302 ? 8.909 -4.709 -9.998 1.00 96.69 302 THR A C 1
ATOM 2389 O O . THR A 1 302 ? 9.759 -4.125 -10.668 1.00 96.69 302 THR A O 1
ATOM 2392 N N . MET A 1 303 ? 9.156 -5.824 -9.320 1.00 96.06 303 MET A N 1
ATOM 2393 C CA . MET A 1 303 ? 10.397 -6.580 -9.412 1.00 96.06 303 MET A CA 1
ATOM 2394 C C . MET A 1 303 ? 10.073 -7.936 -10.025 1.00 96.06 303 MET A C 1
ATOM 2396 O O . MET A 1 303 ? 9.246 -8.673 -9.489 1.00 96.06 303 MET A O 1
ATOM 2400 N N . LEU A 1 304 ? 10.688 -8.241 -11.165 1.00 97.19 3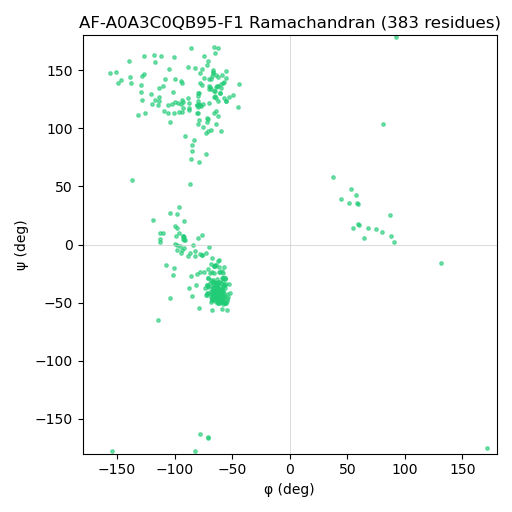04 LEU A N 1
ATOM 2401 C CA . LEU A 1 304 ? 10.402 -9.448 -11.938 1.00 97.19 304 LEU A CA 1
ATOM 2402 C C . LEU A 1 304 ? 10.908 -10.710 -11.238 1.00 97.19 304 LEU A C 1
ATOM 2404 O O . LEU A 1 304 ? 10.337 -11.782 -11.423 1.00 97.19 304 LEU A O 1
ATOM 2408 N N . ALA A 1 305 ? 11.975 -10.590 -10.446 1.00 95.69 305 ALA A N 1
ATOM 2409 C CA . ALA A 1 305 ? 12.601 -11.724 -9.792 1.00 95.69 305 ALA A CA 1
ATOM 2410 C C . ALA A 1 305 ? 13.378 -11.325 -8.537 1.00 95.69 305 ALA A C 1
ATOM 2412 O O . ALA A 1 305 ? 14.011 -10.274 -8.485 1.00 95.69 305 ALA A O 1
ATOM 2413 N N . TYR A 1 306 ? 13.392 -12.236 -7.565 1.00 93.31 306 TYR A N 1
ATOM 2414 C CA . TYR A 1 306 ? 14.367 -12.252 -6.483 1.00 93.31 306 TYR A CA 1
ATOM 2415 C C . TYR A 1 306 ? 15.032 -13.628 -6.452 1.00 93.31 306 TYR A C 1
ATOM 2417 O O . TYR A 1 306 ? 14.381 -14.635 -6.166 1.00 93.31 306 TYR A O 1
ATOM 2425 N N . THR A 1 307 ? 16.320 -13.641 -6.778 1.00 92.06 307 THR A N 1
ATOM 2426 C CA . THR A 1 307 ? 17.180 -14.826 -6.942 1.00 92.06 307 THR A CA 1
ATOM 2427 C C . THR A 1 307 ? 18.260 -14.917 -5.858 1.00 92.06 307 THR A C 1
ATOM 2429 O O . THR A 1 307 ? 19.177 -15.727 -5.958 1.00 92.06 307 THR A O 1
ATOM 2432 N N . GLY A 1 308 ? 18.161 -14.077 -4.821 1.00 87.25 308 GLY A N 1
ATOM 2433 C CA . GLY A 1 308 ? 19.081 -14.048 -3.685 1.00 87.25 308 GLY A CA 1
ATOM 2434 C C . GLY A 1 308 ? 18.818 -15.167 -2.665 1.00 87.25 308 GLY A C 1
ATOM 2435 O O . GLY A 1 308 ? 18.122 -16.138 -2.965 1.00 87.25 308 GLY A O 1
ATOM 2436 N N . PRO A 1 309 ? 19.350 -15.053 -1.434 1.00 87.62 309 PRO A N 1
ATOM 2437 C CA . PRO A 1 309 ? 19.120 -16.032 -0.371 1.00 87.62 309 PRO A CA 1
ATOM 2438 C C . PRO A 1 309 ? 17.629 -16.308 -0.131 1.00 87.62 309 PRO A C 1
ATOM 2440 O O . PRO A 1 309 ? 16.856 -15.385 0.105 1.00 87.62 309 PRO A O 1
ATOM 2443 N N . HIS A 1 310 ? 17.226 -17.582 -0.167 1.00 90.31 310 HIS A N 1
ATOM 2444 C CA . HIS A 1 310 ? 15.817 -18.013 -0.090 1.00 90.31 310 HIS A CA 1
ATOM 2445 C C . HIS A 1 310 ? 14.915 -17.480 -1.222 1.00 90.31 310 HIS A C 1
ATOM 2447 O O . HIS A 1 310 ? 13.690 -17.495 -1.098 1.00 90.31 310 HIS A O 1
ATOM 2453 N N . GLY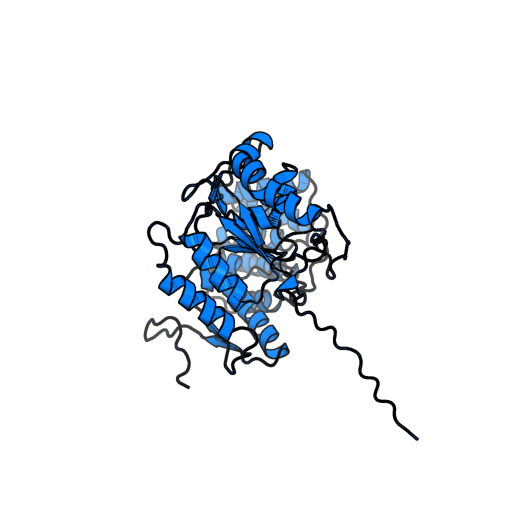 A 1 311 ? 15.518 -17.001 -2.311 1.00 90.88 311 GLY A N 1
ATOM 2454 C CA . GLY A 1 311 ? 14.839 -16.614 -3.537 1.00 90.88 311 GLY A CA 1
ATOM 2455 C C . GLY A 1 311 ? 14.537 -17.798 -4.450 1.00 90.88 311 GLY A C 1
ATOM 2456 O O . GLY A 1 311 ? 14.815 -18.954 -4.133 1.00 90.88 311 GLY A O 1
ATOM 2457 N N . ASN A 1 312 ? 13.954 -17.482 -5.602 1.00 95.56 312 ASN A N 1
ATOM 2458 C CA . ASN A 1 312 ? 13.622 -18.467 -6.625 1.00 95.56 312 ASN A CA 1
ATOM 2459 C C . ASN A 1 312 ? 14.851 -18.776 -7.484 1.00 95.56 312 ASN A C 1
ATOM 2461 O O . ASN A 1 312 ? 15.701 -17.914 -7.712 1.00 95.56 312 ASN A O 1
ATOM 2465 N N . SER A 1 313 ? 14.911 -19.982 -8.032 1.00 96.88 313 SER A N 1
ATOM 2466 C CA . SER A 1 313 ? 15.818 -20.300 -9.131 1.00 96.88 313 SER A CA 1
ATOM 2467 C C . SER A 1 313 ? 15.366 -19.617 -10.430 1.00 96.88 313 SER A C 1
ATOM 2469 O O . SER A 1 313 ? 14.191 -19.292 -10.611 1.00 96.88 313 SER A O 1
ATOM 2471 N N . VAL A 1 314 ? 16.286 -19.426 -11.380 1.00 97.44 314 VAL A N 1
ATOM 2472 C CA . VAL A 1 314 ? 15.942 -18.842 -12.690 1.00 97.44 314 VAL A CA 1
ATOM 2473 C C . VAL A 1 314 ? 14.855 -19.646 -13.426 1.00 97.44 314 VAL A C 1
ATOM 2475 O O . VAL A 1 314 ? 13.911 -19.023 -13.908 1.00 97.44 314 VAL A O 1
ATOM 2478 N N . PRO A 1 315 ? 14.890 -20.994 -13.484 1.00 98.31 315 PRO A N 1
ATOM 2479 C CA . PRO A 1 315 ? 13.803 -21.763 -14.093 1.00 98.31 315 PRO A CA 1
ATOM 2480 C C . PRO A 1 315 ? 12.430 -21.520 -13.449 1.00 98.31 315 PRO A C 1
ATOM 2482 O O . PRO A 1 315 ? 11.439 -21.394 -14.168 1.00 98.31 315 PRO A O 1
ATOM 2485 N N . GLU A 1 316 ? 12.357 -21.399 -12.119 1.00 98.31 316 GLU A N 1
ATOM 2486 C CA . GLU A 1 316 ? 11.104 -21.076 -11.418 1.00 98.31 316 GLU A CA 1
ATOM 2487 C C . GLU A 1 316 ? 10.601 -19.679 -11.787 1.00 98.31 316 GLU A C 1
ATOM 2489 O O . GLU A 1 316 ? 9.424 -19.515 -12.102 1.00 98.31 316 GLU A O 1
ATOM 2494 N N . VAL A 1 317 ? 11.494 -18.683 -11.825 1.00 98.19 317 VAL A N 1
ATOM 2495 C CA . VAL A 1 317 ? 11.162 -17.321 -12.274 1.00 98.19 317 VAL A CA 1
ATOM 2496 C C . VAL A 1 317 ? 10.584 -17.344 -13.687 1.00 98.19 317 VAL A C 1
ATOM 2498 O O . VAL A 1 317 ? 9.508 -16.795 -13.917 1.00 98.19 317 VAL A O 1
ATOM 2501 N N . LEU A 1 318 ? 11.256 -18.005 -14.634 1.00 98.25 318 LEU A N 1
ATOM 2502 C CA . LEU A 1 318 ? 10.790 -18.095 -16.021 1.00 98.25 318 LEU A CA 1
ATOM 2503 C C . LEU A 1 318 ? 9.428 -18.798 -16.119 1.00 98.25 318 LEU A C 1
ATOM 2505 O O . LEU A 1 318 ? 8.559 -18.352 -16.872 1.00 98.25 318 LEU A O 1
ATOM 2509 N N . SER A 1 319 ? 9.209 -19.840 -15.313 1.00 98.31 319 SER A N 1
ATOM 2510 C CA . SER A 1 319 ? 7.913 -20.514 -15.204 1.00 98.31 319 SER A CA 1
ATOM 2511 C C . SER A 1 319 ? 6.822 -19.574 -14.680 1.00 98.31 319 SER A C 1
ATOM 2513 O O . SER A 1 319 ? 5.721 -19.546 -15.233 1.00 98.31 319 SER A O 1
ATOM 2515 N N . TYR A 1 320 ? 7.108 -18.760 -13.658 1.00 97.19 320 TYR A N 1
ATOM 2516 C CA . TYR A 1 320 ? 6.150 -17.775 -13.148 1.00 97.19 320 TYR A CA 1
ATOM 2517 C C . TYR A 1 320 ? 5.835 -16.679 -14.166 1.00 97.19 320 TYR A C 1
ATOM 2519 O O . TYR A 1 320 ? 4.671 -16.306 -14.304 1.00 97.19 320 TYR A O 1
ATOM 2527 N N . LEU A 1 321 ? 6.826 -16.192 -14.918 1.00 97.00 321 LEU A N 1
ATOM 2528 C CA . LEU A 1 321 ? 6.598 -15.201 -15.976 1.00 97.00 321 LEU A CA 1
ATOM 2529 C C . LEU A 1 321 ? 5.713 -15.763 -17.100 1.00 97.00 321 LEU A C 1
ATOM 2531 O O . LEU A 1 321 ? 4.792 -15.079 -17.558 1.00 97.00 321 LEU A O 1
ATOM 2535 N N . ALA A 1 322 ? 5.936 -17.019 -17.495 1.00 97.19 322 ALA A N 1
ATOM 2536 C CA . ALA A 1 322 ? 5.107 -17.706 -18.482 1.00 97.19 322 ALA A CA 1
ATOM 2537 C C . ALA A 1 322 ? 3.667 -17.925 -17.981 1.00 97.19 322 ALA A C 1
ATOM 2539 O O . ALA A 1 322 ? 2.715 -17.666 -18.719 1.00 97.19 322 ALA A O 1
ATOM 2540 N N . ALA A 1 323 ? 3.495 -18.338 -16.721 1.00 96.12 323 ALA A N 1
ATOM 2541 C CA . ALA A 1 323 ? 2.180 -18.512 -16.101 1.00 96.12 323 ALA A CA 1
ATOM 2542 C C . ALA A 1 323 ? 1.430 -17.180 -15.940 1.00 96.12 323 ALA A C 1
ATOM 2544 O O . ALA A 1 323 ? 0.231 -17.102 -16.199 1.00 96.12 323 ALA A O 1
ATOM 2545 N N . ALA A 1 324 ? 2.133 -16.106 -15.567 1.00 93.12 324 ALA A N 1
ATOM 2546 C CA . ALA A 1 324 ? 1.544 -14.774 -15.518 1.00 93.12 324 ALA A CA 1
ATOM 2547 C C . ALA A 1 324 ? 1.005 -14.389 -16.902 1.00 93.12 324 ALA A C 1
ATOM 2549 O O . ALA A 1 324 ? -0.167 -14.047 -17.021 1.00 93.12 324 ALA A O 1
ATOM 2550 N N . ARG A 1 325 ? 1.821 -14.548 -17.956 1.00 93.19 325 ARG A N 1
ATOM 2551 C CA . ARG A 1 325 ? 1.419 -14.274 -19.344 1.00 93.19 325 ARG A CA 1
ATOM 2552 C C . ARG A 1 325 ? 0.192 -15.069 -19.772 1.00 93.19 325 ARG A C 1
ATOM 2554 O O . ARG A 1 325 ? -0.656 -14.507 -20.454 1.00 93.19 325 ARG A O 1
ATOM 2561 N N . SER A 1 326 ? 0.111 -16.356 -19.439 1.00 93.19 326 SER A N 1
ATOM 2562 C CA . SER A 1 326 ? -1.041 -17.173 -19.836 1.00 93.19 326 SER A CA 1
ATOM 2563 C C . SER A 1 326 ? -2.323 -16.777 -19.099 1.00 93.19 326 SER A C 1
ATOM 2565 O O . SER A 1 326 ? -3.412 -16.995 -19.623 1.00 93.19 326 SER A O 1
ATOM 2567 N N . SER A 1 327 ? -2.204 -16.167 -17.915 1.00 91.12 327 SER A N 1
ATOM 2568 C CA . SER A 1 327 ? -3.350 -15.692 -17.137 1.00 91.12 327 SER A CA 1
ATOM 2569 C C . SER A 1 327 ? -3.947 -14.371 -17.638 1.00 91.12 327 SER A C 1
ATOM 2571 O O . SER A 1 327 ? -5.127 -14.101 -17.388 1.00 91.12 327 SER A O 1
ATOM 2573 N N . ASP A 1 328 ? -3.168 -13.549 -18.346 1.00 88.44 328 ASP A N 1
ATOM 2574 C CA . ASP A 1 328 ? -3.582 -12.220 -18.795 1.00 88.44 328 ASP A CA 1
ATOM 2575 C C . ASP A 1 328 ? -4.881 -12.266 -19.613 1.00 88.44 328 ASP A C 1
ATOM 2577 O O . ASP A 1 328 ? -4.979 -12.951 -20.630 1.00 88.44 328 ASP A O 1
ATOM 2581 N N . GLY A 1 329 ? -5.895 -11.515 -19.176 1.00 84.88 329 GLY A N 1
ATOM 2582 C CA . GLY A 1 329 ? -7.169 -11.406 -19.894 1.00 84.88 329 GLY A CA 1
ATOM 2583 C C . GLY A 1 329 ? -7.983 -12.703 -19.989 1.00 84.88 329 GLY A C 1
ATOM 2584 O O . GLY A 1 329 ? -9.022 -12.690 -20.642 1.00 84.88 329 GLY A O 1
ATOM 2585 N N . SER A 1 330 ? -7.562 -13.790 -19.329 1.00 88.38 330 SER A N 1
ATOM 2586 C CA . SER A 1 330 ? -8.189 -15.118 -19.446 1.00 88.38 330 SER A CA 1
ATOM 2587 C C . SER A 1 330 ? -9.624 -15.199 -18.913 1.00 88.38 330 SER A C 1
ATOM 2589 O O . SER A 1 330 ? -10.335 -16.127 -19.278 1.00 88.38 330 SER A O 1
ATOM 2591 N N . GLN A 1 331 ? -10.043 -14.237 -18.076 1.00 85.81 331 GLN A N 1
ATOM 2592 C CA . GLN A 1 331 ? -11.387 -14.130 -17.482 1.00 85.81 331 GLN A CA 1
ATOM 2593 C C . GLN A 1 331 ? -11.987 -15.499 -17.103 1.00 85.81 331 GLN A C 1
ATOM 2595 O O . GLN A 1 331 ? -13.042 -15.865 -17.618 1.00 85.81 331 GLN A O 1
ATOM 2600 N N . PRO A 1 332 ? -11.312 -16.279 -16.237 1.00 86.25 332 PRO A N 1
ATOM 2601 C CA . PRO A 1 332 ? -11.723 -17.646 -15.964 1.00 86.25 332 PRO A CA 1
ATOM 2602 C C . PRO A 1 332 ? -13.118 -17.684 -15.336 1.00 86.25 332 PRO A C 1
ATOM 2604 O O . PRO A 1 332 ? -13.420 -16.924 -14.409 1.00 86.25 332 PRO A O 1
ATOM 2607 N N . ASP A 1 333 ? -13.949 -18.612 -15.808 1.00 86.12 333 ASP A N 1
ATOM 2608 C CA . ASP A 1 333 ? -15.230 -18.911 -15.181 1.00 86.12 333 ASP A CA 1
ATOM 2609 C C . ASP A 1 333 ? -15.009 -19.478 -13.777 1.00 86.12 333 ASP A C 1
ATOM 2611 O O . ASP A 1 333 ? -14.168 -20.348 -13.547 1.00 86.12 333 ASP A O 1
ATOM 2615 N N . GLY A 1 334 ? -15.783 -18.998 -12.806 1.00 89.06 334 GLY A N 1
ATOM 2616 C CA . GLY A 1 334 ? -15.633 -19.452 -11.431 1.00 89.06 334 GLY A CA 1
ATOM 2617 C C . GLY A 1 334 ? -16.454 -18.660 -10.428 1.00 89.06 334 GLY A C 1
ATOM 2618 O O . GLY A 1 334 ? -17.264 -17.800 -10.783 1.00 89.06 334 GLY A O 1
ATOM 2619 N N . THR A 1 335 ? -16.244 -18.989 -9.159 1.00 91.69 335 THR A N 1
ATOM 2620 C CA . THR A 1 335 ? -16.792 -18.260 -8.015 1.00 91.69 335 THR A CA 1
ATOM 2621 C C . THR A 1 335 ? -15.630 -17.763 -7.169 1.00 91.69 335 THR A C 1
ATOM 2623 O O . THR A 1 335 ? -14.733 -18.529 -6.819 1.00 91.69 335 THR A O 1
ATOM 2626 N N . VAL A 1 336 ? -15.637 -16.474 -6.835 1.00 92.44 336 VAL A N 1
ATOM 2627 C CA . VAL A 1 336 ? -14.679 -15.895 -5.891 1.00 92.44 336 VAL A CA 1
ATOM 2628 C C . VAL A 1 336 ? -15.138 -16.210 -4.472 1.00 92.44 336 VAL A C 1
ATOM 2630 O O . VAL A 1 336 ? -16.202 -15.765 -4.044 1.00 92.44 336 VAL A O 1
ATOM 2633 N N . TYR A 1 337 ? -14.320 -16.938 -3.722 1.00 90.50 337 TYR A N 1
ATOM 2634 C CA . TYR A 1 337 ? -14.619 -17.277 -2.335 1.00 90.50 337 TYR A CA 1
ATOM 2635 C C . TYR A 1 337 ? -13.877 -16.352 -1.368 1.00 90.50 337 TYR A C 1
ATOM 2637 O O . TYR A 1 337 ? -12.648 -16.271 -1.379 1.00 90.50 337 TYR A O 1
ATOM 2645 N N . LEU A 1 338 ? -14.627 -15.659 -0.509 1.00 90.69 338 LEU A N 1
ATOM 2646 C CA . LEU A 1 338 ? -14.099 -14.832 0.574 1.00 90.69 338 LEU A CA 1
ATOM 2647 C C . LEU A 1 338 ? -14.202 -15.598 1.888 1.00 90.69 338 LEU A C 1
ATOM 2649 O O . LEU A 1 338 ? -15.291 -15.884 2.387 1.00 90.69 338 LEU A O 1
ATOM 2653 N N . LEU A 1 339 ? -13.046 -15.944 2.445 1.00 87.00 339 LEU A N 1
ATOM 2654 C CA . LEU A 1 339 ? -12.964 -16.858 3.572 1.00 87.00 339 LEU A CA 1
ATOM 2655 C C . LEU A 1 339 ? -12.965 -16.129 4.915 1.00 87.00 339 LEU A C 1
ATOM 2657 O O . LEU A 1 339 ? -12.022 -15.395 5.226 1.00 87.00 339 LEU A O 1
ATOM 2661 N N . VAL A 1 340 ? -13.985 -16.371 5.739 1.00 85.38 340 VAL A N 1
ATOM 2662 C CA . VAL A 1 340 ? -14.037 -15.875 7.121 1.00 85.38 340 VAL A CA 1
ATOM 2663 C C . VAL A 1 340 ? -13.204 -16.792 8.011 1.00 85.38 340 VAL A C 1
ATOM 2665 O O . VAL A 1 340 ? -13.477 -17.985 8.128 1.00 85.38 340 VAL A O 1
ATOM 2668 N N . ASN A 1 341 ? -12.181 -16.242 8.660 1.00 83.62 341 ASN A N 1
ATOM 2669 C CA . ASN A 1 341 ? -11.378 -16.953 9.654 1.00 83.62 341 ASN A CA 1
ATOM 2670 C C . ASN A 1 341 ? -10.732 -15.973 10.654 1.00 83.62 341 ASN A C 1
ATOM 2672 O O . ASN A 1 341 ? -10.989 -14.772 10.617 1.00 83.62 341 ASN A O 1
ATOM 2676 N N . ARG A 1 342 ? -9.929 -16.497 11.587 1.00 80.62 342 ARG A N 1
ATOM 2677 C CA . ARG A 1 342 ? -9.277 -15.709 12.652 1.00 80.62 342 ARG A CA 1
ATOM 2678 C C . ARG A 1 342 ? -7.874 -15.211 12.290 1.00 80.62 342 ARG A C 1
ATOM 2680 O O . ARG A 1 342 ? -7.201 -14.645 13.143 1.00 80.62 342 ARG A O 1
ATOM 2687 N N . ASP A 1 343 ? -7.401 -15.455 11.068 1.00 85.12 343 ASP A N 1
ATOM 2688 C CA . ASP A 1 343 ? -6.141 -14.876 10.610 1.00 85.12 343 ASP A CA 1
ATOM 2689 C C . ASP A 1 343 ? -6.319 -13.365 10.460 1.00 85.12 343 ASP A C 1
ATOM 2691 O O . ASP A 1 343 ? -7.297 -12.901 9.866 1.00 85.12 343 ASP A O 1
ATOM 2695 N N . VAL A 1 344 ? -5.358 -12.592 10.965 1.00 84.31 344 VAL A N 1
ATOM 2696 C CA . VAL A 1 344 ? -5.418 -11.126 10.935 1.00 84.31 344 VAL A CA 1
ATOM 2697 C C . VAL A 1 344 ? -5.582 -10.585 9.509 1.00 84.31 344 VAL A C 1
ATOM 2699 O O . VAL A 1 344 ? -6.204 -9.542 9.316 1.00 84.31 344 VAL A O 1
ATOM 2702 N N . ARG A 1 345 ? -5.094 -11.291 8.477 1.00 82.31 345 ARG A N 1
ATOM 2703 C CA . ARG A 1 345 ? -5.282 -10.913 7.069 1.00 82.31 345 ARG A CA 1
ATOM 2704 C C . ARG A 1 345 ? -6.735 -11.071 6.622 1.00 82.31 345 ARG A C 1
ATOM 2706 O O . ARG A 1 345 ? -7.179 -10.257 5.816 1.00 82.31 345 ARG A O 1
ATOM 2713 N N . SER A 1 346 ? -7.474 -12.052 7.139 1.00 85.81 346 SER A N 1
ATOM 2714 C CA . SER A 1 346 ? -8.915 -12.190 6.882 1.00 85.81 346 SER A CA 1
ATOM 2715 C C . SER A 1 346 ? -9.715 -11.227 7.752 1.00 85.81 346 SER A C 1
ATOM 2717 O O . SER A 1 346 ? -10.466 -10.411 7.226 1.00 85.81 346 SER A O 1
ATOM 2719 N N . GLU A 1 347 ? -9.514 -11.266 9.069 1.00 85.94 347 GLU A N 1
ATOM 2720 C CA . GLU A 1 347 ? -10.306 -10.519 10.052 1.00 85.94 347 GLU A CA 1
ATOM 2721 C C . GLU A 1 347 ? -10.336 -9.014 9.752 1.00 85.94 347 GLU A C 1
ATOM 2723 O O . GLU A 1 347 ? -11.396 -8.390 9.753 1.00 85.94 347 GLU A O 1
ATOM 2728 N N . THR A 1 348 ? -9.186 -8.447 9.374 1.00 87.19 348 THR A N 1
ATOM 2729 C CA . THR A 1 348 ? -9.071 -7.026 9.003 1.00 87.19 348 THR A CA 1
ATOM 2730 C C . THR A 1 348 ? -9.833 -6.631 7.737 1.00 87.19 348 THR A C 1
ATOM 2732 O O . THR A 1 348 ? -10.089 -5.447 7.530 1.00 87.19 348 THR A O 1
ATOM 2735 N N . ARG A 1 349 ? -10.203 -7.595 6.887 1.00 88.81 349 ARG A N 1
ATOM 2736 C CA . ARG A 1 349 ? -10.896 -7.383 5.602 1.00 88.81 349 ARG A CA 1
ATOM 2737 C C . ARG A 1 349 ? -12.361 -7.811 5.632 1.00 88.81 349 ARG A C 1
ATOM 2739 O O . ARG A 1 349 ? -13.120 -7.368 4.775 1.00 88.81 349 ARG A O 1
ATOM 2746 N N . GLN A 1 350 ? -12.766 -8.624 6.608 1.00 89.06 350 GLN A N 1
ATOM 2747 C CA . GLN A 1 350 ? -14.131 -9.145 6.735 1.00 89.06 350 GLN A CA 1
ATOM 2748 C C . GLN A 1 350 ? -15.231 -8.076 6.686 1.00 89.06 350 GLN A C 1
ATOM 2750 O O . GLN A 1 350 ? -16.196 -8.303 5.955 1.00 89.06 350 GLN A O 1
ATOM 2755 N N . PRO A 1 351 ? -15.093 -6.894 7.331 1.00 89.56 351 PRO A N 1
ATOM 2756 C CA . PRO A 1 351 ? -16.104 -5.837 7.223 1.00 89.56 351 PRO A CA 1
ATOM 2757 C C . PRO A 1 351 ? -16.393 -5.383 5.782 1.00 89.56 351 PRO A C 1
ATOM 2759 O O . PRO A 1 351 ? -17.422 -4.766 5.521 1.00 89.56 351 PRO A O 1
ATOM 2762 N N . LEU A 1 352 ? -15.480 -5.657 4.843 1.00 89.06 352 LEU A N 1
ATOM 2763 C CA . LEU A 1 352 ? -15.576 -5.267 3.435 1.00 89.06 352 LEU A CA 1
ATOM 2764 C C . LEU A 1 352 ? -16.094 -6.393 2.530 1.00 89.06 352 LEU A C 1
ATOM 2766 O O . LEU A 1 352 ? -16.280 -6.176 1.330 1.00 89.06 352 LEU A O 1
ATOM 2770 N N . PHE A 1 353 ? -16.302 -7.604 3.056 1.00 90.81 353 PHE A N 1
ATOM 2771 C CA . PHE A 1 353 ? -16.677 -8.760 2.241 1.00 90.81 353 PHE A CA 1
ATOM 2772 C C . PHE A 1 353 ? -18.053 -8.596 1.596 1.00 90.81 353 PHE A C 1
ATOM 2774 O O . PHE A 1 353 ? -18.194 -8.917 0.417 1.00 90.81 353 PHE A O 1
ATOM 2781 N N . LEU A 1 354 ? -19.037 -8.049 2.320 1.00 89.69 354 LEU A N 1
ATOM 2782 C CA . LEU A 1 354 ? -20.389 -7.829 1.789 1.00 89.69 354 LEU A CA 1
ATOM 2783 C C . LEU A 1 354 ? -20.364 -6.945 0.534 1.00 89.69 354 LEU A C 1
ATOM 2785 O O . LEU A 1 354 ? -20.867 -7.340 -0.519 1.00 89.69 354 LEU A O 1
ATOM 2789 N N . GLU A 1 355 ? -19.697 -5.793 0.609 1.00 89.50 355 GLU A N 1
ATOM 2790 C CA . GLU A 1 355 ? -19.570 -4.889 -0.538 1.00 89.50 355 GLU A CA 1
ATOM 2791 C C . GLU A 1 355 ? -18.646 -5.459 -1.625 1.00 89.50 355 GLU A C 1
ATOM 2793 O O . GLU A 1 355 ? -18.867 -5.213 -2.808 1.00 89.50 355 GLU A O 1
ATOM 2798 N N . THR A 1 356 ? -17.654 -6.286 -1.277 1.00 91.12 356 THR A N 1
ATOM 2799 C CA . THR A 1 356 ? -16.825 -6.987 -2.275 1.00 91.12 356 THR A CA 1
ATOM 2800 C C . THR A 1 356 ? -17.663 -7.977 -3.090 1.00 91.12 356 THR A C 1
ATOM 2802 O O . THR A 1 356 ? -17.575 -7.981 -4.319 1.00 91.12 356 THR A O 1
ATOM 2805 N N . VAL A 1 357 ? -18.531 -8.765 -2.442 1.00 92.38 357 VAL A N 1
ATOM 2806 C CA . VAL A 1 357 ? -19.480 -9.657 -3.129 1.00 92.38 357 VAL A CA 1
ATOM 2807 C C . VAL A 1 357 ? -20.429 -8.854 -4.011 1.00 92.38 357 VAL A C 1
ATOM 2809 O O . VAL A 1 357 ? -20.617 -9.197 -5.179 1.00 92.38 357 VAL A O 1
ATOM 2812 N N . ALA A 1 358 ? -20.998 -7.764 -3.492 1.00 90.75 358 ALA A N 1
ATOM 2813 C CA . ALA A 1 358 ? -21.880 -6.900 -4.271 1.00 90.75 358 ALA A CA 1
ATOM 2814 C C . ALA A 1 358 ? -21.153 -6.299 -5.491 1.00 90.75 358 ALA A C 1
ATOM 2816 O O . ALA A 1 358 ? -21.691 -6.292 -6.598 1.00 90.75 358 ALA A O 1
ATOM 2817 N N . ALA A 1 359 ? -19.903 -5.861 -5.324 1.00 89.00 359 ALA A N 1
ATOM 2818 C CA . ALA A 1 359 ? -19.074 -5.303 -6.386 1.00 89.00 359 ALA A CA 1
ATOM 2819 C C . ALA A 1 359 ? -18.700 -6.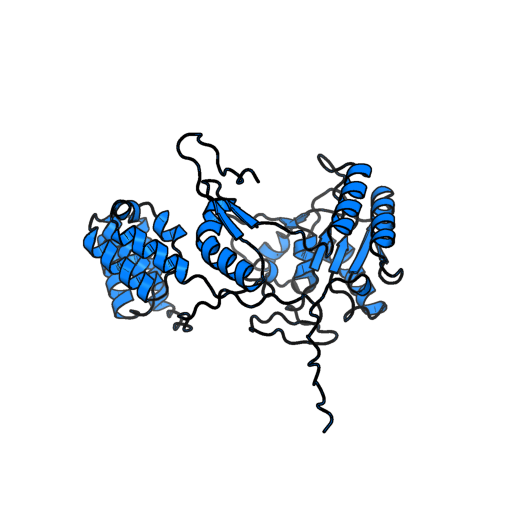327 -7.471 1.00 89.00 359 ALA A C 1
ATOM 2821 O O . ALA A 1 359 ? -18.625 -5.950 -8.644 1.00 89.00 359 ALA A O 1
ATOM 2822 N N . LEU A 1 360 ? -18.468 -7.592 -7.111 1.00 90.88 360 LEU A N 1
ATOM 2823 C CA . LEU A 1 360 ? -18.217 -8.679 -8.066 1.00 90.88 360 LEU A CA 1
ATOM 2824 C C . LEU A 1 360 ? -19.493 -9.063 -8.825 1.00 90.88 360 LEU A C 1
ATOM 2826 O O . LEU A 1 360 ? -19.461 -9.139 -10.052 1.00 90.88 360 LEU A O 1
ATOM 2830 N N . LYS A 1 361 ? -20.636 -9.163 -8.131 1.00 91.69 361 LYS A N 1
ATOM 2831 C CA . LYS A 1 361 ? -21.948 -9.407 -8.757 1.00 91.69 361 LYS A CA 1
ATOM 2832 C C . LYS A 1 361 ? -22.312 -8.327 -9.776 1.00 91.69 361 LYS A C 1
ATOM 2834 O O . LYS A 1 361 ? -22.739 -8.652 -10.878 1.00 91.69 361 LYS A O 1
ATOM 2839 N N . ARG A 1 362 ? -22.066 -7.046 -9.461 1.00 89.94 362 ARG A N 1
ATOM 2840 C CA . ARG A 1 362 ? -22.261 -5.922 -10.404 1.00 89.94 362 ARG A CA 1
ATOM 2841 C C . ARG A 1 362 ? -21.385 -6.015 -11.663 1.00 89.94 362 ARG A C 1
ATOM 2843 O O . ARG A 1 362 ? -21.701 -5.368 -12.652 1.00 89.94 362 ARG A O 1
ATOM 2850 N N . ARG A 1 363 ? -20.303 -6.800 -11.631 1.00 86.88 363 ARG A N 1
ATOM 2851 C CA . ARG A 1 363 ? -19.408 -7.071 -12.772 1.00 86.88 363 ARG A CA 1
ATOM 2852 C C . ARG A 1 363 ? -19.710 -8.400 -13.473 1.00 86.88 363 ARG A C 1
ATOM 2854 O O . ARG A 1 363 ? -18.944 -8.805 -14.333 1.00 86.88 363 ARG A O 1
ATOM 2861 N N . GLY A 1 364 ? -20.797 -9.081 -13.106 1.00 90.44 364 GLY A N 1
ATOM 2862 C CA . GLY A 1 364 ? -21.168 -10.372 -13.691 1.00 90.44 364 GLY A CA 1
ATOM 2863 C C . GLY A 1 364 ? -20.402 -11.571 -13.125 1.00 90.44 364 GLY A C 1
ATOM 2864 O O . GLY A 1 364 ? -20.522 -12.666 -13.662 1.00 90.44 364 GLY A O 1
ATOM 2865 N N . HIS A 1 365 ? -19.649 -11.404 -12.034 1.00 91.25 365 HIS A N 1
ATOM 2866 C CA . HIS A 1 365 ? -18.916 -12.501 -11.401 1.00 91.25 365 HIS A CA 1
ATOM 2867 C C . HIS A 1 365 ? -19.653 -13.046 -10.174 1.00 91.25 365 HIS A C 1
ATOM 2869 O O . HIS A 1 365 ? -20.232 -12.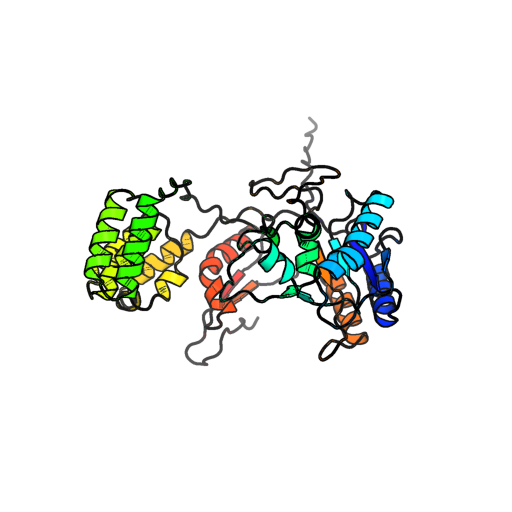295 -9.381 1.00 91.25 365 HIS A O 1
ATOM 2875 N N . ARG A 1 366 ? -19.587 -14.368 -9.981 1.00 94.31 366 ARG A N 1
ATOM 2876 C CA . ARG A 1 366 ? -20.075 -15.022 -8.762 1.00 94.31 366 ARG A CA 1
ATOM 2877 C C . ARG A 1 366 ? -19.087 -14.802 -7.624 1.00 94.31 366 ARG A C 1
ATOM 2879 O O . ARG A 1 366 ? -17.878 -14.928 -7.809 1.00 94.31 366 ARG A O 1
ATOM 2886 N N . ALA A 1 367 ? -19.609 -14.494 -6.444 1.00 94.56 367 ALA A N 1
ATOM 2887 C CA . ALA A 1 367 ? -18.811 -14.351 -5.240 1.00 94.56 367 ALA A CA 1
ATOM 2888 C C . ALA A 1 367 ? -19.613 -14.756 -4.004 1.00 94.56 367 ALA A C 1
ATOM 2890 O O . ALA A 1 367 ? -20.794 -14.411 -3.890 1.00 94.56 367 ALA A O 1
ATOM 2891 N N . GLU A 1 368 ? -18.958 -15.458 -3.084 1.00 93.12 368 GLU A N 1
ATOM 2892 C CA . GLU A 1 368 ? -19.578 -16.033 -1.891 1.00 93.12 368 GLU A CA 1
ATOM 2893 C C . GLU A 1 368 ? -18.688 -15.848 -0.662 1.00 93.12 368 GLU A C 1
ATOM 2895 O O . GLU A 1 368 ? -17.460 -15.908 -0.745 1.00 93.12 368 GLU A O 1
ATOM 2900 N N . ILE A 1 369 ? -19.321 -15.623 0.492 1.00 90.62 369 ILE A N 1
ATOM 2901 C CA . ILE A 1 369 ? -18.641 -15.578 1.787 1.00 90.62 369 ILE A CA 1
ATOM 2902 C C . ILE A 1 369 ? -18.788 -16.948 2.432 1.00 90.62 369 ILE A C 1
ATOM 2904 O O . ILE A 1 369 ? -19.905 -17.404 2.676 1.00 90.62 369 ILE A O 1
ATOM 2908 N N . LEU A 1 370 ? -17.662 -17.580 2.742 1.00 87.06 370 LEU A N 1
ATOM 2909 C CA . LEU A 1 370 ? -17.637 -18.892 3.372 1.00 87.06 370 LEU A CA 1
ATOM 2910 C C . LEU A 1 370 ? -17.338 -18.747 4.862 1.00 87.06 370 LEU A C 1
ATOM 2912 O O . LEU A 1 370 ? -16.294 -18.217 5.257 1.00 87.06 370 LEU A O 1
ATOM 2916 N N . ALA A 1 371 ? -18.267 -19.230 5.686 1.00 78.25 371 ALA A N 1
ATOM 2917 C CA . ALA A 1 371 ? -18.100 -19.298 7.130 1.00 78.25 371 ALA A CA 1
ATOM 2918 C C . ALA A 1 371 ? -17.176 -20.469 7.528 1.00 78.25 371 ALA A C 1
ATOM 2920 O O . ALA A 1 371 ? -17.137 -21.489 6.836 1.00 78.25 371 ALA A O 1
ATOM 2921 N N . PRO A 1 372 ? -16.446 -20.359 8.650 1.00 71.38 372 PRO A N 1
ATOM 2922 C CA . PRO A 1 372 ? -15.636 -21.459 9.159 1.00 71.38 372 PRO A CA 1
ATOM 2923 C C . PRO A 1 372 ? -16.521 -22.609 9.658 1.00 71.38 372 PRO A C 1
ATOM 2925 O O . PRO A 1 372 ? -17.548 -22.379 10.306 1.00 71.38 372 PRO A O 1
ATOM 2928 N N . ASP A 1 373 ? -16.092 -23.851 9.425 1.00 67.75 373 ASP A N 1
ATOM 2929 C CA . ASP A 1 373 ? -16.769 -25.026 9.971 1.00 67.75 373 ASP A CA 1
ATOM 2930 C C . ASP A 1 373 ? -16.352 -25.243 11.436 1.00 67.75 373 ASP A C 1
ATOM 2932 O O . ASP A 1 373 ? -15.209 -25.577 11.767 1.00 67.75 373 ASP A O 1
ATOM 2936 N N . LYS A 1 374 ? -17.320 -25.062 1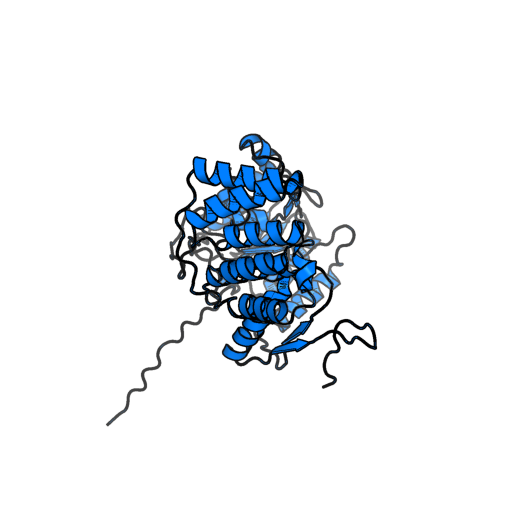2.340 1.00 65.12 374 LYS A N 1
ATOM 2937 C CA . LYS A 1 374 ? -17.126 -25.210 13.788 1.00 65.12 374 LYS A CA 1
ATOM 2938 C C . LYS A 1 374 ? -16.842 -26.658 14.212 1.00 65.12 374 LYS A C 1
ATOM 2940 O O . LYS A 1 374 ? -16.262 -26.848 15.280 1.00 65.12 374 LYS A O 1
ATOM 2945 N N . LYS A 1 375 ? -17.244 -27.663 13.423 1.00 62.12 375 LYS A N 1
ATOM 2946 C CA . LYS A 1 375 ? -17.087 -29.091 13.753 1.00 62.12 375 LYS A CA 1
ATOM 2947 C C . LYS A 1 375 ? -15.713 -29.625 13.365 1.00 62.12 375 LYS A C 1
ATOM 2949 O O . LYS A 1 375 ? -15.085 -30.309 14.166 1.00 62.12 375 LYS A O 1
ATOM 2954 N N . THR A 1 376 ? -15.224 -29.290 12.175 1.00 63.28 376 THR A N 1
ATOM 2955 C CA . THR A 1 376 ? -13.928 -29.783 11.671 1.00 63.28 376 THR A CA 1
ATOM 2956 C C . THR A 1 376 ? -12.744 -28.904 12.076 1.00 63.28 376 THR A C 1
ATOM 2958 O O . THR A 1 376 ? -11.597 -29.298 11.876 1.00 63.28 376 THR A O 1
ATOM 2961 N N . ARG A 1 377 ? -13.000 -27.714 12.648 1.00 58.34 377 ARG A N 1
ATOM 2962 C CA . ARG A 1 377 ? -11.998 -26.657 12.903 1.00 58.34 377 ARG A CA 1
ATOM 2963 C C . ARG A 1 377 ? -11.226 -26.240 11.642 1.00 58.34 377 ARG A C 1
ATOM 2965 O O . ARG A 1 377 ? -10.200 -25.569 11.753 1.00 58.34 377 ARG A O 1
ATOM 2972 N N . GLN A 1 378 ? -11.704 -26.618 10.455 1.00 58.44 378 GLN A N 1
ATOM 2973 C CA . GLN A 1 378 ? -11.120 -26.196 9.194 1.00 58.44 378 GLN A CA 1
ATOM 2974 C C . GLN A 1 378 ? -11.603 -24.785 8.865 1.00 58.44 378 GLN A C 1
ATOM 2976 O O . GLN A 1 378 ? -12.799 -24.478 8.852 1.00 58.44 378 GLN A O 1
ATOM 2981 N N . ASN A 1 379 ? -10.641 -23.907 8.595 1.00 58.75 379 ASN A N 1
ATOM 2982 C CA . ASN A 1 379 ? -10.921 -22.585 8.070 1.00 58.75 379 ASN A CA 1
ATOM 2983 C C . ASN A 1 379 ? -11.278 -22.744 6.590 1.00 58.75 379 ASN A C 1
ATOM 2985 O O . ASN A 1 379 ? -10.378 -22.880 5.770 1.00 58.75 379 ASN A O 1
ATOM 2989 N N . GLY A 1 380 ? -12.573 -22.712 6.273 1.00 55.03 380 GLY A N 1
ATOM 2990 C CA . GLY A 1 380 ? -13.057 -22.569 4.907 1.00 55.03 380 GLY A CA 1
ATOM 2991 C C . GLY A 1 380 ? -13.072 -23.827 4.055 1.00 55.03 380 GLY A C 1
ATOM 2992 O O . GLY A 1 380 ? -12.050 -24.241 3.520 1.00 55.03 380 GLY A O 1
ATOM 2993 N N . ILE A 1 381 ? -14.258 -24.393 3.867 1.00 54.97 381 ILE A N 1
ATOM 2994 C CA . ILE A 1 381 ? -14.483 -25.458 2.891 1.00 54.97 381 ILE A CA 1
ATOM 2995 C C . ILE A 1 381 ? -14.815 -24.789 1.558 1.00 54.97 381 ILE A C 1
ATOM 2997 O O . ILE A 1 381 ? -15.848 -24.132 1.463 1.00 54.97 381 ILE A O 1
ATOM 3001 N N . LEU A 1 382 ? -13.972 -24.958 0.535 1.00 55.81 382 LEU A N 1
ATOM 3002 C CA . LEU A 1 382 ? -14.407 -24.711 -0.842 1.00 55.81 382 LEU A CA 1
ATOM 3003 C C . LEU A 1 382 ? -15.564 -25.679 -1.136 1.00 55.81 382 LEU A C 1
ATOM 3005 O O . LEU A 1 382 ? -15.402 -26.870 -0.853 1.00 55.81 382 LEU A O 1
ATOM 3009 N N . PRO A 1 383 ? -16.710 -25.222 -1.671 1.00 53.97 383 PRO A N 1
ATOM 3010 C CA . PRO A 1 383 ? -17.742 -26.134 -2.142 1.00 53.97 383 PRO A CA 1
ATOM 3011 C C . PRO A 1 383 ? -17.096 -27.182 -3.051 1.00 53.97 383 PRO A C 1
ATOM 3013 O O . PRO A 1 383 ? -16.334 -26.819 -3.951 1.00 53.97 383 PRO A O 1
ATOM 3016 N N . GLN A 1 384 ? -17.342 -28.469 -2.794 1.00 52.72 384 GLN A N 1
ATOM 3017 C CA . GLN A 1 384 ? -17.012 -29.484 -3.791 1.00 52.72 384 GLN A CA 1
ATOM 3018 C C . GLN A 1 384 ? -17.905 -29.199 -5.000 1.00 52.72 384 GLN A C 1
ATOM 3020 O O . GLN A 1 384 ? -19.128 -29.194 -4.862 1.00 52.72 384 GLN A O 1
ATOM 3025 N N . GLY A 1 385 ? -17.267 -28.827 -6.111 1.00 46.78 385 GLY A N 1
ATOM 3026 C CA . GLY A 1 385 ? -17.929 -28.574 -7.388 1.00 46.78 385 GLY A CA 1
ATOM 3027 C C . GLY A 1 385 ? -18.523 -29.836 -7.979 1.00 46.78 385 GLY A C 1
ATOM 3028 O O . GLY A 1 385 ? -17.912 -30.912 -7.778 1.00 46.78 385 GLY A O 1
#

Sequence (385 aa):
MIASVALFPGRILAGGGPEKVLVVVNGDSPVSLQVANAYVEMRKIPQEHVLWLHDIPYPDTISLDTFRTRIWKPVRDFITQNRLDDEIDIIAYSADFPYAVNFSADLKANKLPKLKYHGKEASLTGLSYFARHVEAGSPYYLASNANLYFRRNLATGWQPLRSLTDAEAGMQRKAEKAFRKKNFQAAITSYESLVQGFPEHGALWHGLARSHAALGDSGAAMEALQQAANHGWTNSLQTRNDRYLQVLSDDPAFQRLLARMEERNGPFQAAHGFSAQYEWNGATEPVKAFRSESLHSHYLATMLAYTGPHGNSVPEVLSYLAAARSSDGSQPDGTVYLLVNRDVRSETRQPLFLETVAALKRRGHRAEILAPDKKTRQNGILPQG

Solvent-accessible surface area (backbone atoms only — not comparable to full-atom values): 21553 Å² total; per-residue (Å²): 137,85,83,81,78,81,77,73,81,73,83,79,67,78,56,79,54,35,76,17,38,33,38,38,27,29,67,82,35,71,64,5,49,54,50,36,52,52,49,34,62,73,59,58,39,52,74,92,33,55,45,75,45,65,93,66,70,57,81,45,73,39,49,48,64,51,42,46,64,71,47,46,45,58,54,52,51,50,34,58,76,70,66,32,53,73,44,41,26,30,40,36,34,23,20,70,54,35,58,32,28,36,47,56,64,58,38,61,76,68,69,53,78,88,52,94,89,57,79,54,60,44,43,44,41,62,46,49,27,36,36,56,26,58,69,70,70,41,71,55,74,74,43,97,74,54,66,41,81,58,74,46,74,58,30,87,72,75,64,88,68,82,75,72,50,76,68,54,49,47,47,52,53,48,19,54,50,28,42,76,69,67,37,29,69,62,14,31,59,41,28,52,58,45,34,71,78,39,66,70,42,10,69,46,27,41,54,30,11,42,24,30,24,64,71,66,38,58,65,62,12,50,54,27,39,52,48,5,44,75,30,58,38,46,61,36,64,62,54,69,68,31,81,40,45,48,82,42,67,86,39,69,66,48,55,53,49,39,50,55,19,28,70,52,47,34,60,57,48,78,89,72,55,74,51,29,37,27,35,37,79,66,59,96,66,67,48,79,37,81,69,59,84,52,64,49,29,41,33,47,46,44,70,72,42,56,64,57,93,95,43,50,54,70,71,57,43,54,50,51,54,52,52,52,61,67,52,62,90,56,78,76,89,68,67,50,76,44,60,45,49,88,50,68,80,33,50,77,44,52,62,48,44,67,47,48,33,53,56,34,45,77,70,76,38,50,49,48,77,35,66,51,42,84,86,79,71,46,72,42,75,75,78,85,126

Secondary structure (DSSP, 8-state):
-----------------GGGEEEEEETT-HHHHHHHHHHHHHHT--GGGEEEE-S---SSPEEHHHIIIIIIHHHHHHHHHTT-TTT--EEEE-SSS-SEEE-HHHHHHTT----TT--SEEEHHHHHHTHHHHHTT-GGGGSTT--TTSPPB--TT---PPPPPHHHHHHHHHHHHHHHTT-HHHHHHHHHHHHHH-TT-HHHHHHHHHHHHHHT-HHHHHHHHHHHHHTT---HHHHHH-TTGGGGTT-HHHHHHHHHHHHTS--B-------TTEE--S-SSPEE-TT---TT---EEEES---STT---HHHHHHHHHHHHHHTT-----EEEEE--SSHHHHTTGGGHHHHHHHHHTTT-EEEEEPP-TTT--S------

Foldseek 3Di:
DDDDDPPDPDPPQDDDALQQEAEEAAPVDPLSVLLSVLLCVLRVRDPLRYHYFYPADPAEAEELVCLLPRPLVSVVCSCVVSVCLQGYQEYEYEEGHYQKYFQVVLCVVVVPDDDPPDDRIDGSQLCQQLVLCSNVSHCLSVDPCSPLLDWDFPQPLPPVAPDDDPVLVVLQVVLVVCVVVLVLVSNLVSLVVSCVVVVLALVSLQSNLLSCLSVVNNPSNLVSNLSSVVNLQLPLLCCVPRPSNVSCVPPPSNVVSSVSSLVSGDPIQDNGRGGLQFQSPNDSDTDGHRSDSDSRRGHRYYYLFYPPVVTDDSVVSSVVSVVVSVPPPPPDADEAEQWDDDPPVNSVCVSVQVSVQVVQVVVVHHYDYFYQDPPVNDGDDDPPD

Nearest PDB structures (foldseek):
  5hrz-assembly1_A  TM=6.714E-01  e=3.180E-03  synthetic construct
  1na0-assembly1_A  TM=6.625E-01  e=3.351E-03  unidentified
  6v8e-assembly2_F  TM=5.961E-01  e=5.656E-03  synthetic construct
  5lyn-assembly1_B  TM=6.140E-01  e=1.377E-02  Saccharomyces cerevisiae
  6q4m-assembly1_A  TM=7.677E-01  e=9.549E-02  Homo sapiens

Mean predicted aligned error: 7.74 Å